Protein AF-A0A955AAK8-F1 (afdb_monomer_lite)

pLDDT: mean 76.61, std 14.64, range [32.41, 94.81]

Secondary structure (DSSP, 8-state):
-EEEE-SSPPPHHHHHHHHHHHHTT--BEEEEE---BTTSSS-B---HHHHHHHHHHHHHHHGGGB-TT-SS-EEE-HHHHHHHHTSSS--HHHHHHTTHHHHHHHHHHHHHHHHSSHHHHHHHHHHHHHHHHHHHHHHHHHHHHHHHHHHHHHHHHHHHHHHHHHHHHHHHHHHHHHHHHHHHHHHHHHHHHHHHHHHHHHHHHHSSGGGHHHHHHHTSTTHHHHHHHHHHHHIIIIIS-TTSSS-HHHHHHHHHHHHHHHHHHHHHHHHH------------S-------TTHHHHHHHHHHHHHHHHHHHHHHHHHHTT-TTTHHHHGGGHHHHHHHTTT--TTHHHHHHHHHHHHHHHHHTHHHHHHHHHHHHHHHHHHHHHHHHHHHHHHHHHHHHHHHHHHHHHHHHHHHHHHHHHHHHHHHHHHHHT-

Sequence (435 aa):
VLWVVGEREPSADGCRNLQILRECAQQVVPIVNIFEDPSLNPPLPRDEVAIEKVCLALKLQFADWFSPDVKEPLRISSKVILLETARSTPDMEVLECAGFPELTSLAERLRSTASGGSGEARLRRVCGAGTALGNKIGDATASLIASLDRWRPQYEGEKTQAYQRMDQIESVRDDVRGRVRSLARDRALRICKTVSRHGRNFVEDTLQLSNLNDIRTALSRNGKVKLEEKLKQRFVDEYLQLRQKPNWMDELARDYAEEVQHVVAPLWRQLLVKQPVAQSDAAGPQAATLEIGGLHDALVKAVLSVLERILGIVGVAALLAWIPGGQVVDAIGIVGLLIVSAVSDPLAGDRRRASERVRLQAEAQQYEIQNRLLEAGMAGNDVIEKEVRSVLGLEHERAVRNVKKLRQLRQDALECAEGARISVQAFDDVIRGAR

Radius of gyration: 53.36 Å; chains: 1; bounding box: 123×50×133 Å

Structure (mmCIF, N/CA/C/O backbone):
data_AF-A0A955AAK8-F1
#
_entry.id   AF-A0A955AAK8-F1
#
loop_
_atom_site.group_PDB
_atom_site.id
_atom_site.type_symbol
_atom_site.label_atom_id
_atom_site.label_alt_id
_atom_site.label_comp_id
_atom_site.label_asym_id
_atom_site.label_entity_id
_atom_site.label_seq_id
_atom_site.pdbx_PDB_ins_code
_atom_site.Cartn_x
_atom_site.Cartn_y
_atom_site.Cartn_z
_atom_site.occupancy
_atom_site.B_iso_or_equiv
_atom_site.auth_seq_id
_atom_site.auth_comp_id
_atom_site.auth_asym_id
_atom_site.auth_atom_id
_atom_site.pdbx_PDB_model_num
ATOM 1 N N . VAL A 1 1 ? 40.672 0.196 -51.672 1.00 75.62 1 VAL A N 1
ATOM 2 C CA . VAL A 1 1 ? 41.331 -0.497 -50.537 1.00 75.62 1 VAL A CA 1
ATOM 3 C C . VAL A 1 1 ? 42.292 -1.538 -51.082 1.00 75.62 1 VAL A C 1
ATOM 5 O O . VAL A 1 1 ? 41.879 -2.284 -51.958 1.00 75.62 1 VAL A O 1
ATOM 8 N N . LEU A 1 2 ? 43.534 -1.596 -50.593 1.00 82.12 2 LEU A N 1
ATOM 9 C CA . LEU A 1 2 ? 44.411 -2.752 -50.819 1.00 82.12 2 LEU A CA 1
ATOM 10 C C . LEU A 1 2 ? 44.138 -3.770 -49.711 1.00 82.12 2 LEU A C 1
ATOM 12 O O . LEU A 1 2 ? 44.307 -3.439 -48.538 1.00 82.12 2 LEU A O 1
ATOM 16 N N . TRP A 1 3 ? 43.669 -4.964 -50.065 1.00 84.62 3 TRP A N 1
ATOM 17 C CA . TRP A 1 3 ? 43.401 -6.026 -49.098 1.00 84.62 3 TRP A CA 1
ATOM 18 C C . TRP A 1 3 ? 44.453 -7.115 -49.238 1.00 84.62 3 TRP A C 1
ATOM 20 O O . TRP A 1 3 ? 44.434 -7.882 -50.196 1.00 84.62 3 TRP A O 1
ATOM 30 N N . VAL A 1 4 ? 45.389 -7.143 -48.292 1.00 86.31 4 VAL A N 1
ATOM 31 C CA . VAL A 1 4 ? 46.494 -8.100 -48.286 1.00 86.31 4 VAL A CA 1
ATOM 32 C C . VAL A 1 4 ? 46.109 -9.308 -47.440 1.00 86.31 4 VAL A C 1
ATOM 34 O O . VAL A 1 4 ? 45.760 -9.160 -46.268 1.00 86.31 4 VAL A O 1
ATOM 37 N N . VAL A 1 5 ? 46.195 -10.495 -48.028 1.00 86.44 5 VAL A N 1
ATOM 38 C CA . VAL A 1 5 ? 46.013 -11.784 -47.357 1.00 86.44 5 VAL A CA 1
ATOM 39 C C . VAL A 1 5 ? 47.247 -12.651 -47.575 1.00 86.44 5 VAL A C 1
ATOM 41 O O . VAL A 1 5 ? 47.974 -12.463 -48.543 1.00 86.44 5 VAL A O 1
ATOM 44 N N . GLY A 1 6 ? 47.519 -13.575 -46.661 1.00 83.69 6 GLY A N 1
ATOM 45 C CA . GLY A 1 6 ? 48.598 -14.547 -46.839 1.00 83.69 6 GLY A CA 1
ATOM 46 C C . GLY A 1 6 ? 48.158 -15.771 -47.647 1.00 83.69 6 GLY A C 1
ATOM 47 O O . GLY A 1 6 ? 47.035 -15.835 -48.135 1.00 83.69 6 GLY A O 1
ATOM 48 N N . GLU A 1 7 ? 48.998 -16.803 -47.685 1.00 81.19 7 GLU A N 1
ATOM 49 C CA . GLU A 1 7 ? 48.703 -18.117 -48.298 1.00 81.19 7 GLU A CA 1
ATOM 50 C C . GLU A 1 7 ? 47.750 -19.001 -47.463 1.00 81.19 7 GLU A C 1
ATOM 52 O O . GLU A 1 7 ? 47.726 -20.225 -47.574 1.00 81.19 7 GLU A O 1
ATOM 57 N N . ARG A 1 8 ? 46.938 -18.388 -46.597 1.00 80.69 8 ARG A N 1
ATOM 58 C CA . ARG A 1 8 ? 45.886 -19.059 -45.824 1.00 80.69 8 ARG A CA 1
ATOM 59 C C . ARG A 1 8 ? 44.565 -18.341 -46.041 1.00 80.69 8 ARG A C 1
ATOM 61 O O . ARG A 1 8 ? 44.545 -17.143 -46.316 1.00 80.69 8 ARG A O 1
ATOM 68 N N . GLU A 1 9 ? 43.465 -19.070 -45.875 1.00 74.12 9 GLU A N 1
ATOM 69 C CA . GLU A 1 9 ? 42.133 -18.470 -45.927 1.00 74.12 9 GLU A CA 1
ATOM 70 C C . GLU A 1 9 ? 42.012 -17.316 -44.913 1.00 74.12 9 GLU A C 1
ATOM 72 O O . GLU A 1 9 ? 42.536 -17.414 -43.794 1.00 74.12 9 GLU A O 1
ATOM 77 N N . PRO A 1 10 ? 41.361 -16.202 -45.295 1.00 76.06 10 PRO A N 1
ATOM 78 C CA . PRO A 1 10 ? 41.220 -15.049 -44.420 1.00 76.06 10 PRO A CA 1
ATOM 79 C C . PRO A 1 10 ? 40.425 -15.418 -43.162 1.00 76.06 10 PRO A C 1
ATOM 81 O O . PRO A 1 10 ? 39.427 -16.133 -43.218 1.00 76.06 10 PRO A O 1
ATOM 84 N N . SER A 1 11 ? 40.851 -14.900 -42.010 1.00 75.69 11 SER A N 1
ATOM 85 C CA . SER A 1 11 ? 40.137 -15.111 -40.748 1.00 75.69 11 SER A CA 1
ATOM 86 C C . SER A 1 11 ? 38.746 -14.459 -40.760 1.00 75.69 11 SER A C 1
ATOM 88 O O . SER A 1 11 ? 38.474 -13.537 -41.537 1.00 75.69 11 SER A O 1
ATOM 90 N N . ALA A 1 12 ? 37.871 -14.891 -39.844 1.00 72.25 12 ALA A N 1
ATOM 91 C CA . ALA A 1 12 ? 36.536 -14.313 -39.669 1.00 72.25 12 ALA A CA 1
ATOM 92 C C . ALA A 1 12 ? 36.580 -12.791 -39.418 1.00 72.25 12 ALA A C 1
ATOM 94 O O . ALA A 1 12 ? 35.779 -12.044 -39.980 1.00 72.25 12 ALA A O 1
ATOM 95 N N . ASP A 1 13 ? 37.565 -12.319 -38.649 1.00 69.19 13 ASP A N 1
ATOM 96 C CA . ASP A 1 13 ? 37.780 -10.889 -38.402 1.00 69.19 13 ASP A CA 1
ATOM 97 C C . ASP A 1 13 ? 38.236 -10.143 -39.665 1.00 69.19 13 ASP A C 1
ATOM 99 O O . ASP A 1 13 ? 37.776 -9.031 -39.932 1.00 69.19 13 ASP A O 1
ATOM 103 N N . GLY A 1 14 ? 39.086 -10.771 -40.488 1.00 66.50 14 GLY A N 1
ATOM 104 C CA . GLY A 1 14 ? 39.490 -10.239 -41.792 1.00 66.50 14 GLY A CA 1
ATOM 105 C C . GLY A 1 14 ? 38.300 -10.057 -42.739 1.00 66.50 14 GLY A C 1
ATOM 106 O O . GLY A 1 14 ? 38.188 -9.021 -43.395 1.00 66.50 14 GLY A O 1
ATOM 107 N N . CYS A 1 15 ? 37.370 -11.014 -42.742 1.00 74.12 15 CYS A N 1
ATOM 108 C CA . CYS A 1 15 ? 36.137 -10.944 -43.529 1.00 74.12 15 CYS A CA 1
ATOM 109 C C . CYS A 1 15 ? 35.171 -9.866 -43.003 1.00 74.12 15 CYS A C 1
ATOM 111 O O . CYS A 1 15 ? 34.611 -9.097 -43.786 1.00 74.12 15 CYS A O 1
ATOM 113 N N . ARG A 1 16 ? 35.013 -9.750 -41.675 1.00 71.06 16 ARG A N 1
ATOM 114 C CA . ARG A 1 16 ? 34.149 -8.741 -41.035 1.00 71.06 16 ARG A CA 1
ATOM 115 C C . ARG A 1 16 ? 34.626 -7.312 -41.303 1.00 71.06 16 ARG A C 1
ATOM 117 O O . ARG A 1 16 ? 33.814 -6.440 -41.607 1.00 71.06 16 ARG A O 1
ATOM 124 N N . ASN A 1 17 ? 35.936 -7.076 -41.241 1.00 67.75 17 ASN A N 1
ATOM 125 C CA . ASN A 1 17 ? 36.522 -5.773 -41.567 1.00 67.75 17 ASN A CA 1
ATOM 126 C C . ASN A 1 17 ? 36.244 -5.375 -43.017 1.00 67.75 17 ASN A C 1
ATOM 128 O O . ASN A 1 17 ? 35.972 -4.212 -43.310 1.00 67.75 17 ASN A O 1
ATOM 132 N N . LEU A 1 18 ? 36.261 -6.343 -43.927 1.00 70.00 18 LEU A N 1
ATOM 133 C CA . LEU A 1 18 ? 36.010 -6.080 -45.331 1.00 70.00 18 LEU A CA 1
ATOM 134 C C . LEU A 1 18 ? 34.527 -5.800 -45.630 1.00 70.00 18 LEU A C 1
ATOM 136 O O . LEU A 1 18 ? 34.224 -4.942 -46.460 1.00 70.00 18 LEU A O 1
ATOM 140 N N . GLN A 1 19 ? 33.605 -6.417 -44.885 1.00 67.19 19 GLN A N 1
ATOM 141 C CA . GLN A 1 19 ? 32.178 -6.089 -44.936 1.00 67.19 19 GLN A CA 1
ATOM 142 C C . GLN A 1 19 ? 31.902 -4.629 -44.529 1.00 67.19 19 GLN A C 1
ATOM 144 O O . GLN A 1 19 ? 31.145 -3.939 -45.208 1.00 67.19 19 GLN A O 1
ATOM 149 N N . ILE A 1 20 ? 32.577 -4.124 -43.490 1.00 63.59 20 ILE A N 1
ATOM 150 C CA . ILE A 1 20 ? 32.489 -2.712 -43.070 1.00 63.59 20 ILE A CA 1
ATOM 151 C C . ILE A 1 20 ? 33.022 -1.782 -44.173 1.00 63.59 20 ILE A C 1
ATOM 153 O O . ILE A 1 20 ? 32.417 -0.759 -44.486 1.00 63.59 20 ILE A O 1
ATOM 157 N N . LEU A 1 21 ? 34.138 -2.147 -44.811 1.00 61.38 21 LEU A N 1
ATOM 158 C CA . LEU A 1 21 ? 34.746 -1.350 -45.884 1.00 61.38 21 LEU A CA 1
ATOM 159 C C . LEU A 1 21 ? 33.880 -1.298 -47.156 1.00 61.38 21 LEU A C 1
ATOM 161 O O . LEU A 1 21 ? 33.890 -0.283 -47.859 1.00 61.38 21 LEU A O 1
ATOM 165 N N . ARG A 1 22 ? 33.096 -2.351 -47.421 1.00 61.28 22 ARG A N 1
ATOM 166 C CA . ARG A 1 22 ? 32.111 -2.409 -48.512 1.00 61.28 22 ARG A CA 1
ATOM 167 C C . ARG A 1 22 ? 30.972 -1.407 -48.315 1.00 61.28 22 ARG A C 1
ATOM 169 O O . ARG A 1 22 ? 30.595 -0.726 -49.268 1.00 61.28 22 ARG A O 1
ATOM 176 N N . GLU A 1 23 ? 30.446 -1.282 -47.097 1.00 59.28 23 GLU A N 1
ATOM 177 C CA . GLU A 1 23 ? 29.369 -0.329 -46.776 1.00 59.28 23 GLU A CA 1
ATOM 178 C C . GLU A 1 23 ? 29.792 1.138 -46.998 1.00 59.28 23 GLU A C 1
ATOM 180 O O . GLU A 1 23 ? 28.949 2.006 -47.215 1.00 59.28 23 GLU A O 1
ATOM 185 N N . CYS A 1 24 ? 31.100 1.412 -47.030 1.00 55.12 24 CYS A N 1
ATOM 186 C CA . CYS A 1 24 ? 31.682 2.731 -47.288 1.00 55.12 24 CYS A CA 1
ATOM 187 C C . CYS A 1 24 ? 31.993 3.024 -48.776 1.00 55.12 24 CYS A C 1
ATOM 189 O O . CYS A 1 24 ? 32.694 3.996 -49.074 1.00 55.12 24 CYS A O 1
ATOM 191 N N . ALA A 1 25 ? 31.467 2.219 -49.709 1.00 53.12 25 ALA A N 1
ATOM 192 C CA . ALA A 1 25 ? 31.546 2.410 -51.165 1.00 53.12 25 ALA A CA 1
ATOM 193 C C . ALA A 1 25 ? 32.968 2.386 -51.771 1.00 53.12 25 ALA A C 1
ATOM 195 O O . ALA A 1 25 ? 33.257 3.120 -52.720 1.00 53.12 25 ALA A O 1
ATOM 196 N N . GLN A 1 26 ? 33.881 1.559 -51.246 1.00 62.53 26 GLN A N 1
ATOM 197 C CA . GLN A 1 26 ? 35.231 1.428 -51.809 1.00 62.53 26 GLN A CA 1
ATOM 198 C C . GLN A 1 26 ? 35.425 0.131 -52.600 1.00 62.53 26 GLN A C 1
ATOM 200 O O . GLN A 1 26 ? 35.046 -0.946 -52.158 1.00 62.53 26 GLN A O 1
ATOM 205 N N . GLN A 1 27 ? 36.093 0.246 -53.749 1.00 72.06 27 GLN A N 1
ATOM 206 C CA . GLN A 1 27 ? 36.606 -0.878 -54.533 1.00 72.06 27 GLN A CA 1
ATOM 207 C C . GLN A 1 27 ? 37.780 -1.551 -53.797 1.00 72.06 27 GLN A C 1
ATOM 209 O O . GLN A 1 27 ? 38.652 -0.857 -53.248 1.00 72.06 27 GLN A O 1
ATOM 214 N N . VAL A 1 28 ? 37.824 -2.886 -53.786 1.00 79.12 28 VAL A N 1
ATOM 215 C CA . VAL A 1 28 ? 38.892 -3.671 -53.144 1.00 79.12 28 VAL A CA 1
ATOM 216 C C . VAL A 1 28 ? 39.844 -4.240 -54.194 1.00 79.12 28 VAL A C 1
ATOM 218 O O . VAL A 1 28 ? 39.413 -4.781 -55.205 1.00 79.12 28 VAL A O 1
ATOM 221 N N . VAL A 1 29 ? 41.149 -4.141 -53.951 1.00 87.00 29 VAL A N 1
ATOM 222 C CA . VAL A 1 29 ? 42.173 -4.840 -54.734 1.00 87.00 29 VAL A CA 1
ATOM 223 C C . VAL A 1 29 ? 42.774 -5.935 -53.853 1.00 87.00 29 VAL A C 1
ATOM 225 O O . VAL A 1 29 ? 43.500 -5.603 -52.909 1.00 87.00 29 VAL A O 1
ATOM 228 N N . PRO A 1 30 ? 42.433 -7.212 -54.092 1.00 88.12 30 PRO A N 1
ATOM 229 C CA . PRO A 1 30 ? 42.995 -8.340 -53.354 1.00 88.12 30 PRO A CA 1
ATOM 230 C C . PRO A 1 30 ? 44.460 -8.583 -53.738 1.00 88.12 30 PRO A C 1
ATOM 232 O O . PRO A 1 30 ? 44.810 -8.640 -54.918 1.00 88.12 30 PRO A O 1
ATOM 235 N N . ILE A 1 31 ? 45.306 -8.761 -52.728 1.00 90.75 31 ILE A N 1
ATOM 236 C CA . ILE A 1 31 ? 46.725 -9.091 -52.865 1.00 90.75 31 ILE A CA 1
ATOM 237 C C . ILE A 1 31 ? 47.002 -10.328 -52.010 1.00 90.75 31 ILE A C 1
ATOM 239 O O . ILE A 1 31 ? 46.821 -10.290 -50.795 1.00 90.75 31 ILE A O 1
ATOM 243 N N . VAL A 1 32 ? 47.456 -11.410 -52.635 1.00 92.19 32 VAL A N 1
ATOM 244 C CA . VAL A 1 32 ? 47.996 -12.585 -51.949 1.00 92.19 32 VAL A CA 1
ATOM 245 C C . VAL A 1 32 ? 49.491 -12.363 -51.767 1.00 92.19 32 VAL A C 1
ATOM 247 O O . VAL A 1 32 ? 50.251 -12.339 -52.735 1.00 92.19 32 VAL A O 1
ATOM 250 N N . ASN A 1 33 ? 49.901 -12.160 -50.521 1.00 91.56 33 ASN A N 1
ATOM 251 C CA . ASN A 1 33 ? 51.299 -12.088 -50.149 1.00 91.56 33 ASN A CA 1
ATOM 252 C C . ASN A 1 33 ? 51.867 -13.502 -50.005 1.00 91.56 33 ASN A C 1
ATOM 254 O O . ASN A 1 33 ? 51.452 -14.249 -49.117 1.00 91.56 33 ASN A O 1
ATOM 258 N N . ILE A 1 34 ? 52.823 -13.820 -50.867 1.00 91.94 34 ILE A N 1
ATOM 259 C CA . ILE A 1 34 ? 53.502 -15.110 -50.938 1.00 91.94 34 ILE A CA 1
ATOM 260 C C . ILE A 1 34 ? 54.538 -15.188 -49.816 1.00 91.94 34 ILE A C 1
ATOM 262 O O . ILE A 1 34 ? 55.358 -14.280 -49.645 1.00 91.94 34 ILE A O 1
ATOM 266 N N . PHE A 1 35 ? 54.489 -16.264 -49.036 1.00 85.94 35 PHE A N 1
ATOM 267 C CA . PHE A 1 35 ? 55.373 -16.526 -47.905 1.00 85.94 35 PHE A CA 1
ATOM 268 C C . PHE A 1 35 ? 56.590 -17.338 -48.347 1.00 85.94 35 PHE A C 1
ATOM 270 O O . PHE A 1 35 ? 56.909 -18.365 -47.759 1.00 85.94 35 PHE A O 1
ATOM 277 N N . GLU A 1 36 ? 57.297 -16.860 -49.365 1.00 87.38 36 GLU A N 1
ATOM 278 C CA . GLU A 1 36 ? 58.612 -17.392 -49.714 1.00 87.38 36 GLU A CA 1
ATOM 279 C C . GLU A 1 36 ? 59.716 -16.541 -49.073 1.00 87.38 36 GLU A C 1
ATOM 281 O O . GLU A 1 36 ? 59.614 -15.312 -48.983 1.00 87.38 36 GLU A O 1
ATOM 286 N N . ASP A 1 37 ? 60.778 -17.196 -48.606 1.00 87.94 37 ASP A N 1
ATOM 287 C CA . ASP A 1 37 ? 61.942 -16.510 -48.050 1.00 87.94 37 ASP A CA 1
ATOM 288 C C . ASP A 1 37 ? 63.237 -17.231 -48.454 1.00 87.94 37 ASP A C 1
ATOM 290 O O . ASP A 1 37 ? 63.645 -18.206 -47.806 1.00 87.94 37 ASP A O 1
ATOM 294 N N . PRO A 1 38 ? 63.914 -16.748 -49.513 1.00 85.06 38 PRO A N 1
ATOM 295 C CA . PRO A 1 38 ? 65.168 -17.331 -49.974 1.00 85.06 38 PRO A CA 1
ATOM 296 C C . PRO A 1 38 ? 66.347 -17.057 -49.024 1.00 85.06 38 PRO A C 1
ATOM 298 O O . PRO A 1 38 ? 67.427 -17.601 -49.238 1.00 85.06 38 PRO A O 1
ATOM 301 N N . SER A 1 39 ? 66.176 -16.220 -47.989 1.00 83.56 39 SER A N 1
ATOM 302 C CA . SER A 1 39 ? 67.240 -15.879 -47.030 1.00 83.56 39 SER A CA 1
ATOM 303 C C . SER A 1 39 ? 67.331 -16.819 -45.819 1.00 83.56 39 SER A C 1
ATOM 305 O O . SER A 1 39 ? 68.285 -16.725 -45.045 1.00 83.56 39 SER A O 1
ATOM 307 N N . LEU A 1 40 ? 66.364 -17.726 -45.645 1.00 84.75 40 LEU A N 1
ATOM 308 C CA . LEU A 1 40 ? 66.347 -18.708 -44.555 1.00 84.75 40 LEU A CA 1
ATOM 309 C C . LEU A 1 40 ? 67.239 -19.927 -44.849 1.00 84.75 40 LEU A C 1
ATOM 311 O O . LEU A 1 40 ? 67.575 -20.212 -45.996 1.00 84.75 40 LEU A O 1
ATOM 315 N N . ASN A 1 41 ? 67.607 -20.674 -43.799 1.00 79.38 41 ASN A N 1
ATOM 316 C CA . ASN A 1 41 ? 68.298 -21.960 -43.917 1.00 79.38 41 ASN A CA 1
ATOM 317 C C . ASN A 1 41 ? 67.558 -23.053 -43.109 1.00 79.38 41 ASN A C 1
ATOM 319 O O . ASN A 1 41 ? 67.652 -23.045 -41.878 1.00 79.38 41 ASN A O 1
ATOM 323 N N . PRO A 1 42 ? 66.834 -23.987 -43.760 1.00 81.88 42 PRO A N 1
ATOM 324 C CA . PRO A 1 42 ? 66.657 -24.084 -45.211 1.00 81.88 42 PRO A CA 1
ATOM 325 C C . PRO A 1 42 ? 65.779 -22.943 -45.773 1.00 81.88 42 PRO A C 1
ATOM 327 O O . PRO A 1 42 ? 64.938 -22.422 -45.035 1.00 81.88 42 PRO A O 1
ATOM 330 N N . PRO A 1 43 ? 65.955 -22.552 -47.054 1.00 86.75 43 PRO A N 1
ATOM 331 C CA . PRO A 1 43 ? 65.091 -21.573 -47.710 1.00 86.75 43 PRO A CA 1
ATOM 332 C C . PRO A 1 43 ? 63.632 -22.014 -47.655 1.00 86.75 43 PRO A C 1
ATOM 334 O O . PRO A 1 43 ? 63.342 -23.200 -47.828 1.00 86.75 43 PRO A O 1
ATOM 337 N N . LEU A 1 44 ? 62.718 -21.070 -47.437 1.00 87.81 44 LEU A N 1
ATOM 338 C CA . LEU A 1 44 ? 61.287 -21.357 -47.464 1.00 87.81 44 LEU A CA 1
ATOM 339 C C . LEU A 1 44 ? 60.801 -21.266 -48.918 1.00 87.81 44 LEU A C 1
ATOM 341 O O . LEU A 1 44 ? 60.811 -20.161 -49.471 1.00 87.81 44 LEU A O 1
ATOM 345 N N . PRO A 1 45 ? 60.434 -22.395 -49.557 1.00 87.25 45 PRO A N 1
ATOM 346 C CA . PRO A 1 45 ? 60.046 -22.398 -50.956 1.00 87.25 45 PRO A CA 1
ATOM 347 C C . PRO A 1 45 ? 58.642 -21.827 -51.139 1.00 87.25 45 PRO A C 1
ATOM 349 O O . PRO A 1 45 ? 57.804 -21.873 -50.240 1.00 87.25 45 PRO A O 1
ATOM 352 N N . ARG A 1 46 ? 58.383 -21.355 -52.353 1.00 88.88 46 ARG A N 1
ATOM 353 C CA . ARG A 1 46 ? 57.064 -20.933 -52.808 1.00 88.88 46 ARG A CA 1
ATOM 354 C C . ARG A 1 46 ? 56.103 -22.119 -52.925 1.00 88.88 46 ARG A C 1
ATOM 356 O O . ARG A 1 46 ? 56.405 -23.090 -53.617 1.00 88.88 46 ARG A O 1
ATOM 363 N N . ASP A 1 47 ? 54.937 -22.022 -52.288 1.00 89.94 47 ASP A N 1
ATOM 364 C CA . ASP A 1 47 ? 53.880 -23.040 -52.347 1.00 89.94 47 ASP A CA 1
ATOM 365 C C . ASP A 1 47 ? 52.792 -22.640 -53.357 1.00 89.94 47 ASP A C 1
ATOM 367 O O . ASP A 1 47 ? 51.776 -22.032 -53.016 1.00 89.94 47 ASP A O 1
ATOM 371 N N . GLU A 1 48 ? 52.999 -22.988 -54.631 1.00 89.50 48 GLU A N 1
ATOM 372 C CA . GLU A 1 48 ? 52.035 -22.683 -55.702 1.00 89.50 48 GLU A CA 1
ATOM 373 C C . GLU A 1 48 ? 50.647 -23.287 -55.447 1.00 89.50 48 GLU A C 1
ATOM 375 O O . GLU A 1 48 ? 49.635 -22.671 -55.779 1.00 89.50 48 GLU A O 1
ATOM 380 N N . VAL A 1 49 ? 50.567 -24.449 -54.790 1.00 89.88 49 VAL A N 1
ATOM 381 C CA . VAL A 1 49 ? 49.284 -25.110 -54.509 1.00 89.88 49 VAL A CA 1
ATOM 382 C C . VAL A 1 49 ? 48.484 -24.308 -53.483 1.00 89.88 49 VAL A C 1
ATOM 384 O O . VAL A 1 49 ? 47.277 -24.101 -53.655 1.00 89.88 49 VAL A O 1
ATOM 387 N N . ALA A 1 50 ? 49.135 -23.819 -52.424 1.00 86.50 50 ALA A N 1
ATOM 388 C CA . ALA A 1 50 ? 48.493 -22.959 -51.434 1.00 86.50 50 ALA A CA 1
ATOM 389 C C . ALA A 1 50 ? 48.069 -21.608 -52.036 1.00 86.50 50 ALA A C 1
ATOM 391 O O . ALA A 1 50 ? 46.945 -21.151 -51.794 1.00 86.50 50 ALA A O 1
ATOM 392 N N . ILE A 1 51 ? 48.924 -21.002 -52.867 1.00 89.88 51 ILE A N 1
ATOM 393 C CA . ILE A 1 51 ? 48.642 -19.733 -53.551 1.00 89.88 51 ILE A CA 1
ATOM 394 C C . ILE A 1 51 ? 47.426 -19.871 -54.470 1.00 89.88 51 ILE A C 1
ATOM 396 O O . ILE A 1 51 ? 46.512 -19.043 -54.407 1.00 89.88 51 ILE A O 1
ATOM 400 N N . GLU A 1 52 ? 47.373 -20.918 -55.295 1.00 90.62 52 GLU A N 1
ATOM 401 C CA . GLU A 1 52 ? 46.244 -21.176 -56.192 1.00 90.62 52 GLU A CA 1
ATOM 402 C C . GLU A 1 52 ? 44.952 -21.427 -55.418 1.00 90.62 52 GLU A C 1
ATOM 404 O O . GLU A 1 52 ? 43.908 -20.862 -55.761 1.00 90.62 52 GLU A O 1
ATOM 409 N N . LYS A 1 53 ? 45.020 -22.208 -54.334 1.00 89.62 53 LYS A N 1
ATOM 410 C CA . LYS A 1 53 ? 43.864 -22.493 -53.479 1.00 89.62 53 LYS A CA 1
ATOM 411 C C . LYS A 1 53 ? 43.282 -21.217 -52.872 1.00 89.62 53 LYS A C 1
ATOM 413 O O . LYS A 1 53 ? 42.067 -21.022 -52.922 1.00 89.62 53 LYS A O 1
ATOM 418 N N . VAL A 1 54 ? 44.124 -20.333 -52.332 1.00 88.81 54 VAL A N 1
ATOM 419 C CA . VAL A 1 54 ? 43.666 -19.053 -51.770 1.00 88.81 54 VAL A CA 1
ATOM 420 C C . VAL A 1 54 ? 43.153 -18.129 -52.868 1.00 88.81 54 VAL A C 1
ATOM 422 O O . VAL A 1 54 ? 42.071 -17.567 -52.719 1.00 88.81 54 VAL A O 1
ATOM 425 N N . CYS A 1 55 ? 43.851 -18.011 -54.001 1.00 89.69 55 CYS A N 1
ATOM 426 C CA . CYS A 1 55 ? 43.378 -17.215 -55.137 1.00 89.69 55 CYS A CA 1
ATOM 427 C C . CYS A 1 55 ? 41.982 -17.654 -55.601 1.00 89.69 55 CYS A C 1
ATOM 429 O O . CYS A 1 55 ? 41.115 -16.812 -55.845 1.00 89.69 55 CYS A O 1
ATOM 431 N N . LEU A 1 56 ? 41.754 -18.966 -55.701 1.00 89.81 56 LEU A N 1
ATOM 432 C CA . LEU A 1 56 ? 40.464 -19.533 -56.077 1.00 89.81 56 LEU A CA 1
ATOM 433 C C . LEU A 1 56 ? 39.396 -19.256 -55.013 1.00 89.81 56 LEU A C 1
ATOM 435 O O . LEU A 1 56 ? 38.300 -18.822 -55.362 1.00 89.81 56 LEU A O 1
ATOM 439 N N . ALA A 1 57 ? 39.715 -19.447 -53.730 1.00 87.00 57 ALA A N 1
ATOM 440 C CA . ALA A 1 57 ? 38.795 -19.155 -52.633 1.00 87.00 57 ALA A CA 1
ATOM 441 C C . ALA A 1 57 ? 38.367 -17.679 -52.634 1.00 87.00 57 ALA A C 1
ATOM 443 O O . ALA A 1 57 ? 37.176 -17.384 -52.544 1.00 87.00 57 ALA A O 1
ATOM 444 N N . LEU A 1 58 ? 39.315 -16.755 -52.827 1.00 87.25 58 LEU A N 1
ATOM 445 C CA . LEU A 1 58 ? 39.019 -15.327 -52.909 1.00 87.25 58 LEU A CA 1
ATOM 446 C C . LEU A 1 58 ? 38.136 -14.989 -54.114 1.00 87.25 58 LEU A C 1
ATOM 448 O O . LEU A 1 58 ? 37.199 -14.209 -53.974 1.00 87.25 58 LEU A O 1
ATOM 452 N N . LYS A 1 59 ? 38.399 -15.581 -55.285 1.00 88.12 59 LYS A N 1
ATOM 453 C CA . LYS A 1 59 ? 37.552 -15.388 -56.473 1.00 88.12 59 LYS A CA 1
ATOM 454 C C . LYS A 1 59 ? 36.134 -15.910 -56.239 1.00 88.12 59 LYS A C 1
ATOM 456 O O . LYS A 1 59 ? 35.175 -15.211 -56.529 1.00 88.12 59 LYS A O 1
ATOM 461 N N . LEU A 1 60 ? 35.986 -17.117 -55.698 1.00 86.31 60 LEU A N 1
ATOM 462 C CA . LEU A 1 60 ? 34.669 -17.731 -55.514 1.00 86.31 60 LEU A CA 1
ATOM 463 C C . LEU A 1 60 ? 33.827 -17.025 -54.448 1.00 86.31 60 LEU A C 1
ATOM 465 O O . LEU A 1 60 ? 32.613 -16.932 -54.599 1.00 86.31 60 LEU A O 1
ATOM 469 N N . GLN A 1 61 ? 34.455 -16.550 -53.373 1.00 83.19 61 GLN A N 1
ATOM 470 C CA . GLN A 1 61 ? 33.734 -15.996 -52.226 1.00 83.19 61 GLN A CA 1
ATOM 471 C C . GLN A 1 61 ? 33.608 -14.470 -52.275 1.00 83.19 61 GLN A C 1
ATOM 473 O O . GLN A 1 61 ? 32.670 -13.921 -51.699 1.00 83.19 61 GLN A O 1
ATOM 478 N N . PHE A 1 62 ? 34.542 -13.782 -52.941 1.00 82.44 62 PHE A N 1
ATOM 479 C CA . PHE A 1 62 ? 34.709 -12.333 -52.808 1.00 82.44 62 PHE A CA 1
ATOM 480 C C . PHE A 1 62 ? 34.898 -11.584 -54.136 1.00 82.44 62 PHE A C 1
ATOM 482 O O . PHE A 1 62 ? 35.139 -10.379 -54.093 1.00 82.44 62 PHE A O 1
ATOM 489 N N . ALA A 1 63 ? 34.764 -12.229 -55.306 1.00 83.25 63 ALA A N 1
ATOM 490 C CA . ALA A 1 63 ? 34.910 -11.541 -56.599 1.00 83.25 63 ALA A CA 1
ATOM 491 C C . ALA A 1 63 ? 33.975 -10.331 -56.750 1.00 83.25 63 ALA A C 1
ATOM 493 O O . ALA A 1 63 ? 34.398 -9.299 -57.265 1.00 83.25 63 ALA A O 1
ATOM 494 N N . ASP A 1 64 ? 32.751 -10.413 -56.218 1.00 80.25 64 ASP A N 1
ATOM 495 C CA . ASP A 1 64 ? 31.776 -9.311 -56.221 1.00 80.25 64 ASP A CA 1
ATOM 496 C C . ASP A 1 64 ? 32.260 -8.060 -55.466 1.00 80.25 64 ASP A C 1
ATOM 498 O O . ASP A 1 64 ? 31.647 -6.994 -55.546 1.00 80.25 64 ASP A O 1
ATOM 502 N N . TRP A 1 65 ? 33.323 -8.186 -54.670 1.00 78.19 65 TRP A N 1
ATOM 503 C CA . TRP A 1 65 ? 33.891 -7.105 -53.866 1.00 78.19 65 TRP A CA 1
ATOM 504 C C . TRP A 1 65 ? 35.123 -6.473 -54.520 1.00 78.19 65 TRP A C 1
ATOM 506 O O . TRP A 1 65 ? 35.592 -5.426 -54.061 1.00 78.19 65 TRP A O 1
ATOM 516 N N . PHE A 1 66 ? 35.662 -7.085 -55.577 1.00 83.88 66 PHE A N 1
ATOM 517 C CA . PHE A 1 66 ? 36.853 -6.584 -56.249 1.00 83.88 66 PHE A CA 1
ATOM 518 C C . PHE A 1 66 ? 36.544 -5.334 -57.073 1.00 83.88 66 PHE A C 1
ATOM 520 O O . PHE A 1 66 ? 35.411 -5.067 -57.477 1.00 83.88 66 PHE A O 1
ATOM 527 N N . SER A 1 67 ? 37.578 -4.534 -57.321 1.00 78.00 67 SER A N 1
ATOM 528 C CA . SER A 1 67 ? 37.497 -3.466 -58.310 1.00 78.00 67 SER A CA 1
ATOM 529 C C . SER A 1 67 ? 37.144 -4.057 -59.686 1.00 78.00 67 SER A C 1
ATOM 531 O O . SER A 1 67 ? 37.719 -5.088 -60.034 1.00 78.00 67 SER A O 1
ATOM 533 N N . PRO A 1 68 ? 36.283 -3.415 -60.503 1.00 75.25 68 PRO A N 1
ATOM 534 C CA . PRO A 1 68 ? 35.916 -3.905 -61.840 1.00 75.25 68 PRO A CA 1
ATOM 535 C C . PRO A 1 68 ? 37.119 -4.185 -62.753 1.00 75.25 68 PRO A C 1
ATOM 537 O O . PRO A 1 68 ? 37.066 -5.053 -63.622 1.00 75.25 68 PRO A O 1
ATOM 540 N N . ASP A 1 69 ? 38.217 -3.465 -62.522 1.00 74.25 69 ASP A N 1
ATOM 541 C CA . ASP A 1 69 ? 39.460 -3.569 -63.288 1.00 74.25 69 ASP A CA 1
ATOM 542 C C . ASP A 1 69 ? 40.380 -4.706 -62.806 1.00 74.25 69 ASP A C 1
ATOM 544 O O . ASP A 1 69 ? 41.457 -4.918 -63.364 1.00 74.25 69 ASP A O 1
ATOM 548 N N . VAL A 1 70 ? 39.988 -5.429 -61.752 1.00 80.94 70 VAL A N 1
ATOM 549 C CA . VAL A 1 70 ? 40.771 -6.501 -61.131 1.00 80.94 70 VAL A CA 1
ATOM 550 C C . VAL A 1 70 ? 40.009 -7.813 -61.256 1.00 80.94 70 VAL A C 1
ATOM 552 O O . VAL A 1 70 ? 39.084 -8.099 -60.503 1.00 80.94 70 VAL A O 1
ATOM 555 N N . LYS A 1 71 ? 40.426 -8.631 -62.225 1.00 79.00 71 LYS A N 1
ATOM 556 C CA . LYS A 1 71 ? 39.831 -9.952 -62.481 1.00 79.00 71 LYS A CA 1
ATOM 557 C C . LYS A 1 71 ? 40.403 -11.043 -61.579 1.00 79.00 71 LYS A C 1
ATOM 559 O O . LYS A 1 71 ? 39.742 -12.048 -61.331 1.00 79.00 71 LYS A O 1
ATOM 564 N N . GLU A 1 72 ? 41.630 -10.855 -61.095 1.00 85.88 72 GLU A N 1
ATOM 565 C CA . GLU A 1 72 ? 42.343 -11.837 -60.283 1.00 85.88 72 GLU A CA 1
ATOM 566 C C . GLU A 1 72 ? 43.106 -11.178 -59.127 1.00 85.88 72 GLU A C 1
ATOM 568 O O . GLU A 1 72 ? 43.567 -10.044 -59.282 1.00 85.88 72 GLU A O 1
ATOM 573 N N . PRO A 1 73 ? 43.278 -11.875 -57.986 1.00 89.69 73 PRO A N 1
ATOM 574 C CA . PRO A 1 73 ? 44.196 -11.442 -56.940 1.00 89.69 73 PRO A CA 1
ATOM 575 C C . PRO A 1 73 ? 45.625 -11.289 -57.450 1.00 89.69 73 PRO A C 1
ATOM 577 O O . PRO A 1 73 ? 46.136 -12.162 -58.152 1.00 89.69 73 PRO A O 1
ATOM 580 N N . LEU A 1 74 ? 46.276 -10.193 -57.056 1.00 91.19 74 LEU A N 1
ATOM 581 C CA . LEU A 1 74 ? 47.696 -10.000 -57.334 1.00 91.19 74 LEU A CA 1
ATOM 582 C C . LEU A 1 74 ? 48.516 -10.951 -56.468 1.00 91.19 74 LEU A C 1
ATOM 584 O O . LEU A 1 74 ? 48.270 -11.055 -55.267 1.00 91.19 74 LEU A O 1
ATOM 588 N N . ARG A 1 75 ? 49.494 -11.622 -57.072 1.00 93.25 75 ARG A N 1
ATOM 589 C CA . ARG A 1 75 ? 50.396 -12.561 -56.400 1.00 93.25 75 ARG A CA 1
ATOM 590 C C . ARG A 1 75 ? 51.721 -11.851 -56.163 1.00 93.25 75 ARG A C 1
ATOM 592 O O . ARG A 1 75 ? 52.432 -11.583 -57.123 1.00 93.25 75 ARG A O 1
ATOM 599 N N . ILE A 1 76 ? 52.005 -11.485 -54.917 1.00 93.44 76 ILE A N 1
ATOM 600 C CA . ILE A 1 76 ? 53.136 -10.615 -54.584 1.00 93.44 76 ILE A CA 1
ATOM 601 C C . ILE A 1 76 ? 54.056 -11.308 -53.589 1.00 93.44 76 ILE A C 1
ATOM 603 O O . ILE A 1 76 ? 53.651 -11.604 -52.466 1.00 93.44 76 ILE A O 1
ATOM 607 N N . SER A 1 77 ? 55.320 -11.472 -53.957 1.00 92.88 77 SER A N 1
ATOM 608 C CA . SER A 1 77 ? 56.362 -11.977 -53.063 1.00 92.88 77 SER A CA 1
ATOM 609 C C . SER A 1 77 ? 57.113 -10.815 -52.427 1.00 92.88 77 SER A C 1
ATOM 611 O O . SER A 1 77 ? 58.221 -10.463 -52.832 1.00 92.88 77 SER A O 1
ATOM 613 N N . SER A 1 78 ? 56.503 -10.180 -51.422 1.00 88.50 78 SER A N 1
ATOM 614 C CA . SER A 1 78 ? 57.038 -8.942 -50.828 1.00 88.50 78 SER A CA 1
ATOM 615 C C . SER A 1 78 ? 58.472 -9.083 -50.305 1.00 88.50 78 SER A C 1
ATOM 617 O O . SER A 1 78 ? 59.272 -8.159 -50.445 1.00 88.50 78 SER A O 1
ATOM 619 N N . LYS A 1 79 ? 58.821 -10.250 -49.748 1.00 90.06 79 LYS A N 1
ATOM 620 C CA . LYS A 1 79 ? 60.166 -10.541 -49.242 1.00 90.06 79 LYS A CA 1
ATOM 621 C C . LYS A 1 79 ? 61.201 -10.656 -50.365 1.00 90.06 79 LYS A C 1
ATOM 623 O O . LYS A 1 79 ? 62.290 -10.107 -50.220 1.00 90.06 79 LYS A O 1
ATOM 628 N N . VAL A 1 80 ? 60.862 -11.309 -51.478 1.00 91.00 80 VAL A N 1
ATOM 629 C CA . VAL A 1 80 ? 61.737 -11.425 -52.660 1.00 91.00 80 VAL A CA 1
ATOM 630 C C . VAL A 1 80 ? 61.939 -10.064 -53.305 1.00 91.00 80 VAL A C 1
ATOM 632 O O . VAL A 1 80 ? 63.080 -9.671 -53.516 1.00 91.00 80 VAL A O 1
ATOM 635 N N . ILE A 1 81 ? 60.860 -9.299 -53.509 1.00 91.00 81 ILE A N 1
ATOM 636 C CA . ILE A 1 81 ? 60.944 -7.924 -54.020 1.00 91.00 81 ILE A CA 1
ATOM 637 C C . ILE A 1 81 ? 61.886 -7.091 -53.148 1.00 91.00 81 ILE A C 1
ATOM 639 O O . ILE A 1 81 ? 62.777 -6.420 -53.664 1.00 91.00 81 ILE A O 1
ATOM 643 N N . LEU A 1 82 ? 61.717 -7.143 -51.824 1.00 91.00 82 LEU A N 1
ATOM 644 C CA . LEU A 1 82 ? 62.549 -6.387 -50.889 1.00 91.00 82 LEU A CA 1
ATOM 645 C C . LEU A 1 82 ? 64.032 -6.775 -50.986 1.00 91.00 82 LEU A C 1
ATOM 647 O O . LEU A 1 82 ? 64.892 -5.899 -50.982 1.00 91.00 82 LEU A O 1
ATOM 651 N N . LEU A 1 83 ? 64.336 -8.073 -51.056 1.00 88.81 83 LEU A N 1
ATOM 652 C CA . LEU A 1 83 ? 65.713 -8.564 -51.141 1.00 88.81 83 LEU A CA 1
ATOM 653 C C . LEU A 1 83 ? 66.359 -8.239 -52.493 1.00 88.81 83 LEU A C 1
ATOM 655 O O . LEU A 1 83 ? 67.531 -7.870 -52.530 1.00 88.81 83 LEU A O 1
ATOM 659 N N . GLU A 1 84 ? 65.608 -8.357 -53.586 1.00 90.00 84 GLU A N 1
ATOM 660 C CA . GLU A 1 84 ? 66.112 -8.152 -54.944 1.00 90.00 84 GLU A CA 1
ATOM 661 C C . GLU A 1 84 ? 66.326 -6.666 -55.253 1.00 90.00 84 GLU A C 1
ATOM 663 O O . GLU A 1 84 ? 67.374 -6.279 -55.765 1.00 90.00 84 GLU A O 1
ATOM 668 N N . THR A 1 85 ? 65.394 -5.801 -54.840 1.00 88.88 85 THR A N 1
ATOM 669 C CA . THR A 1 85 ? 65.540 -4.339 -54.981 1.00 88.88 85 THR A CA 1
ATOM 670 C C . THR A 1 85 ? 66.681 -3.757 -54.142 1.00 88.88 85 THR A C 1
ATOM 672 O O . THR A 1 85 ? 67.181 -2.681 -54.464 1.00 88.88 85 THR A O 1
ATOM 675 N N . ALA A 1 86 ? 67.119 -4.454 -53.089 1.00 88.31 86 ALA A N 1
ATOM 676 C CA . ALA A 1 86 ? 68.245 -4.042 -52.252 1.00 88.31 86 ALA A CA 1
ATOM 677 C C . ALA A 1 86 ? 69.625 -4.386 -52.850 1.00 88.31 86 ALA A C 1
ATOM 679 O O . ALA A 1 86 ? 70.650 -3.980 -52.295 1.00 88.31 86 ALA A O 1
ATOM 680 N N . ARG A 1 87 ? 69.685 -5.136 -53.960 1.00 89.06 87 ARG A N 1
ATOM 681 C CA . ARG A 1 87 ? 70.946 -5.472 -54.637 1.00 89.06 87 ARG A CA 1
ATOM 682 C C . ARG A 1 87 ? 71.476 -4.284 -55.439 1.00 89.06 87 ARG A C 1
ATOM 684 O O . ARG A 1 87 ? 70.722 -3.451 -55.926 1.00 89.06 87 ARG A O 1
ATOM 691 N N . SER A 1 88 ? 72.796 -4.238 -55.632 1.00 83.94 88 SER A N 1
ATOM 692 C CA . SER A 1 88 ? 73.453 -3.216 -56.468 1.00 83.94 88 SER A CA 1
ATOM 693 C C . SER A 1 88 ? 73.030 -3.284 -57.939 1.00 83.94 88 SER A C 1
ATOM 695 O O . SER A 1 88 ? 73.056 -2.274 -58.635 1.00 83.94 88 SER A O 1
ATOM 697 N N . THR A 1 89 ? 72.635 -4.473 -58.394 1.00 89.38 89 THR A N 1
ATOM 698 C CA . THR A 1 89 ? 72.057 -4.741 -59.714 1.00 89.38 89 THR A CA 1
ATOM 699 C C . THR A 1 89 ? 70.875 -5.693 -59.516 1.00 89.38 89 THR A C 1
ATOM 701 O O . THR A 1 89 ? 71.099 -6.894 -59.379 1.00 89.38 89 THR A O 1
ATOM 704 N N . PRO A 1 90 ? 69.642 -5.170 -59.386 1.00 89.06 90 PRO A N 1
ATOM 705 C CA . PRO A 1 90 ? 68.446 -5.996 -59.253 1.00 89.06 90 PRO A CA 1
ATOM 706 C C . PRO A 1 90 ? 68.198 -6.825 -60.514 1.00 89.06 90 PRO A C 1
ATOM 708 O O . PRO A 1 90 ? 68.294 -6.301 -61.626 1.00 89.06 90 PRO A O 1
ATOM 711 N N . ASP A 1 91 ? 67.846 -8.094 -60.339 1.00 91.38 91 ASP A N 1
ATOM 712 C CA . ASP A 1 91 ? 67.401 -8.954 -61.429 1.00 91.38 91 ASP A CA 1
ATOM 713 C C . ASP A 1 91 ? 65.922 -8.686 -61.748 1.00 91.38 91 ASP A C 1
ATOM 715 O O . ASP A 1 91 ? 65.025 -8.901 -60.926 1.00 91.38 91 ASP A O 1
ATOM 719 N N . MET A 1 92 ? 65.665 -8.187 -62.958 1.00 89.88 92 MET A N 1
ATOM 720 C CA . MET A 1 92 ? 64.315 -7.848 -63.398 1.00 89.88 92 MET A CA 1
ATOM 721 C C . MET A 1 92 ? 63.442 -9.084 -63.618 1.00 89.88 92 MET A C 1
ATOM 723 O O . MET A 1 92 ? 62.249 -9.007 -63.343 1.00 89.88 92 MET A O 1
ATOM 727 N N . GLU A 1 93 ? 64.007 -10.226 -64.022 1.00 90.81 93 GLU A N 1
ATOM 728 C CA . GLU A 1 93 ? 63.236 -11.463 -64.216 1.00 90.81 93 GLU A CA 1
ATOM 729 C C . GLU A 1 93 ? 62.717 -11.995 -62.871 1.00 90.81 93 GLU A C 1
ATOM 731 O O . GLU A 1 93 ? 61.568 -12.431 -62.751 1.00 90.81 93 GLU A O 1
ATOM 736 N N . VAL A 1 94 ? 63.537 -11.882 -61.820 1.00 88.00 94 VAL A N 1
ATOM 737 C CA . VAL A 1 94 ? 63.147 -12.221 -60.442 1.00 88.00 94 VAL A CA 1
ATOM 738 C C . VAL A 1 94 ? 62.062 -11.270 -59.929 1.00 88.00 94 VAL A C 1
ATOM 740 O O . VAL A 1 94 ? 61.088 -11.715 -59.319 1.00 88.00 94 VAL A O 1
ATOM 743 N N . LEU A 1 95 ? 62.188 -9.966 -60.194 1.00 88.00 95 LEU A N 1
ATOM 744 C CA . LEU A 1 95 ? 61.183 -8.969 -59.810 1.00 88.00 95 LEU A CA 1
ATOM 745 C C . LEU A 1 95 ? 59.849 -9.152 -60.545 1.00 88.00 95 LEU A C 1
ATOM 747 O O . LEU A 1 95 ? 58.792 -8.972 -59.934 1.00 88.00 95 LEU A O 1
ATOM 751 N N . GLU A 1 96 ? 59.883 -9.533 -61.822 1.00 90.25 96 GLU A N 1
ATOM 752 C CA . GLU A 1 96 ? 58.698 -9.887 -62.607 1.00 90.25 96 GLU A CA 1
ATOM 753 C C . GLU A 1 96 ? 57.991 -11.110 -62.013 1.00 90.25 96 GLU A C 1
ATOM 755 O O . GLU A 1 96 ? 56.798 -11.049 -61.720 1.00 90.25 96 GLU A O 1
ATOM 760 N N . CYS A 1 97 ? 58.728 -12.184 -61.714 1.00 86.88 97 CYS A N 1
ATOM 761 C CA . CYS A 1 97 ? 58.161 -13.388 -61.094 1.00 86.88 97 CYS A CA 1
ATOM 762 C C . CYS A 1 97 ? 57.597 -13.140 -59.680 1.00 86.88 97 CYS A C 1
ATOM 764 O O . CYS A 1 97 ? 56.681 -13.836 -59.225 1.00 86.88 97 CYS A O 1
ATOM 766 N N . ALA A 1 98 ? 58.133 -12.138 -58.982 1.00 89.31 98 ALA A N 1
ATOM 767 C CA . ALA A 1 98 ? 57.680 -11.713 -57.664 1.00 89.31 98 ALA A CA 1
ATOM 768 C C . ALA A 1 98 ? 56.464 -10.758 -57.700 1.00 89.31 98 ALA A C 1
ATOM 770 O O . ALA A 1 98 ? 55.928 -10.429 -56.637 1.00 89.31 98 ALA A O 1
ATOM 771 N N . GLY A 1 99 ? 56.023 -10.320 -58.888 1.00 90.12 99 GLY A N 1
ATOM 772 C CA . GLY A 1 99 ? 54.848 -9.462 -59.097 1.00 9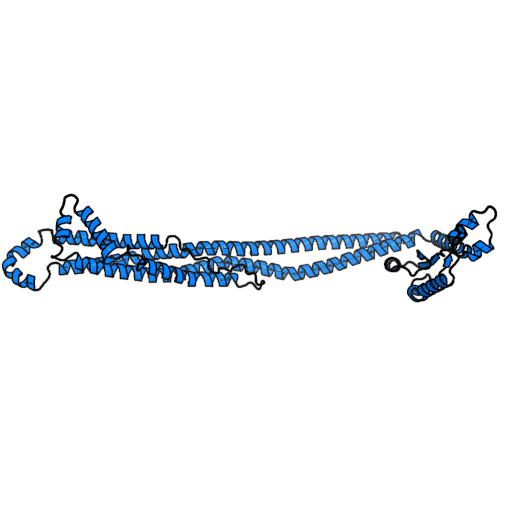0.12 99 GLY A CA 1
ATOM 773 C C . GLY A 1 99 ? 55.099 -7.955 -58.925 1.00 90.12 99 GLY A C 1
ATOM 774 O O . GLY A 1 99 ? 54.182 -7.178 -58.635 1.00 90.12 99 GLY A O 1
ATOM 775 N N . PHE A 1 100 ? 56.353 -7.509 -59.034 1.00 90.56 100 PHE A N 1
ATOM 776 C CA . PHE A 1 100 ? 56.723 -6.100 -58.864 1.00 90.56 100 PHE A CA 1
ATOM 777 C C . PHE A 1 100 ? 56.105 -5.144 -59.915 1.00 90.56 100 PHE A C 1
ATOM 779 O O . PHE A 1 100 ? 55.635 -4.063 -59.523 1.00 90.56 100 PHE A O 1
ATOM 786 N N . PRO A 1 101 ? 56.037 -5.486 -61.219 1.00 90.31 101 PRO A N 1
ATOM 787 C CA . PRO A 1 101 ? 55.412 -4.623 -62.230 1.00 90.31 101 PRO A CA 1
ATOM 788 C C . PRO A 1 101 ? 53.919 -4.368 -61.975 1.00 90.31 101 PRO A C 1
ATOM 790 O O . PRO A 1 101 ? 53.429 -3.246 -62.115 1.00 90.31 101 PRO A O 1
ATOM 793 N N . GLU A 1 102 ? 53.176 -5.383 -61.541 1.00 87.81 102 GLU A N 1
ATOM 794 C CA . GLU A 1 102 ? 51.749 -5.276 -61.247 1.00 87.81 102 GLU A CA 1
ATOM 795 C C . GLU A 1 102 ? 51.495 -4.369 -60.040 1.00 87.81 102 GLU A C 1
ATOM 797 O O . GLU A 1 102 ? 50.563 -3.556 -60.049 1.00 87.81 102 GLU A O 1
ATOM 802 N N . LEU A 1 103 ? 52.347 -4.471 -59.013 1.00 86.19 103 LEU A N 1
ATOM 803 C CA . LEU A 1 103 ? 52.277 -3.635 -57.818 1.00 86.19 103 LEU A CA 1
ATOM 804 C C . LEU A 1 103 ? 52.579 -2.163 -58.131 1.00 86.19 103 LEU A C 1
ATOM 806 O O . LEU A 1 103 ? 51.867 -1.271 -57.663 1.00 86.19 103 LEU A O 1
ATOM 810 N N . THR A 1 104 ? 53.610 -1.898 -58.935 1.00 85.69 104 THR A N 1
ATOM 811 C CA . THR A 1 104 ? 53.996 -0.535 -59.339 1.00 85.69 104 THR A CA 1
ATOM 812 C C . THR A 1 104 ? 52.946 0.101 -60.249 1.00 85.69 104 THR A C 1
ATOM 814 O O . THR A 1 104 ? 52.502 1.217 -59.974 1.00 85.69 104 THR A O 1
ATOM 817 N N . SER A 1 105 ? 52.431 -0.636 -61.238 1.00 85.69 105 SER A N 1
ATOM 818 C CA . SER A 1 105 ? 51.309 -0.199 -62.081 1.00 85.69 105 SER A CA 1
ATOM 819 C C . SER A 1 105 ? 50.045 0.104 -61.264 1.00 85.69 105 SER A C 1
ATOM 821 O O . SER A 1 105 ? 49.332 1.082 -61.511 1.00 85.69 105 SER A O 1
ATOM 823 N N . LEU A 1 106 ? 49.742 -0.712 -60.249 1.00 84.19 106 LEU A N 1
ATOM 824 C CA . LEU A 1 106 ? 48.648 -0.435 -59.320 1.00 84.19 106 LEU A CA 1
ATOM 825 C C . LEU A 1 106 ? 48.892 0.853 -58.520 1.00 84.19 106 LEU A C 1
ATOM 827 O O . LEU A 1 106 ? 47.985 1.680 -58.410 1.00 84.19 106 LEU A O 1
ATOM 831 N N . ALA A 1 107 ? 50.099 1.043 -57.987 1.00 81.31 107 ALA A N 1
ATOM 832 C CA . ALA A 1 107 ? 50.456 2.229 -57.215 1.00 81.31 107 ALA A CA 1
ATOM 833 C C . ALA A 1 107 ? 50.372 3.516 -58.054 1.00 81.31 107 ALA A C 1
ATOM 835 O O . ALA A 1 107 ? 49.837 4.523 -57.587 1.00 81.31 107 ALA A O 1
ATOM 836 N N . GLU A 1 108 ? 50.831 3.486 -59.305 1.00 80.06 108 GLU A N 1
ATOM 837 C CA . GLU A 1 108 ? 50.741 4.620 -60.230 1.00 80.06 108 GLU A CA 1
ATOM 838 C C . GLU A 1 108 ? 49.299 4.960 -60.597 1.00 80.06 108 GLU A C 1
ATOM 840 O O . GLU A 1 108 ? 48.922 6.136 -60.566 1.00 80.06 108 GLU A O 1
ATOM 845 N N . ARG A 1 109 ? 48.464 3.945 -60.857 1.00 76.62 109 ARG A N 1
ATOM 846 C CA . ARG A 1 109 ? 47.025 4.138 -61.077 1.00 76.62 109 ARG A CA 1
ATOM 847 C C . ARG A 1 109 ? 46.380 4.803 -59.871 1.00 76.62 109 ARG A C 1
ATOM 849 O O . ARG A 1 109 ? 45.794 5.870 -60.027 1.00 76.62 109 ARG A O 1
ATOM 856 N N . LEU A 1 110 ? 46.576 4.260 -58.669 1.00 74.25 110 LEU A N 1
ATOM 857 C CA . LEU A 1 110 ? 46.045 4.846 -57.434 1.00 74.25 110 LEU A CA 1
ATOM 858 C C . LEU A 1 110 ? 46.522 6.290 -57.224 1.00 74.25 110 LEU A C 1
ATOM 860 O O . LEU A 1 110 ? 45.731 7.145 -56.819 1.00 74.25 110 LEU A O 1
ATOM 864 N N . ARG A 1 111 ? 47.788 6.584 -57.546 1.00 70.06 111 ARG A N 1
ATOM 865 C CA . ARG A 1 111 ? 48.357 7.936 -57.471 1.00 70.06 111 ARG A CA 1
ATOM 866 C C . ARG A 1 111 ? 47.692 8.888 -58.467 1.00 70.06 111 ARG A C 1
ATOM 868 O O . ARG A 1 111 ? 47.354 10.001 -58.081 1.00 70.06 111 ARG A O 1
ATOM 875 N N . SER A 1 112 ? 47.460 8.449 -59.704 1.00 65.88 112 SER A N 1
ATOM 876 C CA . SER A 1 112 ? 46.791 9.243 -60.747 1.00 65.88 112 SER A CA 1
ATOM 877 C C . SER A 1 112 ? 45.309 9.508 -60.442 1.00 65.88 112 SER A C 1
ATOM 879 O O . SER A 1 112 ? 44.808 10.605 -60.679 1.00 65.88 112 SER A O 1
ATOM 881 N N . THR A 1 113 ? 44.610 8.545 -59.831 1.00 63.19 113 THR A N 1
ATOM 882 C CA . THR A 1 113 ? 43.220 8.722 -59.385 1.00 63.19 113 THR A CA 1
ATOM 883 C C . THR A 1 113 ? 43.131 9.679 -58.191 1.00 63.19 113 THR A C 1
ATOM 885 O O . THR A 1 113 ? 42.167 10.434 -58.066 1.00 63.19 113 THR A O 1
ATOM 888 N N . ALA A 1 114 ? 44.144 9.694 -57.318 1.00 57.91 114 ALA A N 1
ATOM 889 C CA . ALA A 1 114 ? 44.203 10.590 -56.164 1.00 57.91 114 ALA A CA 1
ATOM 890 C C . ALA A 1 114 ? 44.484 12.061 -56.534 1.00 57.91 114 ALA A C 1
ATOM 892 O O . ALA A 1 114 ? 44.083 12.954 -55.788 1.00 57.91 114 ALA A O 1
ATOM 893 N N . SER A 1 115 ? 45.132 12.337 -57.668 1.00 53.00 115 SER A N 1
ATOM 894 C CA . SER A 1 115 ? 45.467 13.698 -58.113 1.00 53.00 115 SER A CA 1
ATOM 895 C C . SER A 1 115 ? 44.418 14.351 -59.030 1.00 53.00 115 SER A C 1
ATOM 897 O O . SER A 1 115 ? 44.466 15.564 -59.210 1.00 53.00 115 SER A O 1
ATOM 899 N N . GLY A 1 116 ? 43.445 13.599 -59.566 1.00 50.78 116 GLY A N 1
ATOM 900 C CA . GLY A 1 116 ? 42.506 14.083 -60.596 1.00 50.78 116 GLY A CA 1
ATOM 901 C C . GLY A 1 116 ? 41.134 14.625 -60.147 1.00 50.78 116 GLY A C 1
ATOM 902 O O . GLY A 1 116 ? 40.379 15.090 -60.991 1.00 50.78 116 GLY A O 1
ATOM 903 N N . GLY A 1 117 ? 40.764 14.578 -58.860 1.00 56.53 117 GLY A N 1
ATOM 904 C CA . GLY A 1 117 ? 39.416 15.013 -58.414 1.00 56.53 117 GLY A CA 1
ATOM 905 C C . GLY A 1 117 ? 39.095 14.792 -56.927 1.00 56.53 117 GLY A C 1
ATOM 906 O O . GLY A 1 117 ? 37.944 14.609 -56.533 1.00 56.53 117 GLY A O 1
ATOM 907 N N . SER A 1 118 ? 40.128 14.731 -56.085 1.00 58.28 118 SER A N 1
ATOM 908 C CA . SER A 1 118 ? 40.094 14.041 -54.786 1.00 58.28 118 SER A CA 1
ATOM 909 C C . SER A 1 118 ? 39.390 14.788 -53.646 1.00 58.28 118 SER A C 1
ATOM 911 O O . SER A 1 118 ? 38.754 14.147 -52.807 1.00 58.28 118 SER A O 1
ATOM 913 N N . GLY A 1 119 ? 39.440 16.124 -53.613 1.00 59.75 119 GLY A N 1
ATOM 914 C CA . GLY A 1 119 ? 38.863 16.912 -52.515 1.00 59.75 119 GLY A CA 1
ATOM 915 C C . GLY A 1 119 ? 37.343 16.792 -52.440 1.00 59.75 119 GLY A C 1
ATOM 916 O O . GLY A 1 119 ? 36.797 16.394 -51.414 1.00 59.75 119 GLY A O 1
ATOM 917 N N . GLU A 1 120 ? 36.665 17.051 -53.555 1.00 61.47 120 GLU A N 1
ATOM 918 C CA . GLU A 1 120 ? 35.203 17.078 -53.621 1.00 61.47 120 GLU A CA 1
ATOM 919 C C . GLU A 1 120 ? 34.588 15.677 -53.459 1.00 61.47 120 GLU A C 1
ATOM 921 O O . GLU A 1 120 ? 33.642 15.490 -52.697 1.00 61.47 120 GLU A O 1
ATOM 926 N N . ALA A 1 121 ? 35.170 14.651 -54.091 1.00 61.69 121 ALA A N 1
ATOM 927 C CA . ALA A 1 121 ? 34.711 13.267 -53.946 1.00 61.69 121 ALA A CA 1
ATOM 928 C C . ALA A 1 121 ? 34.947 12.708 -52.529 1.00 61.69 121 ALA A C 1
ATOM 930 O O . ALA A 1 121 ? 34.177 11.876 -52.039 1.00 61.69 121 ALA A O 1
ATOM 931 N N . ARG A 1 122 ? 36.009 13.148 -51.842 1.00 65.31 122 ARG A N 1
ATOM 932 C CA . ARG A 1 122 ? 36.246 12.816 -50.430 1.00 65.31 122 ARG A CA 1
ATOM 933 C C . ARG A 1 122 ? 35.265 13.553 -49.520 1.00 65.31 122 ARG A C 1
ATOM 935 O O . ARG A 1 122 ? 34.698 12.911 -48.640 1.00 65.31 122 ARG A O 1
ATOM 942 N N . LEU A 1 123 ? 35.015 14.839 -49.770 1.00 68.94 123 LEU A N 1
ATOM 943 C CA . LEU A 1 123 ? 34.038 15.646 -49.036 1.00 68.94 123 LEU A CA 1
ATOM 944 C C . LEU A 1 123 ? 32.630 15.042 -49.150 1.00 68.94 123 LEU A C 1
ATOM 946 O O . LEU A 1 123 ? 31.997 14.782 -48.134 1.00 68.94 123 LEU A O 1
ATOM 950 N N . ARG A 1 124 ? 32.187 14.687 -50.367 1.00 71.25 124 ARG A N 1
ATOM 951 C CA . ARG A 1 124 ? 30.891 14.022 -50.597 1.00 71.25 124 ARG A CA 1
ATOM 952 C C . ARG A 1 124 ? 30.762 12.696 -49.847 1.00 71.25 124 ARG A C 1
ATOM 954 O O . ARG A 1 124 ? 29.691 12.413 -49.324 1.00 71.25 124 ARG A O 1
ATOM 961 N N . ARG A 1 125 ? 31.825 11.884 -49.772 1.00 71.19 125 ARG A N 1
ATOM 962 C CA . ARG A 1 125 ? 31.801 10.616 -49.016 1.00 71.19 125 ARG A CA 1
ATOM 963 C C . ARG A 1 125 ? 31.688 10.842 -47.511 1.00 71.19 125 ARG A C 1
ATOM 965 O O . ARG A 1 125 ? 30.898 10.163 -46.865 1.00 71.19 125 ARG A O 1
ATOM 972 N N . VAL A 1 126 ? 32.451 11.789 -46.963 1.00 72.56 126 VAL A N 1
ATOM 973 C CA . VAL A 1 126 ? 32.411 12.113 -45.527 1.00 72.56 126 VAL A CA 1
ATOM 974 C C . VAL A 1 126 ? 31.061 12.715 -45.147 1.00 72.56 126 VAL A C 1
ATOM 976 O O . VAL A 1 126 ? 30.435 12.238 -44.205 1.00 72.56 126 VAL A O 1
ATOM 979 N N . CYS A 1 127 ? 30.574 13.696 -45.909 1.00 73.69 127 CYS A N 1
ATOM 980 C CA . CYS A 1 127 ? 29.265 14.294 -45.670 1.00 73.69 127 CYS A CA 1
ATOM 981 C C . CYS A 1 127 ? 28.138 13.273 -45.873 1.00 73.69 127 CYS A C 1
ATOM 983 O O . CYS A 1 127 ? 27.258 13.191 -45.031 1.00 73.69 127 CYS A O 1
ATOM 985 N N . GLY A 1 128 ? 28.199 12.418 -46.902 1.00 73.12 128 GLY A N 1
ATOM 986 C CA . GLY A 1 128 ? 27.213 11.352 -47.114 1.00 73.12 128 GLY A CA 1
ATOM 987 C C . GLY A 1 128 ? 27.167 10.327 -45.975 1.00 73.12 128 GLY A C 1
ATOM 988 O O . GLY A 1 128 ? 26.083 9.925 -45.555 1.00 73.12 128 GLY A O 1
ATOM 989 N N . ALA A 1 129 ? 28.323 9.947 -45.420 1.00 73.50 129 ALA A N 1
ATOM 990 C CA . ALA A 1 129 ? 28.386 9.108 -44.223 1.00 73.50 129 ALA A CA 1
ATOM 991 C C . ALA A 1 129 ? 27.818 9.830 -42.985 1.00 73.50 129 ALA A C 1
ATOM 993 O O . ALA A 1 129 ? 27.100 9.213 -42.198 1.00 73.50 129 ALA A O 1
ATOM 994 N N . GLY A 1 130 ? 28.091 11.132 -42.840 1.00 68.38 130 GLY A N 1
ATOM 995 C CA . GLY A 1 130 ? 27.533 11.989 -41.789 1.00 68.38 130 GLY A CA 1
ATOM 996 C C . GLY A 1 130 ? 26.007 12.093 -41.855 1.00 68.38 130 GLY A C 1
ATOM 997 O O . GLY A 1 130 ? 25.337 11.814 -40.862 1.00 68.38 130 GLY A O 1
ATOM 998 N N . THR A 1 131 ? 25.451 12.390 -43.032 1.00 75.75 131 THR A N 1
ATOM 999 C CA . THR A 1 131 ? 24.004 12.412 -43.305 1.00 75.75 131 THR A CA 1
ATOM 1000 C C . THR A 1 131 ? 23.372 11.047 -43.013 1.00 75.75 131 THR A C 1
ATOM 1002 O O . THR A 1 131 ? 22.360 10.969 -42.320 1.00 75.75 131 THR A O 1
ATOM 1005 N N . ALA A 1 132 ? 23.984 9.947 -43.470 1.00 74.69 132 ALA A N 1
ATOM 1006 C CA . ALA A 1 132 ? 23.475 8.597 -43.220 1.00 74.69 132 ALA A CA 1
ATOM 1007 C C . ALA A 1 132 ? 23.456 8.238 -41.724 1.00 74.69 132 ALA A C 1
ATOM 1009 O O . ALA A 1 132 ? 22.490 7.642 -41.246 1.00 74.69 132 ALA A O 1
ATOM 1010 N N . LEU A 1 133 ? 24.500 8.604 -40.974 1.00 75.00 133 LEU A N 1
ATOM 1011 C CA . LEU A 1 133 ? 24.552 8.393 -39.528 1.00 75.00 133 LEU A CA 1
ATOM 1012 C C . LEU A 1 133 ? 23.523 9.266 -38.797 1.00 75.00 133 LEU A C 1
ATOM 1014 O O . LEU A 1 133 ? 22.816 8.763 -37.927 1.00 75.00 133 LEU A O 1
ATOM 1018 N N . GLY A 1 134 ? 23.404 10.541 -39.175 1.00 73.94 134 GLY A N 1
ATOM 1019 C CA . GLY A 1 134 ? 22.419 11.463 -38.614 1.00 73.94 134 GLY A CA 1
ATOM 1020 C C . GLY A 1 134 ? 20.983 10.980 -38.823 1.00 73.94 134 GLY A C 1
ATOM 1021 O O . GLY A 1 134 ? 20.208 10.956 -37.871 1.00 73.94 134 GLY A O 1
ATOM 1022 N N . ASN A 1 135 ? 20.659 10.475 -40.018 1.00 80.19 135 ASN A N 1
ATOM 1023 C CA . ASN A 1 135 ? 19.357 9.866 -40.301 1.00 80.19 135 ASN A CA 1
ATOM 1024 C C . ASN A 1 135 ? 19.112 8.609 -39.452 1.00 80.19 135 ASN A C 1
ATOM 1026 O O . ASN A 1 135 ? 18.059 8.497 -38.834 1.00 80.19 135 ASN A O 1
ATOM 1030 N N . LYS A 1 136 ? 20.099 7.704 -39.325 1.00 80.19 136 LYS A N 1
ATOM 1031 C CA . LYS A 1 136 ? 19.982 6.515 -38.453 1.00 80.19 136 LYS A CA 1
ATOM 1032 C C . LYS A 1 136 ? 19.726 6.886 -36.989 1.00 80.19 136 LYS A C 1
ATOM 1034 O O . LYS A 1 136 ? 18.924 6.229 -36.327 1.00 80.19 136 LYS A O 1
ATOM 1039 N N . ILE A 1 137 ? 20.401 7.920 -36.478 1.00 78.19 137 ILE A N 1
ATOM 1040 C CA . ILE A 1 137 ? 20.166 8.440 -35.123 1.00 78.19 137 ILE A CA 1
ATOM 1041 C C . ILE A 1 137 ? 18.751 9.020 -35.028 1.00 78.19 137 ILE A C 1
ATOM 1043 O O . ILE A 1 137 ? 18.044 8.714 -34.068 1.00 78.19 137 ILE A O 1
ATOM 1047 N N . GLY A 1 138 ? 18.314 9.796 -36.023 1.00 79.62 138 GLY A N 1
ATOM 1048 C CA . GLY A 1 138 ? 16.955 10.334 -36.106 1.00 79.62 138 GLY A CA 1
ATOM 1049 C C . GLY A 1 138 ? 15.885 9.240 -36.048 1.00 79.62 138 GLY A C 1
ATOM 1050 O O . GLY A 1 138 ? 15.003 9.297 -35.192 1.00 79.62 138 GLY A O 1
ATOM 1051 N N . ASP A 1 139 ? 16.016 8.200 -36.874 1.00 84.88 139 ASP A N 1
ATOM 1052 C CA . ASP A 1 139 ? 15.082 7.069 -36.937 1.00 84.88 139 ASP A CA 1
ATOM 1053 C C . ASP A 1 139 ? 15.040 6.281 -35.619 1.00 84.88 139 ASP A C 1
ATOM 1055 O O . ASP A 1 139 ? 13.964 5.992 -35.084 1.00 84.88 139 ASP A O 1
ATOM 1059 N N . ALA A 1 140 ? 16.210 5.972 -35.046 1.00 81.06 140 ALA A N 1
ATOM 1060 C CA . ALA A 1 140 ? 16.305 5.282 -33.760 1.00 81.06 140 ALA A CA 1
ATOM 1061 C C . ALA A 1 140 ? 15.647 6.095 -32.633 1.00 81.06 140 ALA A C 1
ATOM 1063 O O . ALA A 1 140 ? 14.934 5.548 -31.788 1.00 81.06 140 ALA A O 1
ATOM 1064 N N . THR A 1 141 ? 15.840 7.413 -32.651 1.00 83.62 141 THR A N 1
ATOM 1065 C CA . THR A 1 141 ? 15.283 8.324 -31.650 1.00 83.62 141 THR A CA 1
ATOM 1066 C C . THR A 1 141 ? 13.771 8.485 -31.809 1.00 83.62 141 THR A C 1
ATOM 1068 O O . THR A 1 141 ? 13.045 8.451 -30.816 1.00 83.62 141 THR A O 1
ATOM 1071 N N . ALA A 1 142 ? 13.262 8.563 -33.041 1.00 85.19 142 ALA A N 1
ATOM 1072 C CA . ALA A 1 142 ? 11.82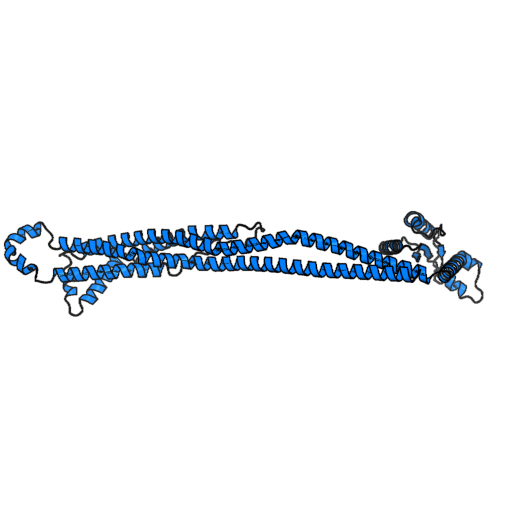7 8.570 -33.319 1.00 85.19 142 ALA A CA 1
ATOM 1073 C C . ALA A 1 142 ? 11.146 7.274 -32.840 1.00 85.19 142 ALA A C 1
ATOM 1075 O O . ALA A 1 142 ? 10.094 7.323 -32.198 1.00 85.19 142 ALA A O 1
ATOM 1076 N N . SER A 1 143 ? 11.781 6.119 -33.070 1.00 90.25 143 SER A N 1
ATOM 1077 C CA . SER A 1 143 ? 11.311 4.823 -32.561 1.00 90.25 143 SER A CA 1
ATOM 1078 C C . SER A 1 143 ? 11.293 4.770 -31.026 1.00 90.25 143 SER A C 1
ATOM 1080 O O . SER A 1 143 ? 10.354 4.232 -30.425 1.00 90.25 143 SER A O 1
ATOM 1082 N N . LEU A 1 144 ? 12.308 5.344 -30.369 1.00 86.88 144 LEU A N 1
ATOM 1083 C CA . LEU A 1 144 ? 12.349 5.461 -28.911 1.00 86.88 144 LEU A CA 1
ATOM 1084 C C . LEU A 1 144 ? 11.209 6.349 -28.392 1.00 86.88 144 LEU A C 1
ATOM 1086 O O . LEU A 1 144 ? 10.494 5.934 -27.482 1.00 86.88 144 LEU A O 1
ATOM 1090 N N . ILE A 1 145 ? 10.992 7.525 -28.991 1.00 88.88 145 ILE A N 1
ATOM 1091 C CA . ILE A 1 145 ? 9.903 8.443 -28.617 1.00 88.88 145 ILE A CA 1
ATOM 1092 C C . ILE A 1 145 ? 8.544 7.751 -28.750 1.00 88.88 145 ILE A C 1
ATOM 1094 O O . ILE A 1 145 ? 7.758 7.782 -27.806 1.00 88.88 145 ILE A O 1
ATOM 1098 N N . ALA A 1 146 ? 8.289 7.057 -29.863 1.00 89.69 146 ALA A N 1
ATOM 1099 C CA . ALA A 1 146 ? 7.044 6.316 -30.064 1.00 89.69 146 ALA A CA 1
ATOM 1100 C C . ALA A 1 146 ? 6.826 5.231 -28.989 1.00 89.69 146 ALA A C 1
ATOM 1102 O O . ALA A 1 146 ? 5.710 5.040 -28.501 1.00 89.69 146 ALA A O 1
ATOM 1103 N N . SER A 1 147 ? 7.897 4.548 -28.574 1.00 90.31 147 SER A N 1
ATOM 1104 C CA . SER A 1 147 ? 7.845 3.546 -27.500 1.00 90.31 147 SER A CA 1
ATOM 1105 C C . SER A 1 147 ? 7.558 4.182 -26.134 1.00 90.31 147 SER A C 1
ATOM 1107 O O . SER A 1 147 ? 6.724 3.680 -25.379 1.00 90.31 147 SER A O 1
ATOM 1109 N N . LEU A 1 148 ? 8.194 5.318 -25.832 1.00 88.50 148 LEU A N 1
ATOM 1110 C CA . LEU A 1 148 ? 7.959 6.080 -24.602 1.00 88.50 148 LEU A CA 1
ATOM 1111 C C . LEU A 1 148 ? 6.525 6.627 -24.537 1.00 88.50 148 LEU A C 1
ATOM 1113 O O . LEU A 1 148 ? 5.878 6.522 -23.492 1.00 88.50 148 LEU A O 1
ATOM 1117 N N . ASP A 1 149 ? 6.004 7.153 -25.647 1.00 88.62 149 ASP A N 1
ATOM 1118 C CA . ASP A 1 149 ? 4.629 7.650 -25.746 1.00 88.62 149 ASP A CA 1
ATOM 1119 C C . ASP A 1 149 ? 3.602 6.514 -25.593 1.00 88.62 149 ASP A C 1
ATOM 1121 O O . ASP A 1 149 ? 2.541 6.726 -25.005 1.00 88.62 149 ASP A O 1
ATOM 1125 N N . ARG A 1 150 ? 3.935 5.285 -26.016 1.00 91.38 150 ARG A N 1
ATOM 1126 C CA . ARG A 1 150 ? 3.108 4.091 -25.774 1.00 91.38 150 ARG A CA 1
ATOM 1127 C C . ARG A 1 150 ? 3.074 3.682 -24.299 1.00 91.38 150 ARG A C 1
ATOM 1129 O O . ARG A 1 150 ? 2.023 3.274 -23.810 1.00 91.38 150 ARG A O 1
ATOM 1136 N N . TRP A 1 151 ? 4.196 3.767 -23.587 1.00 87.38 151 TRP A N 1
ATOM 1137 C CA . TRP A 1 151 ? 4.266 3.390 -22.168 1.00 87.38 151 TRP A CA 1
ATOM 1138 C C . TRP A 1 151 ? 3.692 4.452 -21.233 1.00 87.38 151 TRP A C 1
ATOM 1140 O O . TRP A 1 151 ? 3.153 4.124 -20.177 1.00 87.38 151 TRP A O 1
ATOM 1150 N N . ARG A 1 152 ? 3.759 5.729 -21.613 1.00 87.56 152 ARG A N 1
ATOM 1151 C CA . ARG A 1 152 ? 3.254 6.844 -20.806 1.00 87.56 152 ARG A CA 1
ATOM 1152 C C . ARG A 1 152 ? 1.823 6.652 -20.266 1.00 87.56 152 ARG A C 1
ATOM 1154 O O . ARG A 1 152 ? 1.668 6.782 -19.051 1.00 87.56 152 ARG A O 1
ATOM 1161 N N . PRO A 1 153 ? 0.790 6.347 -21.079 1.00 89.25 153 PRO A N 1
ATOM 1162 C CA . PRO A 1 153 ? -0.574 6.187 -20.573 1.00 89.25 153 PRO A CA 1
ATOM 1163 C C . PRO A 1 153 ? -0.707 5.014 -19.596 1.00 89.25 153 PRO A C 1
ATOM 1165 O O . PRO A 1 153 ? -1.486 5.105 -18.651 1.00 89.25 153 PRO A O 1
ATOM 1168 N N . GLN A 1 154 ? 0.080 3.946 -19.765 1.00 86.69 154 GLN A N 1
ATOM 1169 C CA . GLN A 1 154 ? 0.098 2.823 -18.828 1.00 86.69 154 GLN A CA 1
ATOM 1170 C C . GLN A 1 154 ? 0.587 3.274 -17.443 1.00 86.69 154 GLN A C 1
ATOM 1172 O O . GLN A 1 154 ? -0.116 3.080 -16.454 1.00 86.69 154 GLN A O 1
ATOM 1177 N N . TYR A 1 155 ? 1.737 3.951 -17.372 1.00 85.06 155 TYR A N 1
ATOM 1178 C CA . TYR A 1 155 ? 2.285 4.440 -16.102 1.00 85.06 155 TYR A CA 1
ATOM 1179 C C . TYR A 1 155 ? 1.462 5.585 -15.484 1.00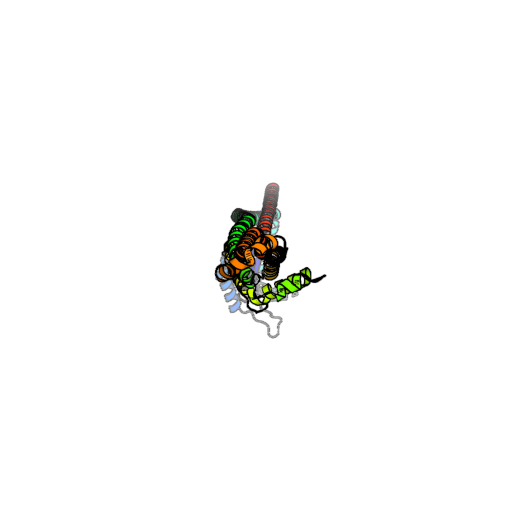 85.06 155 TYR A C 1
ATOM 1181 O O . TYR A 1 155 ? 1.375 5.696 -14.260 1.00 85.06 155 TYR A O 1
ATOM 1189 N N . GLU A 1 156 ? 0.831 6.443 -16.295 1.00 85.69 156 GLU A N 1
ATOM 1190 C CA . GLU A 1 156 ? -0.127 7.444 -15.796 1.00 85.69 156 GLU A CA 1
ATOM 1191 C C . GLU A 1 156 ? -1.394 6.767 -15.226 1.00 85.69 156 GLU A C 1
ATOM 1193 O O . GLU A 1 156 ? -1.912 7.196 -14.188 1.00 85.69 156 GLU A O 1
ATOM 1198 N N . GLY A 1 157 ? -1.840 5.662 -15.833 1.00 86.88 157 GLY A N 1
ATOM 1199 C CA . GLY A 1 157 ? -2.895 4.795 -15.308 1.00 86.88 157 GLY A CA 1
ATOM 1200 C C . GLY A 1 157 ? -2.520 4.153 -13.971 1.00 86.88 157 GLY A C 1
ATOM 1201 O O . GLY A 1 157 ? -3.278 4.266 -13.009 1.00 86.88 157 GLY A O 1
ATOM 1202 N N . GLU A 1 158 ? -1.327 3.562 -13.868 1.00 83.06 158 GLU A N 1
ATOM 1203 C CA . GLU A 1 158 ? -0.789 2.998 -12.619 1.00 83.06 158 GLU A CA 1
ATOM 1204 C C . GLU A 1 158 ? -0.712 4.050 -11.503 1.00 83.06 158 GLU A C 1
ATOM 1206 O O . GLU A 1 158 ? -1.153 3.803 -10.381 1.00 83.06 158 GLU A O 1
ATOM 1211 N N . LYS A 1 159 ? -0.230 5.262 -11.815 1.00 84.50 159 LYS A N 1
ATOM 1212 C CA . LYS A 1 159 ? -0.200 6.386 -10.866 1.00 84.50 159 LYS A CA 1
ATOM 1213 C C . LYS A 1 159 ? -1.601 6.737 -10.358 1.00 84.50 159 LYS A C 1
ATOM 1215 O O . LYS A 1 159 ? -1.774 6.980 -9.165 1.00 84.50 159 LYS A O 1
ATOM 1220 N N . THR A 1 160 ? -2.586 6.778 -11.252 1.00 86.31 160 THR A N 1
ATOM 1221 C CA . THR A 1 160 ? -3.979 7.093 -10.904 1.00 86.31 160 THR A CA 1
ATOM 1222 C C . THR A 1 160 ? -4.583 6.001 -10.025 1.00 86.31 160 THR A C 1
ATOM 1224 O O . THR A 1 160 ? -5.220 6.304 -9.019 1.00 86.31 160 THR A O 1
ATOM 1227 N N . GLN A 1 161 ? -4.326 4.732 -10.345 1.00 85.62 161 GLN A N 1
ATOM 1228 C CA . GLN A 1 161 ? -4.763 3.602 -9.528 1.00 85.62 161 GLN A CA 1
ATOM 1229 C C . GLN A 1 161 ? -4.122 3.612 -8.136 1.00 85.62 161 GLN A C 1
ATOM 1231 O O . GLN A 1 161 ? -4.816 3.360 -7.155 1.00 85.62 161 GLN A O 1
ATOM 1236 N N . ALA A 1 162 ? -2.829 3.937 -8.029 1.00 83.56 162 ALA A N 1
ATOM 1237 C CA . ALA A 1 162 ? -2.149 4.052 -6.740 1.00 83.56 162 ALA A CA 1
ATOM 1238 C C . ALA A 1 162 ? -2.776 5.150 -5.861 1.00 83.56 162 ALA A C 1
ATOM 1240 O O . ALA A 1 162 ? -3.025 4.912 -4.681 1.00 83.56 162 ALA A O 1
ATOM 1241 N N . TYR A 1 163 ? -3.115 6.313 -6.438 1.00 83.19 163 TYR A N 1
ATOM 1242 C CA . TYR A 1 163 ? -3.854 7.365 -5.724 1.00 83.19 163 TYR A CA 1
ATOM 1243 C C . TYR A 1 163 ? -5.231 6.894 -5.256 1.00 83.19 163 TYR A C 1
ATOM 1245 O O . TYR A 1 163 ? -5.548 7.009 -4.079 1.00 83.19 163 TYR A O 1
ATOM 1253 N N . GLN A 1 164 ? -6.022 6.294 -6.148 1.00 86.12 164 GLN A N 1
ATOM 1254 C CA . GLN A 1 164 ? -7.353 5.792 -5.796 1.00 86.12 164 GLN A CA 1
ATOM 1255 C C . GLN A 1 164 ? -7.307 4.751 -4.669 1.00 86.12 164 GLN A C 1
ATOM 1257 O O . GLN A 1 164 ? -8.214 4.694 -3.844 1.00 86.12 164 GLN A O 1
ATOM 1262 N N . ARG A 1 165 ? -6.260 3.919 -4.615 1.00 83.00 165 ARG A N 1
ATOM 1263 C CA . ARG A 1 165 ? -6.058 2.956 -3.521 1.00 83.00 165 ARG A CA 1
ATOM 1264 C C . ARG A 1 165 ? -5.682 3.635 -2.209 1.00 83.00 165 ARG A C 1
ATOM 1266 O O . ARG A 1 165 ? -6.129 3.180 -1.163 1.00 83.00 165 ARG A O 1
ATOM 1273 N N . MET A 1 166 ? -4.892 4.708 -2.253 1.00 83.69 166 MET A N 1
ATOM 1274 C CA . MET A 1 166 ? -4.617 5.511 -1.061 1.00 83.69 166 MET A CA 1
ATOM 1275 C C . MET A 1 166 ? -5.892 6.159 -0.513 1.00 83.69 166 MET A C 1
ATOM 1277 O O . MET A 1 166 ? -6.115 6.098 0.693 1.00 83.69 166 MET A O 1
ATOM 1281 N N . ASP A 1 167 ? -6.762 6.677 -1.381 1.00 85.75 167 ASP A N 1
ATOM 1282 C CA . ASP A 1 167 ? -8.049 7.253 -0.966 1.00 85.75 167 ASP A CA 1
ATOM 1283 C C . ASP A 1 167 ? -8.995 6.185 -0.378 1.00 85.75 167 ASP A C 1
ATOM 1285 O O . ASP A 1 167 ? -9.757 6.448 0.551 1.00 85.75 167 ASP A O 1
ATOM 1289 N N . GLN A 1 168 ? -8.911 4.937 -0.855 1.00 88.31 168 GLN A N 1
ATOM 1290 C CA . GLN A 1 168 ? -9.692 3.811 -0.322 1.00 88.31 168 GLN A CA 1
ATOM 1291 C C . GLN A 1 168 ? -9.321 3.424 1.119 1.00 88.31 168 GLN A C 1
ATOM 1293 O O . GLN A 1 168 ? -10.122 2.757 1.773 1.00 88.31 168 GLN A O 1
ATOM 1298 N N . ILE A 1 169 ? -8.158 3.841 1.639 1.00 89.12 169 ILE A N 1
ATOM 1299 C CA . ILE A 1 169 ? -7.742 3.551 3.024 1.00 89.12 169 ILE A CA 1
ATOM 1300 C C . ILE A 1 169 ? -8.767 4.102 4.020 1.00 89.12 169 ILE A C 1
ATOM 1302 O O . ILE A 1 169 ? -9.148 3.398 4.955 1.00 89.12 169 ILE A O 1
ATOM 1306 N N . GLU A 1 170 ? -9.239 5.334 3.814 1.00 87.81 170 GLU A N 1
ATOM 1307 C CA . GLU A 1 170 ? -10.213 5.964 4.714 1.00 87.81 170 GLU A CA 1
ATOM 1308 C C . GLU A 1 170 ? -11.556 5.230 4.679 1.00 87.81 170 GLU A C 1
ATOM 1310 O O . GLU A 1 170 ? -12.111 4.910 5.729 1.00 87.81 170 GLU A O 1
ATOM 1315 N N . SER A 1 171 ? -12.017 4.849 3.485 1.00 89.88 171 SER A N 1
ATOM 1316 C CA . SER A 1 171 ? -13.240 4.055 3.324 1.00 89.88 171 SER A CA 1
ATOM 1317 C C . SER A 1 171 ? -13.147 2.703 4.037 1.00 89.88 171 SER A C 1
ATOM 1319 O O . SER A 1 171 ? -14.080 2.312 4.735 1.00 89.88 171 SER A O 1
ATOM 1321 N N . VAL A 1 172 ? -12.023 1.989 3.897 1.00 89.94 172 VAL A N 1
ATOM 1322 C CA . VAL A 1 172 ? -11.812 0.699 4.575 1.00 89.94 172 VAL A CA 1
ATOM 1323 C C . VAL A 1 172 ? -11.778 0.888 6.090 1.00 89.94 172 VAL A C 1
ATOM 1325 O O . VAL A 1 172 ? -12.367 0.095 6.826 1.00 89.94 172 VAL A O 1
ATOM 1328 N N . ARG A 1 173 ? -11.130 1.952 6.571 1.00 91.25 173 ARG A N 1
ATOM 1329 C CA . ARG A 1 173 ? -11.068 2.282 7.997 1.00 91.25 173 ARG A CA 1
ATOM 1330 C C . ARG A 1 173 ? -12.456 2.527 8.587 1.00 91.25 173 ARG A C 1
ATOM 1332 O O . ARG A 1 173 ? -12.755 2.013 9.668 1.00 91.25 173 ARG A O 1
ATOM 1339 N N . ASP A 1 174 ? -13.301 3.278 7.890 1.00 91.31 174 ASP A N 1
ATOM 1340 C CA . ASP A 1 174 ? -14.665 3.567 8.334 1.00 91.31 174 ASP A CA 1
ATOM 1341 C C . ASP A 1 174 ? -15.544 2.310 8.339 1.00 91.31 174 ASP A C 1
ATOM 1343 O O . ASP A 1 174 ? -16.267 2.068 9.314 1.00 91.31 174 ASP A O 1
ATOM 1347 N N . ASP A 1 175 ? -15.408 1.454 7.324 1.00 92.31 175 ASP A N 1
ATOM 1348 C CA . ASP A 1 175 ? -16.099 0.164 7.256 1.00 92.31 175 ASP A CA 1
ATOM 1349 C C . ASP A 1 175 ? -15.685 -0.772 8.398 1.00 92.31 175 ASP A C 1
ATOM 1351 O O . ASP A 1 175 ? -16.539 -1.368 9.070 1.00 92.31 175 ASP A O 1
ATOM 1355 N N . VAL A 1 176 ? -14.378 -0.876 8.666 1.00 90.94 176 VAL A N 1
ATOM 1356 C CA . VAL A 1 176 ? -13.846 -1.633 9.807 1.00 90.94 176 VAL A CA 1
ATOM 1357 C C . VAL A 1 176 ? -14.423 -1.081 11.104 1.00 90.94 176 VAL A C 1
ATOM 1359 O O . VAL A 1 176 ? -14.975 -1.840 11.903 1.00 90.94 176 VAL A O 1
ATOM 1362 N N . ARG A 1 177 ? -14.368 0.240 11.307 1.00 93.62 177 ARG A N 1
ATOM 1363 C CA . ARG A 1 177 ? -14.879 0.882 12.522 1.00 93.62 177 ARG A CA 1
ATOM 1364 C C . ARG A 1 177 ? -16.367 0.618 12.723 1.00 93.62 177 ARG A C 1
ATOM 1366 O O . ARG A 1 177 ? -16.789 0.360 13.851 1.00 93.62 177 ARG A O 1
ATOM 1373 N N . GLY A 1 178 ? -17.163 0.667 11.656 1.00 93.44 178 GLY A N 1
ATOM 1374 C CA . GLY A 1 178 ? -18.590 0.353 11.689 1.00 93.44 178 GLY A CA 1
ATOM 1375 C C . GLY A 1 178 ? -18.861 -1.079 12.154 1.00 93.44 178 GLY A C 1
ATOM 1376 O O . GLY A 1 178 ? -19.672 -1.297 13.058 1.00 93.44 178 GLY A O 1
ATOM 1377 N N . ARG A 1 179 ? -18.133 -2.054 11.598 1.00 93.81 179 ARG A N 1
ATOM 1378 C CA . ARG A 1 179 ? -18.288 -3.476 11.941 1.00 93.81 179 ARG A CA 1
ATOM 1379 C C . ARG A 1 179 ? -17.770 -3.804 13.342 1.00 93.81 179 ARG A C 1
ATOM 1381 O O . ARG A 1 179 ? -18.484 -4.444 14.112 1.00 93.81 179 ARG A O 1
ATOM 1388 N N . VAL A 1 180 ? -16.592 -3.301 13.718 1.00 91.94 180 VAL A N 1
ATOM 1389 C CA . VAL A 1 180 ? -16.031 -3.462 15.073 1.00 91.94 180 VAL A CA 1
ATOM 1390 C C . VAL A 1 180 ? -16.946 -2.817 16.115 1.00 91.94 180 VAL A C 1
ATOM 1392 O O . VAL A 1 180 ? -17.180 -3.404 17.166 1.00 91.94 180 VAL A O 1
ATOM 1395 N N . ARG A 1 181 ? -17.559 -1.661 15.821 1.00 94.69 181 ARG A N 1
ATOM 1396 C CA . ARG A 1 181 ? -18.547 -1.028 16.715 1.00 94.69 181 ARG A CA 1
ATOM 1397 C C . ARG A 1 181 ? -19.764 -1.920 16.963 1.00 94.69 181 ARG A C 1
ATOM 1399 O O . ARG A 1 181 ? -20.280 -1.912 18.082 1.00 94.69 181 ARG A O 1
ATOM 1406 N N . SER A 1 182 ? -20.225 -2.660 15.951 1.00 94.81 182 SER A N 1
ATOM 1407 C CA . SER A 1 182 ? -21.319 -3.626 16.107 1.00 94.81 182 SER A CA 1
ATOM 1408 C C . SER A 1 182 ? -20.907 -4.781 17.020 1.00 94.81 182 SER A C 1
ATOM 1410 O O . SER A 1 182 ? -21.604 -5.061 17.992 1.00 94.81 182 SER A O 1
ATOM 1412 N N . LEU A 1 183 ? -19.733 -5.378 16.781 1.00 93.12 183 LEU A N 1
ATOM 1413 C CA . LEU A 1 183 ? -19.192 -6.446 17.631 1.00 93.12 183 LEU A CA 1
ATOM 1414 C C . LEU A 1 183 ? -19.010 -5.977 19.085 1.00 93.12 183 LEU A C 1
ATOM 1416 O O . LEU A 1 183 ? -19.432 -6.651 20.024 1.00 93.12 183 LEU A O 1
ATOM 1420 N N . ALA A 1 184 ? -18.452 -4.779 19.278 1.00 90.69 184 ALA A N 1
ATOM 1421 C CA . ALA A 1 184 ? -18.269 -4.166 20.589 1.00 90.69 184 ALA A CA 1
ATOM 1422 C C . ALA A 1 184 ? -19.604 -3.959 21.321 1.00 90.69 184 ALA A C 1
ATOM 1424 O O . ALA A 1 184 ? -19.682 -4.170 22.531 1.00 90.69 184 ALA A O 1
ATOM 1425 N N . ARG A 1 185 ? -20.670 -3.574 20.604 1.00 93.38 185 ARG A N 1
ATOM 1426 C CA . ARG A 1 185 ? -22.016 -3.405 21.174 1.00 93.38 185 ARG A CA 1
ATOM 1427 C C . ARG A 1 185 ? -22.578 -4.730 21.683 1.00 93.38 185 ARG A C 1
ATOM 1429 O O . ARG A 1 185 ? -23.099 -4.778 22.800 1.00 93.38 185 ARG A O 1
ATOM 1436 N N . ASP A 1 186 ? -22.467 -5.782 20.878 1.00 93.12 186 ASP A N 1
ATOM 1437 C CA . ASP A 1 186 ? -22.981 -7.110 21.215 1.00 93.12 186 ASP A CA 1
ATOM 1438 C C . ASP A 1 186 ? -22.215 -7.715 22.395 1.00 93.12 186 ASP A C 1
ATOM 1440 O O . ASP A 1 186 ? -22.818 -8.266 23.323 1.00 93.12 186 ASP A O 1
ATOM 1444 N N . ARG A 1 187 ? -20.888 -7.547 22.419 1.00 90.50 187 ARG A N 1
ATOM 1445 C CA . ARG A 1 187 ? -20.041 -8.000 23.529 1.00 90.50 187 ARG A CA 1
ATOM 1446 C C . ARG A 1 187 ? -20.273 -7.189 24.803 1.00 90.50 187 ARG A C 1
ATOM 1448 O O . ARG A 1 187 ? -20.422 -7.792 25.864 1.00 90.50 187 ARG A O 1
ATOM 1455 N N . ALA A 1 188 ? -20.423 -5.866 24.715 1.00 89.06 188 ALA A N 1
ATOM 1456 C CA . ALA A 1 188 ? -20.796 -5.031 25.858 1.00 89.06 188 ALA A CA 1
ATOM 1457 C C . ALA A 1 188 ? -22.131 -5.479 26.474 1.00 89.06 188 ALA A C 1
ATOM 1459 O O . ALA A 1 188 ? -22.228 -5.631 27.690 1.00 89.06 188 ALA A O 1
ATOM 1460 N N . LEU A 1 189 ? -23.136 -5.786 25.645 1.00 91.31 189 LEU A N 1
ATOM 1461 C CA . LEU A 1 189 ? -24.419 -6.307 26.121 1.00 91.31 189 LEU A CA 1
ATOM 1462 C C . LEU A 1 189 ? -24.259 -7.645 26.861 1.00 91.31 189 LEU A C 1
ATOM 1464 O O . LEU A 1 189 ? -24.887 -7.844 27.903 1.00 91.31 189 LEU A O 1
ATOM 1468 N N . ARG A 1 190 ? -23.427 -8.563 26.348 1.00 90.81 190 ARG A N 1
ATOM 1469 C CA . ARG A 1 190 ? -23.134 -9.840 27.025 1.00 90.81 190 ARG A CA 1
ATOM 1470 C C . ARG A 1 190 ? -22.468 -9.611 28.381 1.00 90.81 190 ARG A C 1
ATOM 1472 O O . ARG A 1 190 ? -22.927 -10.186 29.363 1.00 90.81 190 ARG A O 1
ATOM 1479 N N . ILE A 1 191 ? -21.471 -8.728 28.460 1.00 87.50 191 ILE A N 1
ATOM 1480 C CA . ILE A 1 191 ? -20.788 -8.380 29.718 1.00 87.50 191 ILE A CA 1
ATOM 1481 C C . ILE A 1 191 ? -21.786 -7.811 30.732 1.00 87.50 191 ILE A C 1
ATOM 1483 O O . ILE A 1 191 ? -21.874 -8.317 31.849 1.00 87.50 191 ILE A O 1
ATOM 1487 N N . CYS A 1 192 ? -22.593 -6.820 30.341 1.00 86.94 192 CYS A N 1
ATOM 1488 C CA . CYS A 1 192 ? -23.613 -6.229 31.211 1.00 86.94 192 CYS A CA 1
ATOM 1489 C C . CYS A 1 192 ? -24.618 -7.276 31.711 1.00 86.94 192 CYS A C 1
ATOM 1491 O O . CYS A 1 192 ? -24.973 -7.268 32.889 1.00 86.94 192 CYS A O 1
ATOM 1493 N N . LYS A 1 193 ? -25.054 -8.206 30.848 1.00 89.06 193 LYS A N 1
ATOM 1494 C CA . LYS A 1 193 ? -25.964 -9.300 31.225 1.00 89.06 193 LYS A CA 1
ATOM 1495 C C . LYS A 1 193 ? -25.327 -10.260 32.227 1.00 89.06 193 LYS A C 1
ATOM 1497 O O . LYS A 1 193 ? -25.974 -10.590 33.222 1.00 89.06 193 LYS A O 1
ATOM 1502 N N . THR A 1 194 ? -24.085 -10.679 31.993 1.00 89.00 194 THR A N 1
ATOM 1503 C CA . THR A 1 194 ? -23.338 -11.559 32.902 1.00 89.00 194 THR A CA 1
ATOM 1504 C C . THR A 1 194 ? -23.161 -10.886 34.260 1.00 89.00 194 THR A C 1
ATOM 1506 O O . THR A 1 194 ? -23.600 -11.428 35.274 1.00 89.00 194 THR A O 1
ATOM 1509 N N . VAL A 1 195 ? -22.642 -9.655 34.290 1.00 85.56 195 VAL A N 1
ATOM 1510 C CA . VAL A 1 195 ? -22.423 -8.916 35.543 1.00 85.56 195 VAL A CA 1
ATOM 1511 C C . VAL A 1 195 ? -23.742 -8.603 36.256 1.00 85.56 195 VAL A C 1
ATOM 1513 O O . VAL A 1 195 ? -23.815 -8.750 37.471 1.00 85.56 195 VAL A O 1
ATOM 1516 N N . SER A 1 196 ? -24.815 -8.252 35.539 1.00 85.56 196 SER A N 1
ATOM 1517 C CA . SER A 1 196 ? -26.144 -8.060 36.139 1.00 85.56 196 SER A CA 1
ATOM 1518 C C . SER A 1 196 ? -26.699 -9.347 36.750 1.00 85.56 196 SER A C 1
ATOM 1520 O O . SER A 1 196 ? -27.339 -9.295 37.799 1.00 85.56 196 SER A O 1
ATOM 1522 N N . ARG A 1 197 ? -26.486 -10.504 36.110 1.00 89.12 197 ARG A N 1
ATOM 1523 C CA . ARG A 1 197 ? -26.925 -11.802 36.636 1.00 89.12 197 ARG A CA 1
ATOM 1524 C C . ARG A 1 197 ? -26.166 -12.154 37.913 1.00 89.12 197 ARG A C 1
ATOM 1526 O O . ARG A 1 197 ? -26.803 -12.422 38.924 1.00 89.12 197 ARG A O 1
ATOM 1533 N N . HIS A 1 198 ? -24.836 -12.082 37.890 1.00 87.69 198 HIS A N 1
ATOM 1534 C CA . HIS A 1 198 ? -24.022 -12.325 39.085 1.00 87.69 198 HIS A CA 1
ATOM 1535 C C . HIS A 1 198 ? -24.310 -11.301 40.186 1.00 87.69 198 HIS A C 1
ATOM 1537 O O . HIS A 1 198 ? -24.419 -11.671 41.348 1.00 87.69 198 HIS A O 1
ATOM 1543 N N . GLY A 1 199 ? -24.514 -10.033 39.821 1.00 83.56 199 GLY A N 1
ATOM 1544 C CA . GLY A 1 199 ? -24.899 -8.958 40.731 1.00 83.56 199 GLY A CA 1
ATOM 1545 C C . GLY A 1 199 ? -26.240 -9.204 41.415 1.00 83.56 199 GLY A C 1
ATOM 1546 O O . GLY A 1 199 ? -26.352 -8.978 42.613 1.00 83.56 199 GLY A O 1
ATOM 1547 N N . ARG A 1 200 ? -27.245 -9.714 40.692 1.00 84.88 200 ARG A N 1
ATOM 1548 C CA .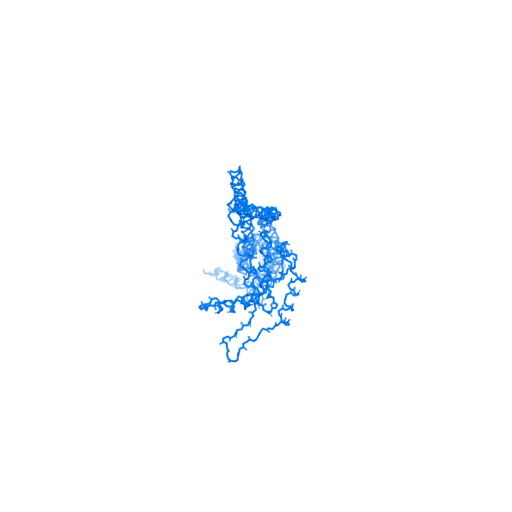 ARG A 1 200 ? -28.536 -10.102 41.281 1.00 84.88 200 ARG A CA 1
ATOM 1549 C C . ARG A 1 200 ? -28.391 -11.257 42.263 1.00 84.88 200 ARG A C 1
ATOM 1551 O O . ARG A 1 200 ? -28.844 -11.116 43.390 1.00 84.88 200 ARG A O 1
ATOM 1558 N N . ASN A 1 201 ? -27.686 -12.323 41.881 1.00 86.38 201 ASN A N 1
ATOM 1559 C CA . ASN A 1 201 ? -27.417 -13.447 42.783 1.00 86.38 201 ASN A CA 1
ATOM 1560 C C . ASN A 1 201 ? -26.686 -12.971 44.052 1.00 86.38 201 ASN A C 1
ATOM 1562 O O . ASN A 1 201 ? -27.062 -13.315 45.164 1.00 86.38 201 ASN A O 1
ATOM 1566 N N . PHE A 1 202 ? -25.690 -12.097 43.893 1.00 84.88 202 PHE A N 1
ATOM 1567 C CA . PHE A 1 202 ? -24.961 -11.517 45.017 1.00 84.88 202 PHE A CA 1
ATOM 1568 C C . PHE A 1 202 ? -25.852 -10.681 45.939 1.00 84.88 202 PHE A C 1
ATOM 1570 O O . PHE A 1 202 ? -25.751 -10.795 47.157 1.00 84.88 202 PHE A O 1
ATOM 1577 N N . VAL A 1 203 ? -26.738 -9.849 45.382 1.00 81.50 203 VAL A N 1
ATOM 1578 C CA . VAL A 1 203 ? -27.723 -9.076 46.156 1.00 81.50 203 VAL A CA 1
ATOM 1579 C C . VAL A 1 203 ? -28.670 -10.012 46.910 1.00 81.50 203 VAL A C 1
ATOM 1581 O O . VAL A 1 203 ? -28.944 -9.772 48.086 1.00 81.50 203 VAL A O 1
ATOM 1584 N N . GLU A 1 204 ? -29.157 -11.067 46.253 1.00 81.75 204 GLU A N 1
ATOM 1585 C CA . GLU A 1 204 ? -30.066 -12.057 46.836 1.00 81.75 204 GLU A CA 1
ATOM 1586 C C . GLU A 1 204 ? -29.435 -12.832 47.996 1.00 81.75 204 GLU A C 1
ATOM 1588 O O . GLU A 1 204 ? -30.119 -13.076 48.990 1.00 81.75 204 GLU A O 1
ATOM 1593 N N . ASP A 1 205 ? -28.143 -13.146 47.905 1.00 81.00 205 ASP A N 1
ATOM 1594 C CA . ASP A 1 205 ? -27.398 -13.883 48.931 1.00 81.00 205 ASP A CA 1
ATOM 1595 C C . ASP A 1 205 ? -26.880 -12.981 50.064 1.00 81.00 205 ASP A C 1
ATOM 1597 O O . ASP A 1 205 ? -26.826 -13.382 51.230 1.00 81.00 205 ASP A O 1
ATOM 1601 N N . THR A 1 206 ? -26.503 -11.738 49.754 1.00 75.44 206 THR A N 1
ATOM 1602 C CA . THR A 1 206 ? -25.931 -10.803 50.740 1.00 75.44 206 THR A CA 1
ATOM 1603 C C . THR A 1 206 ? -27.012 -10.166 51.612 1.00 75.44 206 THR A C 1
ATOM 1605 O O . THR A 1 206 ? -26.819 -10.004 52.815 1.00 75.44 206 THR A O 1
ATOM 1608 N N . LEU A 1 207 ? -28.175 -9.834 51.041 1.00 69.69 207 LEU A N 1
ATOM 1609 C CA . LEU A 1 207 ? -29.313 -9.255 51.766 1.00 69.69 207 LEU A CA 1
ATOM 1610 C C . LEU A 1 207 ? -30.236 -10.350 52.333 1.00 69.69 207 LEU A C 1
ATOM 1612 O O . LEU A 1 207 ? -31.449 -10.339 52.118 1.00 69.69 207 LEU A O 1
ATOM 1616 N N . GLN A 1 208 ? -29.656 -11.309 53.053 1.00 70.50 208 GLN A N 1
ATOM 1617 C CA . GLN A 1 208 ? -30.390 -12.317 53.821 1.00 70.50 208 GLN A CA 1
ATOM 1618 C C . GLN A 1 208 ? -30.186 -12.093 55.318 1.00 70.50 208 GLN A C 1
ATOM 1620 O O . GLN A 1 208 ? -29.091 -11.750 55.765 1.00 70.50 208 GLN A O 1
ATOM 1625 N N . LEU A 1 209 ? -31.228 -12.355 56.113 1.00 59.84 209 LEU A N 1
ATOM 1626 C CA . LEU A 1 209 ? -31.167 -12.284 57.580 1.00 59.84 209 LEU A CA 1
ATOM 1627 C C . LEU A 1 209 ? -30.147 -13.265 58.186 1.00 59.84 209 LEU A C 1
ATOM 1629 O O . LEU A 1 209 ? -29.703 -13.071 59.309 1.00 59.84 209 LEU A O 1
ATOM 1633 N N . SER A 1 210 ? -29.742 -14.300 57.450 1.00 59.53 210 SER A N 1
ATOM 1634 C CA . SER A 1 210 ? -28.678 -15.235 57.833 1.00 59.53 210 SER A CA 1
ATOM 1635 C C . SER A 1 210 ? -27.273 -14.610 57.787 1.00 59.53 210 SER A C 1
ATOM 1637 O O . SER A 1 210 ? -26.375 -15.086 58.479 1.00 59.53 210 SER A O 1
ATOM 1639 N N . ASN A 1 211 ? -27.073 -13.509 57.049 1.00 66.50 211 ASN A N 1
ATOM 1640 C CA . ASN A 1 211 ? -25.779 -12.839 56.861 1.00 66.50 211 ASN A CA 1
ATOM 1641 C C . ASN A 1 211 ? -25.529 -11.678 57.855 1.00 66.50 211 ASN A C 1
ATOM 1643 O O . ASN A 1 211 ? -24.873 -10.681 57.542 1.00 66.50 211 ASN A O 1
ATOM 1647 N N . LEU A 1 212 ? -25.996 -11.821 59.105 1.00 61.59 212 LEU A N 1
ATOM 1648 C CA . LEU A 1 212 ? -25.866 -10.822 60.187 1.00 61.59 212 LEU A CA 1
ATOM 1649 C C . LEU A 1 212 ? -24.424 -10.356 60.458 1.00 61.59 212 LEU A C 1
ATOM 1651 O O . LEU A 1 212 ? -24.218 -9.231 60.918 1.00 61.59 212 LEU A O 1
ATOM 1655 N N . ASN A 1 213 ? -23.420 -11.186 60.165 1.00 66.62 213 ASN A N 1
ATOM 1656 C CA . ASN A 1 213 ? -22.010 -10.828 60.348 1.00 66.62 213 ASN A CA 1
ATOM 1657 C C . ASN A 1 213 ? -21.554 -9.694 59.417 1.00 66.62 213 ASN A C 1
ATOM 1659 O O . ASN A 1 213 ? -20.790 -8.825 59.846 1.00 66.62 213 ASN A O 1
ATOM 1663 N N . ASP A 1 214 ? -22.033 -9.655 58.175 1.00 65.19 214 ASP A N 1
ATOM 1664 C CA . ASP A 1 214 ? -21.677 -8.598 57.222 1.00 65.19 214 ASP A CA 1
ATOM 1665 C C . ASP A 1 214 ? -22.370 -7.276 57.598 1.00 65.19 214 ASP A C 1
ATOM 1667 O O . ASP A 1 214 ? -21.741 -6.216 57.604 1.00 65.19 214 ASP A O 1
ATOM 1671 N N . ILE A 1 215 ? -23.611 -7.357 58.088 1.00 57.94 215 ILE A N 1
ATOM 1672 C CA . ILE A 1 215 ? -24.380 -6.217 58.615 1.00 57.94 215 ILE A CA 1
ATOM 1673 C C . ILE A 1 215 ? -23.722 -5.639 59.882 1.00 57.94 215 ILE A C 1
ATOM 1675 O O . ILE A 1 215 ? -23.544 -4.427 59.997 1.00 57.94 215 ILE A O 1
ATOM 1679 N N . ARG A 1 216 ? -23.271 -6.490 60.817 1.00 63.69 216 ARG A N 1
ATOM 1680 C CA . ARG A 1 216 ? -22.546 -6.061 62.031 1.00 63.69 216 ARG A CA 1
ATOM 1681 C C . ARG A 1 216 ? -21.211 -5.391 61.701 1.00 63.69 216 ARG A C 1
ATOM 1683 O O . ARG A 1 216 ? -20.811 -4.443 62.376 1.00 63.69 216 ARG A O 1
ATOM 1690 N N . THR A 1 217 ? -20.526 -5.864 60.661 1.00 64.69 217 THR A N 1
ATOM 1691 C CA . THR A 1 217 ? -19.247 -5.295 60.214 1.00 64.69 217 THR A CA 1
ATOM 1692 C C . THR A 1 217 ? -19.429 -3.876 59.671 1.00 64.69 217 THR A C 1
ATOM 1694 O O . THR A 1 217 ? -18.589 -3.022 59.963 1.00 64.69 217 THR A O 1
ATOM 1697 N N . ALA A 1 218 ? -20.554 -3.595 58.997 1.00 61.72 218 ALA A N 1
ATOM 1698 C CA . ALA A 1 218 ? -20.923 -2.273 58.472 1.00 61.72 218 ALA A CA 1
ATOM 1699 C C . ALA A 1 218 ? -20.924 -1.157 59.536 1.00 61.72 218 ALA A C 1
ATOM 1701 O O . ALA A 1 218 ? -20.602 -0.011 59.231 1.00 61.72 218 ALA A O 1
ATOM 1702 N N . LEU A 1 219 ? -21.267 -1.501 60.782 1.00 59.22 219 LEU A N 1
ATOM 1703 C CA . LEU A 1 219 ? -21.554 -0.566 61.880 1.00 59.22 219 LEU A CA 1
ATOM 1704 C C . LEU A 1 219 ? -20.338 -0.167 62.720 1.00 59.22 219 LEU A C 1
ATOM 1706 O O . LEU A 1 219 ? -20.442 0.670 63.616 1.00 59.22 219 LEU A O 1
ATOM 1710 N N . SER A 1 220 ? -19.174 -0.763 62.465 1.00 69.62 220 SER A N 1
ATOM 1711 C CA . SER A 1 220 ? -17.946 -0.358 63.152 1.00 69.62 220 SER A CA 1
ATOM 1712 C C . SER A 1 220 ? -17.440 1.002 62.639 1.00 69.62 220 SER A C 1
ATOM 1714 O O . SER A 1 220 ? -17.761 1.419 61.529 1.00 69.62 220 SER A O 1
ATOM 1716 N N . ARG A 1 221 ? -16.609 1.707 63.425 1.00 56.50 221 ARG A N 1
ATOM 1717 C CA . ARG A 1 221 ? -16.093 3.060 63.099 1.00 56.50 221 ARG A CA 1
ATOM 1718 C C . ARG A 1 221 ? -15.378 3.159 61.731 1.00 56.50 221 ARG A C 1
ATOM 1720 O O . ARG A 1 221 ? -15.385 4.231 61.145 1.00 56.50 221 ARG A O 1
ATOM 1727 N N . ASN A 1 222 ? -14.849 2.041 61.211 1.00 65.88 222 ASN A N 1
ATOM 1728 C CA . ASN A 1 222 ? -14.283 1.881 59.852 1.00 65.88 222 ASN A CA 1
ATOM 1729 C C . ASN A 1 222 ? -15.002 0.776 59.042 1.00 65.88 222 ASN A C 1
ATOM 1731 O O . ASN A 1 222 ? -14.454 0.199 58.101 1.00 65.88 222 ASN A O 1
ATOM 1735 N N . GLY A 1 223 ? -16.214 0.429 59.463 1.00 64.56 223 GLY A N 1
ATOM 1736 C CA . GLY A 1 223 ? -16.959 -0.746 59.039 1.00 64.56 223 GLY A CA 1
ATOM 1737 C C . GLY A 1 223 ? -17.418 -0.698 57.603 1.00 64.56 223 GLY A C 1
ATOM 1738 O O . GLY A 1 223 ? -17.345 -1.706 56.915 1.00 64.56 223 GLY A O 1
ATOM 1739 N N . LYS A 1 224 ? -17.795 0.490 57.127 1.00 64.75 224 LYS A N 1
ATOM 1740 C CA . LYS A 1 224 ? -18.196 0.709 55.738 1.00 64.75 224 LYS A CA 1
ATOM 1741 C C . LYS A 1 224 ? -17.078 0.352 54.758 1.00 64.75 224 LYS A C 1
ATOM 1743 O O . LYS A 1 224 ? -17.309 -0.445 53.864 1.00 64.75 224 LYS A O 1
ATOM 1748 N N . VAL A 1 225 ? -15.867 0.866 54.981 1.00 71.25 225 VAL A N 1
ATOM 1749 C CA . VAL A 1 225 ? -14.710 0.605 54.105 1.00 71.25 225 VAL A CA 1
ATOM 1750 C C . VAL A 1 225 ? -14.303 -0.869 54.167 1.00 71.25 225 VAL A C 1
ATOM 1752 O O . VAL A 1 225 ? -14.097 -1.497 53.138 1.00 71.25 225 VAL A O 1
ATOM 1755 N N . LYS A 1 226 ? -14.251 -1.462 55.370 1.00 72.19 226 LYS A N 1
ATOM 1756 C CA . LYS A 1 226 ? -13.922 -2.890 55.527 1.00 72.19 226 LYS A CA 1
ATOM 1757 C C . LYS A 1 226 ? -14.971 -3.814 54.911 1.00 72.19 226 LYS A C 1
ATOM 1759 O O . LYS A 1 226 ? -14.616 -4.848 54.356 1.00 72.19 226 LYS A O 1
ATOM 1764 N N . LEU A 1 227 ? -16.248 -3.464 55.038 1.00 71.00 227 LEU A N 1
ATOM 1765 C CA . LEU A 1 227 ? -17.341 -4.219 54.445 1.00 71.00 227 LEU A CA 1
ATOM 1766 C C . LEU A 1 227 ? -17.320 -4.089 52.926 1.00 71.00 227 LEU A C 1
ATOM 1768 O O . LEU A 1 227 ? -17.457 -5.093 52.247 1.00 71.00 227 LEU A O 1
ATOM 1772 N N . GLU A 1 228 ? -17.110 -2.889 52.396 1.00 71.69 228 GLU A N 1
ATOM 1773 C CA . GLU A 1 228 ? -16.993 -2.652 50.960 1.00 71.69 228 GLU A CA 1
ATOM 1774 C C . GLU A 1 228 ? -15.840 -3.463 50.355 1.00 71.69 228 GLU A C 1
ATOM 1776 O O . GLU A 1 228 ? -16.049 -4.169 49.373 1.00 71.69 228 GLU A O 1
ATOM 1781 N N . GLU A 1 229 ? -14.673 -3.485 51.006 1.00 79.25 229 GLU A N 1
ATOM 1782 C CA . GLU A 1 229 ? -13.524 -4.298 50.587 1.00 79.25 229 GLU A CA 1
ATOM 1783 C C . GLU A 1 229 ? -13.820 -5.810 50.659 1.00 79.25 229 GLU A C 1
ATOM 1785 O O . GLU A 1 229 ? -13.481 -6.568 49.748 1.00 79.25 229 GLU A O 1
ATOM 1790 N N . LYS A 1 230 ? -14.506 -6.261 51.719 1.00 79.31 230 LYS A N 1
ATOM 1791 C CA . LYS A 1 230 ? -14.899 -7.668 51.897 1.00 79.31 230 LYS A CA 1
ATOM 1792 C C . LYS A 1 230 ? -15.940 -8.103 50.862 1.00 79.31 230 LYS A C 1
ATOM 1794 O O . LYS A 1 230 ? -15.809 -9.171 50.273 1.00 79.31 230 LYS A O 1
ATOM 1799 N N . LEU A 1 231 ? -16.960 -7.281 50.623 1.00 78.00 231 LEU A N 1
ATOM 1800 C CA . LEU A 1 231 ? -17.992 -7.517 49.614 1.00 78.00 231 LEU A CA 1
ATOM 1801 C C . LEU A 1 231 ? -17.392 -7.479 48.205 1.00 78.00 231 LEU A C 1
ATOM 1803 O O . LEU A 1 231 ? -17.756 -8.305 47.374 1.00 78.00 231 LEU A O 1
ATOM 1807 N N . LYS A 1 232 ? -16.422 -6.590 47.956 1.00 80.25 232 LYS A N 1
ATOM 1808 C CA . LYS A 1 232 ? -15.631 -6.556 46.721 1.00 80.25 232 LYS A CA 1
ATOM 1809 C C . LYS A 1 232 ? -14.887 -7.864 46.507 1.00 80.25 232 LYS A C 1
ATOM 1811 O O . LYS A 1 232 ? -15.033 -8.458 45.444 1.00 80.25 232 LYS A O 1
ATOM 1816 N N . GLN A 1 233 ? -14.145 -8.342 47.506 1.00 83.00 233 GLN A N 1
ATOM 1817 C CA . GLN A 1 233 ? -13.442 -9.624 47.412 1.00 83.00 233 GLN A CA 1
ATOM 1818 C C . GLN A 1 233 ? -14.404 -10.788 47.176 1.00 83.00 233 GLN A C 1
ATOM 1820 O O . GLN A 1 233 ? -14.196 -11.539 46.231 1.00 83.00 233 GLN A O 1
ATOM 1825 N N . ARG A 1 234 ? -15.498 -10.898 47.943 1.00 81.75 234 ARG A N 1
ATOM 1826 C CA . ARG A 1 234 ? -16.503 -11.957 47.738 1.00 81.75 234 ARG A CA 1
ATOM 1827 C C . ARG A 1 234 ? -17.114 -11.901 46.341 1.00 81.75 234 ARG A C 1
ATOM 1829 O O . ARG A 1 234 ? -17.214 -12.921 45.673 1.00 81.75 234 ARG A O 1
ATOM 1836 N N . PHE A 1 235 ? -17.476 -10.717 45.854 1.00 81.50 235 PHE A N 1
ATOM 1837 C CA . PHE A 1 235 ? -18.068 -10.589 44.526 1.00 81.50 235 PHE A CA 1
ATOM 1838 C C . PHE A 1 235 ? -17.081 -10.950 43.405 1.00 81.50 235 PHE A C 1
ATOM 1840 O O . PHE A 1 235 ? -17.459 -11.631 42.453 1.00 81.50 235 PHE A O 1
ATOM 1847 N N . VAL A 1 236 ? -15.810 -10.548 43.522 1.00 83.31 236 VAL A N 1
ATOM 1848 C CA . VAL A 1 236 ? -14.757 -10.899 42.551 1.00 83.31 236 VAL A CA 1
ATOM 1849 C C . VAL A 1 236 ? -14.422 -12.391 42.589 1.00 83.31 236 VAL A C 1
ATOM 1851 O O . VAL A 1 236 ? -14.312 -13.013 41.531 1.00 83.31 236 VAL A O 1
ATOM 1854 N N . ASP A 1 237 ? -14.255 -12.953 43.784 1.00 84.94 237 ASP A N 1
ATOM 1855 C CA . ASP A 1 237 ? -13.681 -14.284 43.980 1.00 84.94 237 ASP A CA 1
ATOM 1856 C C . ASP A 1 237 ? -14.750 -15.388 43.935 1.00 84.94 237 ASP A C 1
ATOM 1858 O O . ASP A 1 237 ? -14.532 -16.415 43.295 1.00 84.94 237 ASP A O 1
ATOM 1862 N N . GLU A 1 238 ? -15.916 -15.178 44.556 1.00 84.75 238 GLU A N 1
ATOM 1863 C CA . GLU A 1 238 ? -16.979 -16.192 44.677 1.00 84.75 238 GLU A CA 1
ATOM 1864 C C . GLU A 1 238 ? -17.969 -16.133 43.501 1.00 84.75 238 GLU A C 1
ATOM 1866 O O . GLU A 1 238 ? -18.376 -17.176 42.986 1.00 84.75 238 GLU A O 1
ATOM 1871 N N . TYR A 1 239 ? -18.343 -14.927 43.049 1.00 85.31 239 TYR A N 1
ATOM 1872 C CA . TYR A 1 239 ? -19.408 -14.748 42.048 1.00 85.31 239 TYR A CA 1
ATOM 1873 C C . TYR A 1 239 ? -18.876 -14.575 40.631 1.00 85.31 239 TYR A C 1
ATOM 1875 O O . TYR A 1 239 ? -19.322 -15.275 39.726 1.00 85.31 239 TYR A O 1
ATOM 1883 N N . LEU A 1 240 ? -17.953 -13.635 40.422 1.00 82.44 240 LEU A N 1
ATOM 1884 C CA . LEU A 1 240 ? -17.362 -13.399 39.104 1.00 82.44 240 LEU A CA 1
ATOM 1885 C C . LEU A 1 240 ? -16.224 -14.373 38.788 1.00 82.44 240 LEU A C 1
ATOM 1887 O O . LEU A 1 240 ? -15.889 -14.524 37.616 1.00 82.44 240 LEU A O 1
ATOM 1891 N N . GLN A 1 241 ? -15.636 -15.000 39.813 1.00 86.88 241 GLN A N 1
ATOM 1892 C CA . GLN A 1 241 ? -14.554 -15.985 39.711 1.00 86.88 241 GLN A CA 1
ATOM 1893 C C . GLN A 1 241 ? -13.355 -15.497 38.881 1.00 86.88 241 GLN A C 1
ATOM 1895 O O . GLN A 1 241 ? -12.668 -16.280 38.230 1.00 86.88 241 GLN A O 1
ATOM 1900 N N . LEU A 1 242 ? -13.053 -14.192 38.918 1.00 81.62 242 LEU A N 1
ATOM 1901 C CA . LEU A 1 242 ? -12.030 -13.595 38.042 1.00 81.62 242 LEU A CA 1
ATOM 1902 C C . LEU A 1 242 ? -10.607 -14.091 38.339 1.00 81.62 242 LEU A C 1
ATOM 1904 O O . LEU A 1 242 ? -9.726 -13.995 37.487 1.00 81.62 242 LEU A O 1
ATOM 1908 N N . ARG A 1 243 ? -10.363 -14.629 39.540 1.00 80.81 243 ARG A N 1
ATOM 1909 C CA . ARG A 1 243 ? -9.061 -15.197 39.925 1.00 80.81 243 ARG A CA 1
ATOM 1910 C C . ARG A 1 243 ? -8.816 -16.605 39.382 1.00 80.81 243 ARG A C 1
ATOM 1912 O O . ARG A 1 243 ? -7.664 -17.030 39.347 1.00 80.81 243 ARG A O 1
ATOM 1919 N N . GLN A 1 244 ? -9.858 -17.327 38.971 1.00 82.50 244 GLN A N 1
ATOM 1920 C CA . GLN A 1 244 ? -9.708 -18.649 38.366 1.00 82.50 244 GLN A CA 1
ATOM 1921 C C . GLN A 1 244 ? -9.389 -18.468 36.881 1.00 82.50 244 GLN A C 1
ATOM 1923 O O . GLN A 1 244 ? -10.192 -17.901 36.155 1.00 82.50 244 GLN A O 1
ATOM 1928 N N . LYS A 1 245 ? -8.205 -18.893 36.428 1.00 80.50 245 LYS A N 1
ATOM 1929 C CA . LYS A 1 245 ? -7.823 -18.807 35.010 1.00 80.50 245 LYS A CA 1
ATOM 1930 C C . LYS A 1 245 ? -7.902 -20.186 34.341 1.00 80.50 245 LYS A C 1
ATOM 1932 O O . LYS A 1 245 ? -7.344 -21.128 34.906 1.00 80.50 245 LYS A O 1
ATOM 1937 N N . PRO A 1 246 ? -8.495 -20.305 33.137 1.00 80.56 246 PRO A N 1
ATOM 1938 C CA . PRO A 1 246 ? -9.224 -19.262 32.402 1.00 80.56 246 PRO A CA 1
ATOM 1939 C C . PRO A 1 246 ? -10.595 -18.960 33.035 1.00 80.56 246 PRO A C 1
ATOM 1941 O O . PRO A 1 246 ? -11.272 -19.875 33.497 1.00 80.56 246 PRO A O 1
ATOM 1944 N N . ASN A 1 247 ? -11.005 -17.688 33.042 1.00 84.12 247 ASN A N 1
ATOM 1945 C CA . ASN A 1 247 ? -12.368 -17.284 33.416 1.00 84.12 247 ASN A CA 1
ATOM 1946 C C . ASN A 1 247 ? -13.199 -16.898 32.178 1.00 84.12 247 ASN A C 1
ATOM 1948 O O . ASN A 1 247 ? -12.687 -16.737 31.070 1.00 84.12 247 ASN A O 1
ATOM 1952 N N . TRP A 1 248 ? -14.495 -16.658 32.393 1.00 86.75 248 TRP A N 1
ATOM 1953 C CA . TRP A 1 248 ? -15.429 -16.202 31.358 1.00 86.75 248 TRP A CA 1
ATOM 1954 C C . TRP A 1 248 ? -15.011 -14.881 30.679 1.00 86.75 248 TRP A C 1
ATOM 1956 O O . TRP A 1 248 ? -15.409 -14.623 29.545 1.00 86.75 248 TRP A O 1
ATOM 1966 N N . MET A 1 249 ? -14.231 -14.021 31.348 1.00 83.38 249 MET A N 1
ATOM 1967 C CA . MET A 1 249 ? -13.725 -12.774 30.765 1.00 83.38 249 MET A CA 1
ATOM 1968 C C . MET A 1 249 ? -12.560 -13.040 29.807 1.00 83.38 249 MET A C 1
ATOM 1970 O O . MET A 1 249 ? -12.500 -12.413 28.753 1.00 83.38 249 MET A O 1
ATOM 1974 N N . ASP A 1 250 ? -11.671 -13.978 30.145 1.00 81.94 250 ASP A N 1
ATOM 1975 C CA . ASP A 1 250 ? -10.571 -14.420 29.282 1.00 81.94 250 ASP A CA 1
ATOM 1976 C C . ASP A 1 250 ? -11.113 -15.062 27.996 1.00 81.94 250 ASP A C 1
ATOM 1978 O O . ASP A 1 250 ? -10.627 -14.773 26.902 1.00 81.94 250 ASP A O 1
ATOM 1982 N N . GLU A 1 251 ? -12.157 -15.887 28.117 1.00 85.56 251 GLU A N 1
ATOM 1983 C CA . GLU A 1 251 ? -12.864 -16.478 26.973 1.00 85.56 251 GLU A CA 1
ATOM 1984 C C . GLU A 1 251 ? -13.530 -15.403 26.107 1.00 85.56 251 GLU A C 1
ATOM 1986 O O . GLU A 1 251 ? -13.297 -15.351 24.902 1.00 85.56 251 GLU A O 1
ATOM 1991 N N . LEU A 1 252 ? -14.275 -14.469 26.713 1.00 86.12 252 LEU A N 1
ATOM 1992 C CA . LEU A 1 252 ? -14.885 -13.355 25.977 1.00 86.12 252 LEU A CA 1
ATOM 1993 C C . LEU A 1 252 ? -13.854 -12.472 25.266 1.00 86.12 252 LEU A C 1
ATOM 1995 O O . LEU A 1 252 ? -14.140 -11.975 24.175 1.00 86.12 252 LEU A O 1
ATOM 1999 N N . ALA A 1 253 ? -12.697 -12.240 25.889 1.00 82.00 253 ALA A N 1
ATOM 2000 C CA . ALA A 1 253 ? -11.615 -11.463 25.300 1.00 82.00 253 ALA A CA 1
ATOM 2001 C C . ALA A 1 253 ? -11.039 -12.171 24.068 1.00 82.00 253 ALA A C 1
ATOM 2003 O O . ALA A 1 253 ? -10.862 -11.533 23.031 1.00 82.00 253 ALA A O 1
ATOM 2004 N N . ARG A 1 254 ? -10.791 -13.483 24.168 1.00 84.44 254 ARG A N 1
ATOM 2005 C CA . ARG A 1 254 ? -10.290 -14.296 23.054 1.00 84.44 254 ARG A CA 1
ATOM 2006 C C . ARG A 1 254 ? -11.283 -14.322 21.896 1.00 84.44 254 ARG A C 1
ATOM 2008 O O . ARG A 1 254 ? -10.910 -13.948 20.789 1.00 84.44 254 ARG A O 1
ATOM 2015 N N . ASP A 1 255 ? -12.544 -14.649 22.173 1.00 87.56 255 ASP A N 1
ATOM 2016 C CA . ASP A 1 255 ? -13.609 -14.669 21.167 1.00 87.56 255 ASP A CA 1
ATOM 2017 C C . ASP A 1 255 ? -13.727 -13.324 20.438 1.00 87.56 255 ASP A C 1
ATOM 2019 O O . ASP A 1 255 ? -13.851 -13.267 19.217 1.00 87.56 255 ASP A O 1
ATOM 2023 N N . TYR A 1 256 ? -13.715 -12.218 21.192 1.00 87.06 256 TYR A N 1
ATOM 2024 C CA . TYR A 1 256 ? -13.834 -10.887 20.607 1.00 87.06 256 TYR A CA 1
ATOM 2025 C C . TYR A 1 256 ? -12.624 -10.546 19.736 1.00 87.06 256 TYR A C 1
ATOM 2027 O O . TYR A 1 256 ? -12.792 -9.968 18.664 1.00 87.06 256 TYR A O 1
ATOM 2035 N N . ALA A 1 257 ? -11.414 -10.911 20.168 1.00 84.06 257 ALA A N 1
ATOM 2036 C CA . ALA A 1 257 ? -10.210 -10.688 19.380 1.00 84.06 257 ALA A CA 1
ATOM 2037 C C . ALA A 1 257 ? -10.235 -11.469 18.058 1.00 84.06 257 ALA A C 1
ATOM 2039 O O . ALA A 1 257 ? -9.932 -10.897 17.009 1.00 84.06 257 ALA A O 1
ATOM 2040 N N . GLU A 1 258 ? -10.664 -12.732 18.091 1.00 85.62 258 GLU A N 1
ATOM 2041 C CA . GLU A 1 258 ? -10.840 -13.562 16.896 1.00 85.62 258 GLU A CA 1
ATOM 2042 C C . GLU A 1 258 ? -11.898 -12.968 15.951 1.00 85.62 258 GLU A C 1
ATOM 2044 O O . GLU A 1 258 ? -11.641 -12.792 14.759 1.00 85.62 258 GLU A O 1
ATOM 2049 N N . GLU A 1 259 ? -13.062 -12.563 16.469 1.00 88.12 259 GLU A N 1
ATOM 2050 C CA . GLU A 1 259 ? -14.120 -11.919 15.674 1.00 88.12 259 GLU A CA 1
ATOM 2051 C C . GLU A 1 259 ? -13.648 -10.612 15.021 1.00 88.12 259 GLU A C 1
ATOM 2053 O O . GLU A 1 259 ? -13.895 -10.380 13.833 1.00 88.12 259 GLU A O 1
ATOM 2058 N N . VAL A 1 260 ? -12.936 -9.762 15.770 1.00 86.44 260 VAL A N 1
ATOM 2059 C CA . VAL A 1 260 ? -12.348 -8.524 15.238 1.00 86.44 260 VAL A CA 1
ATOM 2060 C C . VAL A 1 260 ? -11.337 -8.852 14.141 1.00 86.44 260 VAL A C 1
ATOM 2062 O O . VAL A 1 260 ? -11.385 -8.245 13.070 1.00 86.44 260 VAL A O 1
ATOM 2065 N N . GLN A 1 261 ? -10.471 -9.845 14.342 1.00 83.81 261 GLN A N 1
ATOM 2066 C CA . GLN A 1 261 ? -9.507 -10.277 13.330 1.00 83.81 261 GLN A CA 1
ATOM 2067 C C . GLN A 1 261 ? -10.193 -10.778 12.049 1.00 83.81 261 GLN A C 1
ATOM 2069 O O . GLN A 1 261 ? -9.761 -10.425 10.946 1.00 83.81 261 GLN A O 1
ATOM 2074 N N . HIS A 1 262 ? -11.283 -11.537 12.172 1.00 86.25 262 HIS A N 1
ATOM 2075 C CA . HIS A 1 262 ? -12.080 -12.009 11.037 1.00 86.25 262 HIS A CA 1
ATOM 2076 C C . HIS A 1 262 ? -12.768 -10.883 10.258 1.00 86.25 262 HIS A C 1
ATOM 2078 O O . HIS A 1 262 ? -13.073 -11.061 9.080 1.00 86.25 262 HIS A O 1
ATOM 2084 N N . VAL A 1 263 ? -12.987 -9.721 10.872 1.00 87.25 263 VAL A N 1
ATOM 2085 C CA . VAL A 1 263 ? -13.510 -8.530 10.192 1.00 87.25 263 VAL A CA 1
ATOM 2086 C C . VAL A 1 263 ? -12.391 -7.704 9.561 1.00 87.25 263 VAL A C 1
ATOM 2088 O O . VAL A 1 263 ? -12.495 -7.317 8.397 1.00 87.25 263 VAL A O 1
ATOM 2091 N N . VAL A 1 264 ? -11.328 -7.432 10.318 1.00 86.06 264 VAL A N 1
ATOM 2092 C CA . VAL A 1 264 ? -10.245 -6.522 9.925 1.00 86.06 264 VAL A CA 1
ATOM 2093 C C . VAL A 1 264 ? -9.420 -7.121 8.784 1.00 86.06 264 VAL A C 1
ATOM 2095 O O . VAL A 1 264 ? -9.241 -6.484 7.746 1.00 86.06 264 VAL A O 1
ATOM 2098 N N . ALA A 1 265 ? -8.946 -8.363 8.927 1.00 81.50 265 ALA A N 1
ATOM 2099 C CA . ALA A 1 265 ? -7.988 -8.937 7.981 1.00 81.50 265 ALA A CA 1
ATOM 2100 C C . ALA A 1 265 ? -8.526 -9.060 6.537 1.00 81.50 265 ALA A C 1
ATOM 2102 O O . ALA A 1 265 ? -7.796 -8.701 5.610 1.00 81.50 265 ALA A O 1
ATOM 2103 N N . PRO A 1 266 ? -9.769 -9.521 6.280 1.00 82.88 266 PRO A N 1
ATOM 2104 C CA . PRO A 1 266 ? -10.279 -9.628 4.913 1.00 82.88 266 PRO A CA 1
ATOM 2105 C C . PRO A 1 266 ? -10.438 -8.280 4.208 1.00 82.88 266 PRO A C 1
ATOM 2107 O O . PRO A 1 266 ? -10.136 -8.193 3.019 1.00 82.88 266 PRO A O 1
ATOM 2110 N N . LEU A 1 267 ? -10.874 -7.237 4.923 1.00 84.56 267 LEU A N 1
ATOM 2111 C CA . LEU A 1 267 ? -11.083 -5.906 4.343 1.00 84.56 267 LEU A CA 1
ATOM 2112 C C . LEU A 1 267 ? -9.756 -5.288 3.882 1.00 84.56 267 LEU A C 1
ATOM 2114 O O . LEU A 1 267 ? -9.649 -4.831 2.746 1.00 84.56 267 LEU A O 1
ATOM 2118 N N . TRP A 1 268 ? -8.708 -5.383 4.703 1.00 84.69 268 TRP A N 1
ATOM 2119 C CA . TRP A 1 268 ? -7.372 -4.926 4.312 1.00 84.69 268 TRP A CA 1
ATOM 2120 C C . TRP A 1 268 ? -6.741 -5.794 3.216 1.00 84.69 268 TRP A C 1
ATOM 2122 O O . TRP A 1 268 ? -6.102 -5.268 2.305 1.00 84.69 268 TRP A O 1
ATOM 2132 N N . ARG A 1 269 ? -6.959 -7.118 3.229 1.00 81.44 269 ARG A N 1
ATOM 2133 C CA . ARG A 1 269 ? -6.483 -8.004 2.149 1.00 81.44 269 ARG A CA 1
ATOM 2134 C C . ARG A 1 269 ? -7.092 -7.653 0.798 1.00 81.44 269 ARG A C 1
ATOM 2136 O O . ARG A 1 269 ? -6.375 -7.688 -0.193 1.00 81.44 269 ARG A O 1
ATOM 2143 N N . GLN A 1 270 ? -8.373 -7.297 0.729 1.00 79.44 270 GLN A N 1
ATOM 2144 C CA . GLN A 1 270 ? -9.004 -6.898 -0.537 1.00 79.44 270 GLN A CA 1
ATOM 2145 C C . GLN A 1 270 ? -8.338 -5.668 -1.168 1.00 79.44 270 GLN A C 1
ATOM 2147 O O . GLN A 1 270 ? -8.269 -5.576 -2.396 1.00 79.44 270 GLN A O 1
ATOM 2152 N N . LEU A 1 271 ? -7.811 -4.758 -0.345 1.00 79.38 271 LEU A N 1
ATOM 2153 C CA . LEU A 1 271 ? -7.064 -3.594 -0.815 1.00 79.38 271 LEU A CA 1
ATOM 2154 C C . LEU A 1 271 ? -5.689 -3.986 -1.392 1.00 79.38 271 LEU A C 1
ATOM 2156 O O . LEU A 1 271 ? -5.256 -3.404 -2.385 1.00 79.38 271 LEU A O 1
ATOM 2160 N N . LEU A 1 272 ? -5.043 -5.009 -0.821 1.00 71.88 272 LEU A N 1
ATOM 2161 C CA . LEU A 1 272 ? -3.710 -5.488 -1.220 1.00 71.88 272 LEU A CA 1
ATOM 2162 C C . LEU A 1 272 ? -3.723 -6.498 -2.389 1.00 71.88 272 LEU A C 1
ATOM 2164 O O . LEU A 1 272 ? -2.824 -6.482 -3.223 1.00 71.88 272 LEU A O 1
ATOM 2168 N N . VAL A 1 273 ? -4.740 -7.364 -2.490 1.00 64.62 273 VAL A N 1
ATOM 2169 C CA . VAL A 1 273 ? -4.811 -8.492 -3.453 1.00 64.62 273 VAL A CA 1
ATOM 2170 C C . VAL A 1 273 ? -5.003 -8.048 -4.915 1.00 64.62 273 VAL A C 1
ATOM 2172 O O . VAL A 1 273 ? -4.853 -8.850 -5.830 1.00 64.62 273 VAL A O 1
ATOM 2175 N N . LYS A 1 274 ? -5.233 -6.760 -5.202 1.00 56.38 274 LYS A N 1
ATOM 2176 C CA . LYS A 1 274 ? -5.272 -6.237 -6.586 1.00 56.38 274 LYS A CA 1
ATOM 2177 C C . LYS A 1 274 ? -3.882 -6.137 -7.261 1.00 56.38 274 LYS A C 1
ATOM 2179 O O . LYS A 1 274 ? -3.673 -5.262 -8.105 1.00 56.38 274 LYS A O 1
ATOM 2184 N N . GLN A 1 275 ? -2.941 -7.016 -6.917 1.00 47.00 275 GLN A N 1
ATOM 2185 C CA . GLN A 1 275 ? -1.682 -7.224 -7.634 1.00 47.00 275 GLN A CA 1
ATOM 2186 C C . GLN A 1 275 ? -1.734 -8.536 -8.440 1.00 47.00 275 GLN A C 1
ATOM 2188 O O . GLN A 1 275 ? -1.969 -9.592 -7.858 1.00 47.00 275 GLN A O 1
ATOM 2193 N N . PRO A 1 276 ? -1.427 -8.525 -9.748 1.00 37.72 276 PRO A N 1
ATOM 2194 C CA . PRO A 1 276 ? -0.863 -9.673 -10.433 1.00 37.72 276 PRO A CA 1
ATOM 2195 C C . PRO A 1 276 ? 0.661 -9.525 -10.379 1.00 37.72 276 PRO A C 1
ATOM 2197 O O . PRO A 1 276 ? 1.286 -9.108 -11.349 1.00 37.72 276 PRO A O 1
ATOM 2200 N N . VAL A 1 277 ? 1.277 -9.773 -9.226 1.00 36.44 277 VAL A N 1
ATOM 2201 C CA . VAL A 1 277 ? 2.739 -9.824 -9.129 1.00 36.44 277 VAL A CA 1
ATOM 2202 C C . VAL A 1 277 ? 3.104 -11.108 -8.414 1.00 36.44 277 VAL A C 1
ATOM 2204 O O . VAL A 1 277 ? 2.497 -11.461 -7.409 1.00 36.44 277 VAL A O 1
ATOM 2207 N N . ALA A 1 278 ? 4.027 -11.814 -9.062 1.00 33.31 278 ALA A N 1
ATOM 2208 C CA . ALA A 1 278 ? 4.649 -13.079 -8.722 1.00 33.31 278 ALA A CA 1
ATOM 2209 C C . ALA A 1 278 ? 4.534 -13.489 -7.254 1.00 33.31 278 ALA A C 1
ATOM 2211 O O . ALA A 1 278 ? 4.781 -12.679 -6.366 1.00 33.31 278 ALA A O 1
ATOM 2212 N N . GLN A 1 279 ? 4.248 -14.781 -7.070 1.00 32.72 279 GLN A N 1
ATOM 2213 C CA . GLN A 1 279 ? 4.536 -15.594 -5.891 1.00 32.72 279 GLN A CA 1
ATOM 2214 C C . GLN A 1 279 ? 5.811 -15.108 -5.189 1.00 32.72 279 GLN A C 1
ATOM 2216 O O . GLN A 1 279 ? 6.920 -15.559 -5.459 1.00 32.72 279 GLN A O 1
ATOM 2221 N N . SER A 1 280 ? 5.650 -14.123 -4.322 1.00 32.41 280 SER A N 1
ATOM 2222 C CA . SER A 1 280 ? 6.604 -13.797 -3.299 1.00 32.41 280 SER A CA 1
ATOM 2223 C C . SER A 1 280 ? 5.983 -14.412 -2.072 1.00 32.41 280 SER A C 1
ATOM 2225 O O . SER A 1 280 ? 4.935 -13.963 -1.613 1.00 32.41 280 SER A O 1
ATOM 2227 N N . ASP A 1 281 ? 6.651 -15.427 -1.544 1.00 32.78 281 ASP A N 1
ATOM 2228 C CA . ASP A 1 281 ? 6.445 -15.972 -0.203 1.00 32.78 281 ASP A CA 1
ATOM 2229 C C . ASP A 1 281 ? 6.701 -14.923 0.906 1.00 32.78 281 ASP A C 1
ATOM 2231 O O . ASP A 1 281 ? 6.903 -15.262 2.070 1.00 32.78 281 ASP A O 1
ATOM 2235 N N . ALA A 1 282 ? 6.684 -13.627 0.572 1.00 32.97 282 ALA A N 1
ATOM 2236 C CA . ALA A 1 282 ? 6.423 -12.568 1.517 1.00 32.97 282 ALA A CA 1
ATOM 2237 C C . ALA A 1 282 ? 5.022 -12.818 2.066 1.00 32.97 282 ALA A C 1
ATOM 2239 O O . ALA A 1 282 ? 4.018 -12.572 1.394 1.00 32.97 282 ALA A O 1
ATOM 2240 N N . ALA A 1 283 ? 4.990 -13.368 3.279 1.00 36.16 283 ALA A N 1
ATOM 2241 C CA . ALA A 1 283 ? 3.824 -13.413 4.132 1.00 36.16 283 ALA A CA 1
ATOM 2242 C C . ALA A 1 283 ? 2.952 -12.192 3.828 1.00 36.16 283 ALA A C 1
ATOM 2244 O O . ALA A 1 283 ? 3.372 -11.049 4.015 1.00 36.16 283 ALA A O 1
ATOM 2245 N N . GLY A 1 284 ? 1.741 -12.426 3.314 1.00 36.16 284 GLY A N 1
ATOM 2246 C CA . GLY A 1 284 ? 0.729 -11.378 3.323 1.00 36.16 284 GLY A CA 1
ATOM 2247 C C . GLY A 1 284 ? 0.502 -10.914 4.770 1.00 36.16 284 GLY A C 1
ATOM 2248 O O . GLY A 1 284 ? 1.210 -11.327 5.688 1.00 36.16 284 GLY A O 1
ATOM 2249 N N . PRO A 1 285 ? -0.566 -10.170 5.067 1.00 42.38 285 PRO A N 1
ATOM 2250 C CA . PRO A 1 285 ? -1.075 -10.110 6.434 1.00 42.38 285 PRO A CA 1
ATOM 2251 C C . PRO A 1 285 ? -1.653 -11.497 6.811 1.00 42.38 285 PRO A C 1
ATOM 2253 O O . PRO A 1 285 ? -2.861 -11.695 6.967 1.00 42.38 285 PRO A O 1
ATOM 2256 N N . GLN A 1 286 ? -0.798 -12.515 6.832 1.00 40.12 286 GLN A N 1
ATOM 2257 C CA . GLN A 1 286 ? -0.980 -13.836 7.381 1.00 40.12 286 GLN A CA 1
ATOM 2258 C C . GLN A 1 286 ? -0.498 -13.710 8.816 1.00 40.12 286 GLN A C 1
ATOM 2260 O O . GLN A 1 286 ? 0.691 -13.568 9.069 1.00 40.12 286 GLN A O 1
ATOM 2265 N N . ALA A 1 287 ? -1.456 -13.705 9.737 1.00 36.75 287 ALA A N 1
ATOM 2266 C CA . ALA A 1 287 ? -1.191 -13.875 11.154 1.00 36.75 287 ALA A CA 1
ATOM 2267 C C . ALA A 1 287 ? -0.137 -12.918 11.743 1.00 36.75 287 ALA A C 1
ATOM 2269 O O . ALA A 1 287 ? 0.652 -13.325 12.589 1.00 36.75 287 ALA A O 1
ATOM 2270 N N . ALA A 1 288 ? -0.202 -11.621 11.417 1.00 36.66 288 ALA A N 1
ATOM 2271 C CA . ALA A 1 288 ? 0.001 -10.670 12.501 1.00 36.66 288 ALA A CA 1
ATOM 2272 C C . ALA A 1 288 ? -1.102 -11.016 13.504 1.00 36.66 288 ALA A C 1
ATOM 2274 O O . ALA A 1 288 ? -2.279 -10.726 13.265 1.00 36.66 288 ALA A O 1
ATOM 2275 N N . THR A 1 289 ? -0.759 -11.796 14.530 1.00 41.03 289 THR A N 1
ATOM 2276 C CA . THR A 1 289 ? -1.575 -11.917 15.727 1.00 41.03 289 THR A CA 1
ATOM 2277 C C . THR A 1 289 ? -1.895 -10.486 16.095 1.00 41.03 289 THR A C 1
ATOM 2279 O O . THR A 1 289 ? -0.995 -9.719 16.434 1.00 41.03 289 THR A O 1
ATOM 2282 N N . LEU A 1 290 ? -3.152 -10.095 15.881 1.00 48.16 290 LEU A N 1
ATOM 2283 C CA . LEU A 1 290 ? -3.683 -8.837 16.364 1.00 48.16 290 LEU A CA 1
ATOM 2284 C C . LEU A 1 290 ? -3.581 -8.955 17.878 1.00 48.16 290 LEU A C 1
ATOM 2286 O O . LEU A 1 290 ? -4.494 -9.433 18.544 1.00 48.16 290 LEU A O 1
ATOM 2290 N N . GLU A 1 291 ? -2.419 -8.606 18.419 1.00 50.59 291 GLU A N 1
ATOM 2291 C CA . GLU A 1 291 ? -2.262 -8.375 19.834 1.00 50.59 291 GLU A CA 1
ATOM 2292 C C . GLU A 1 291 ? -3.066 -7.114 20.094 1.00 50.59 291 GLU A C 1
ATOM 2294 O O . GLU A 1 291 ? -2.598 -5.987 19.931 1.00 50.59 291 GLU A O 1
ATOM 2299 N N . ILE A 1 292 ? -4.346 -7.316 20.406 1.00 57.59 292 ILE A N 1
ATOM 2300 C CA . ILE A 1 292 ? -5.240 -6.263 20.858 1.00 57.59 292 ILE A CA 1
ATOM 2301 C C . ILE A 1 292 ? -4.764 -5.882 22.261 1.00 57.59 292 ILE A C 1
ATOM 2303 O O . ILE A 1 292 ? -5.298 -6.329 23.281 1.00 57.59 292 ILE A O 1
ATOM 2307 N N . GLY A 1 293 ? -3.678 -5.111 22.299 1.00 51.53 293 GLY A N 1
ATOM 2308 C CA . GLY A 1 293 ? -3.043 -4.650 23.519 1.00 51.53 293 GLY A CA 1
ATOM 2309 C C . GLY A 1 293 ? -4.068 -3.948 24.400 1.00 51.53 293 GLY A C 1
ATOM 2310 O O . GLY A 1 293 ? -4.838 -3.107 23.939 1.00 51.53 293 GLY A O 1
ATOM 2311 N N . GLY A 1 294 ? -4.110 -4.328 25.676 1.00 58.28 294 GLY A N 1
ATOM 2312 C CA . GLY A 1 294 ? -5.005 -3.707 26.648 1.00 58.28 294 GLY A CA 1
ATOM 2313 C C . GLY A 1 294 ? -6.474 -4.132 26.565 1.00 58.28 294 GLY A C 1
ATOM 2314 O O . GLY A 1 294 ? -7.275 -3.569 27.306 1.00 58.28 294 GLY A O 1
ATOM 2315 N N . LEU A 1 295 ? -6.859 -5.129 25.750 1.00 65.00 295 LEU A N 1
ATOM 2316 C CA . LEU A 1 295 ? -8.234 -5.661 25.755 1.00 65.00 295 LEU A CA 1
ATOM 2317 C C . LEU A 1 295 ? -8.630 -6.204 27.135 1.00 65.00 295 LEU A C 1
ATOM 2319 O O . LEU A 1 295 ? -9.711 -5.901 27.641 1.00 65.00 295 LEU A O 1
ATOM 2323 N N . HIS A 1 296 ? -7.734 -6.969 27.761 1.00 66.75 296 HIS A N 1
ATOM 2324 C CA . HIS A 1 296 ? -7.946 -7.497 29.106 1.00 66.75 296 HIS A CA 1
ATOM 2325 C C . HIS A 1 296 ? -8.061 -6.362 30.135 1.00 66.75 296 HIS A C 1
ATOM 2327 O O . HIS A 1 296 ? -9.009 -6.334 30.910 1.00 66.75 296 HIS A O 1
ATOM 2333 N N . ASP A 1 297 ? -7.182 -5.359 30.079 1.00 66.94 297 ASP A N 1
ATOM 2334 C CA . ASP A 1 297 ? -7.240 -4.201 30.981 1.00 66.94 297 ASP A CA 1
ATOM 2335 C C . ASP A 1 297 ? -8.508 -3.360 30.779 1.00 66.94 297 ASP A C 1
ATOM 2337 O O . ASP A 1 297 ? -9.105 -2.879 31.745 1.00 66.94 297 ASP A O 1
ATOM 2341 N N . ALA A 1 298 ? -8.951 -3.186 29.532 1.00 66.25 298 ALA A N 1
ATOM 2342 C CA . ALA A 1 298 ? -10.184 -2.487 29.191 1.00 66.25 298 ALA A CA 1
ATOM 2343 C C . ALA A 1 298 ? -11.411 -3.211 29.763 1.00 66.25 298 ALA A C 1
ATOM 2345 O O . ALA A 1 298 ? -12.271 -2.567 30.374 1.00 66.25 298 ALA A O 1
ATOM 2346 N N . LEU A 1 299 ? -11.454 -4.541 29.620 1.00 66.50 299 LEU A N 1
ATOM 2347 C CA . LEU A 1 299 ? -12.485 -5.412 30.187 1.00 66.50 299 LEU A CA 1
ATOM 2348 C C . LEU A 1 299 ? -12.469 -5.396 31.720 1.00 66.50 299 LEU A C 1
ATOM 2350 O O . LEU A 1 299 ? -13.515 -5.207 32.339 1.00 66.50 299 LEU A O 1
ATOM 2354 N N . VAL A 1 300 ? -11.293 -5.502 32.340 1.00 72.94 300 VAL A N 1
ATOM 2355 C CA . VAL A 1 300 ? -11.132 -5.447 33.799 1.00 72.94 300 VAL A CA 1
ATOM 2356 C C . VAL A 1 300 ? -11.610 -4.103 34.338 1.00 72.94 300 VAL A C 1
ATOM 2358 O O . VAL A 1 300 ? -12.451 -4.070 35.233 1.00 72.94 300 VAL A O 1
ATOM 2361 N N . LYS A 1 301 ? -11.165 -2.977 33.766 1.00 71.19 301 LYS A N 1
ATOM 2362 C CA . LYS A 1 301 ? -11.622 -1.645 34.197 1.00 71.19 301 LYS A CA 1
ATOM 2363 C C . LYS A 1 301 ? -13.127 -1.451 33.981 1.00 71.19 301 LYS A C 1
ATOM 2365 O O . LYS A 1 301 ? -13.757 -0.721 34.741 1.00 71.19 301 LYS A O 1
ATOM 2370 N N . ALA A 1 302 ? -13.699 -2.034 32.926 1.00 65.56 302 ALA A N 1
ATOM 2371 C CA . ALA A 1 302 ? -15.137 -1.989 32.660 1.00 65.56 302 ALA A CA 1
ATOM 2372 C C . ALA A 1 302 ? -15.926 -2.753 33.732 1.00 65.56 302 ALA A C 1
ATOM 2374 O O . ALA A 1 302 ? -16.877 -2.222 34.304 1.00 65.56 302 ALA A O 1
ATOM 2375 N N . VAL A 1 303 ? -15.496 -3.975 34.051 1.00 71.31 303 VAL A N 1
ATOM 2376 C CA . VAL A 1 303 ? -16.130 -4.806 35.080 1.00 71.31 303 VAL A CA 1
ATOM 2377 C C . VAL A 1 303 ? -15.966 -4.197 36.469 1.00 71.31 303 VAL A C 1
ATOM 2379 O O . VAL A 1 303 ? -16.935 -4.173 37.223 1.00 71.31 303 VAL A O 1
ATOM 2382 N N . LEU A 1 304 ? -14.798 -3.632 36.790 1.00 75.50 304 LEU A N 1
ATOM 2383 C CA . LEU A 1 304 ? -14.568 -2.927 38.053 1.00 75.50 304 LEU A CA 1
ATOM 2384 C C . LEU A 1 304 ? -15.501 -1.717 38.227 1.00 75.50 304 LEU A C 1
ATOM 2386 O O . LEU A 1 304 ? -16.061 -1.554 39.306 1.00 75.50 304 LEU A O 1
ATOM 2390 N N . SER A 1 305 ? -15.751 -0.931 37.172 1.00 70.94 305 SER A N 1
ATOM 2391 C CA . SER A 1 305 ? -16.705 0.193 37.230 1.00 70.94 305 SER A CA 1
ATOM 2392 C C . SER A 1 305 ? -18.129 -0.272 37.564 1.00 70.94 305 SER A C 1
ATOM 2394 O O . SER A 1 305 ? -18.811 0.310 38.411 1.00 70.94 305 SER A O 1
ATOM 2396 N N . VAL A 1 306 ? -18.590 -1.361 36.935 1.00 70.81 306 VAL A N 1
ATOM 2397 C CA . VAL A 1 306 ? -19.915 -1.932 37.236 1.00 70.81 306 VAL A CA 1
ATOM 2398 C C . VAL A 1 306 ? -19.953 -2.475 38.667 1.00 70.81 306 VAL A C 1
ATOM 2400 O O . VAL A 1 306 ? -20.935 -2.278 39.381 1.00 70.81 306 VAL A O 1
ATOM 2403 N N . LEU A 1 307 ? -18.869 -3.112 39.104 1.00 72.56 307 LEU A N 1
ATOM 2404 C CA . LEU A 1 307 ? -18.719 -3.688 40.433 1.00 72.56 307 LEU A CA 1
ATOM 2405 C C . LEU A 1 307 ? -18.802 -2.627 41.538 1.00 72.56 307 LEU A C 1
ATOM 2407 O O . LEU A 1 307 ? -19.573 -2.796 42.479 1.00 72.56 307 LEU A O 1
ATOM 2411 N N . GLU A 1 308 ? -18.077 -1.517 41.407 1.00 72.44 308 GLU A N 1
ATOM 2412 C CA . GLU A 1 308 ? -18.106 -0.406 42.372 1.00 72.44 308 GLU A CA 1
ATOM 2413 C C . GLU A 1 308 ? -19.526 0.151 42.555 1.00 72.44 308 GLU A C 1
ATOM 2415 O O . GLU A 1 308 ? -19.976 0.397 43.676 1.00 72.44 308 GLU A O 1
ATOM 2420 N N . ARG A 1 309 ? -20.293 0.259 41.463 1.00 69.06 309 ARG A N 1
ATOM 2421 C CA . ARG A 1 309 ? -21.691 0.715 41.511 1.00 69.06 309 ARG A CA 1
ATOM 2422 C C . ARG A 1 309 ? -22.619 -0.292 42.187 1.00 69.06 309 ARG A C 1
ATOM 2424 O O . ARG A 1 309 ? -23.494 0.114 42.953 1.00 69.06 309 ARG A O 1
ATOM 2431 N N . ILE A 1 310 ? -22.433 -1.588 41.923 1.00 70.50 310 ILE A N 1
ATOM 2432 C CA . ILE A 1 310 ? -23.191 -2.663 42.582 1.00 70.50 310 ILE A CA 1
ATOM 2433 C C . ILE A 1 310 ? -22.952 -2.620 44.094 1.00 70.50 310 ILE A C 1
ATOM 2435 O O . ILE A 1 310 ? -23.912 -2.617 44.866 1.00 70.50 310 ILE A O 1
ATOM 2439 N N . LEU A 1 311 ? -21.690 -2.521 44.519 1.00 69.62 311 LEU A N 1
ATOM 2440 C CA . LEU A 1 311 ? -21.322 -2.458 45.934 1.00 69.62 311 LEU A CA 1
ATOM 2441 C C . LEU A 1 311 ? -21.882 -1.217 46.628 1.00 69.62 311 LEU A C 1
ATOM 2443 O O . LEU A 1 311 ? -22.410 -1.330 47.734 1.00 69.62 311 LEU A O 1
ATOM 2447 N N . GLY A 1 312 ? -21.848 -0.058 45.964 1.00 64.62 312 GLY A N 1
ATOM 2448 C CA . GLY A 1 312 ? -22.473 1.161 46.472 1.00 64.62 312 GLY A CA 1
ATOM 2449 C C . GLY A 1 312 ? -23.972 0.982 46.742 1.00 64.62 312 GLY A C 1
ATOM 2450 O O . GLY A 1 312 ? -24.461 1.383 47.799 1.00 64.62 312 GLY A O 1
ATOM 2451 N N . ILE A 1 313 ? -24.704 0.322 45.835 1.00 67.50 313 ILE A N 1
ATOM 2452 C CA . ILE A 1 313 ? -26.138 0.036 46.015 1.00 67.50 313 ILE A CA 1
ATOM 2453 C C . ILE A 1 313 ? -26.372 -0.924 47.186 1.00 67.50 313 ILE A C 1
ATOM 2455 O O . ILE A 1 313 ? -27.239 -0.654 48.019 1.00 67.50 313 ILE A O 1
ATOM 2459 N N . VAL A 1 314 ? -25.612 -2.021 47.263 1.00 66.75 314 VAL A N 1
ATOM 2460 C CA . VAL A 1 314 ? -25.740 -3.021 48.337 1.00 66.75 314 VAL A CA 1
ATOM 2461 C C . VAL A 1 314 ? -25.412 -2.407 49.696 1.00 66.75 314 VAL A C 1
ATOM 2463 O O . VAL A 1 314 ? -26.170 -2.593 50.644 1.00 66.75 314 VAL A O 1
ATOM 2466 N N . GLY A 1 315 ? -24.339 -1.620 49.791 1.00 64.62 315 GLY A N 1
ATOM 2467 C CA . GLY A 1 315 ? -23.949 -0.944 51.027 1.00 64.62 315 GLY A CA 1
ATOM 2468 C C . GLY A 1 315 ? -25.007 0.047 51.518 1.00 64.62 315 GLY A C 1
ATOM 2469 O O . GLY A 1 315 ? -25.324 0.072 52.706 1.00 64.62 315 GLY A O 1
ATOM 2470 N N . VAL A 1 316 ? -25.608 0.828 50.611 1.00 64.56 316 VAL A N 1
ATOM 2471 C CA . VAL A 1 316 ? -26.717 1.738 50.953 1.00 64.56 316 VAL A CA 1
ATOM 2472 C C . VAL A 1 316 ? -27.967 0.959 51.374 1.00 64.56 316 VAL A C 1
ATOM 2474 O O . VAL A 1 316 ? -28.603 1.330 52.358 1.00 64.56 316 VAL A O 1
ATOM 2477 N N . ALA A 1 317 ? -28.312 -0.126 50.676 1.00 65.00 317 ALA A N 1
ATOM 2478 C CA . ALA A 1 317 ? -29.463 -0.960 51.024 1.00 65.00 317 ALA A CA 1
ATOM 2479 C C . ALA A 1 317 ? -29.296 -1.633 52.399 1.00 65.00 317 ALA A C 1
ATOM 2481 O O . ALA A 1 317 ? -30.222 -1.610 53.205 1.00 65.00 317 ALA A O 1
ATOM 2482 N N . ALA A 1 318 ? -28.103 -2.155 52.701 1.00 64.69 318 ALA A N 1
ATOM 2483 C CA . ALA A 1 318 ? -27.783 -2.753 53.996 1.00 64.69 318 ALA A CA 1
ATOM 2484 C C . ALA A 1 318 ? -27.855 -1.735 55.151 1.00 64.69 318 ALA A C 1
ATOM 2486 O O . ALA A 1 318 ? -28.331 -2.068 56.233 1.00 64.69 318 ALA A O 1
ATOM 2487 N N . LEU A 1 319 ? -27.429 -0.487 54.919 1.00 62.66 319 LEU A N 1
ATOM 2488 C CA . LEU A 1 319 ? -27.570 0.606 55.888 1.00 62.66 319 LEU A CA 1
ATOM 2489 C C . LEU A 1 319 ? -29.039 0.971 56.135 1.00 62.66 319 LEU A C 1
ATOM 2491 O O . LEU A 1 319 ? -29.444 1.109 57.286 1.00 62.66 319 LEU A O 1
ATOM 2495 N N . LEU A 1 320 ? -29.840 1.112 55.071 1.00 60.06 320 LEU A N 1
ATOM 2496 C CA . LEU A 1 320 ? -31.262 1.464 55.168 1.00 60.06 320 LEU A CA 1
ATOM 2497 C C . LEU A 1 320 ? -32.082 0.393 55.896 1.00 60.06 320 LEU A C 1
ATOM 2499 O O . LEU A 1 320 ? -32.944 0.745 56.696 1.00 60.06 320 LEU A O 1
ATOM 2503 N N . ALA A 1 321 ? -31.763 -0.887 55.688 1.00 61.97 321 ALA A N 1
ATOM 2504 C CA . ALA A 1 321 ? -32.382 -2.004 56.402 1.00 61.97 321 ALA A CA 1
ATOM 2505 C C . ALA A 1 321 ? -32.151 -1.968 57.930 1.00 61.97 321 ALA A C 1
ATOM 2507 O O . ALA A 1 321 ? -32.847 -2.662 58.668 1.00 61.97 321 ALA A O 1
ATOM 2508 N N . TRP A 1 322 ? -31.187 -1.173 58.414 1.00 57.59 322 TRP A N 1
ATOM 2509 C CA . TRP A 1 322 ? -30.802 -1.095 59.827 1.00 57.59 322 TRP A CA 1
ATOM 2510 C C . TRP A 1 322 ? -31.184 0.230 60.510 1.00 57.59 322 TRP A C 1
ATOM 2512 O O . TRP A 1 322 ? -31.010 0.356 61.721 1.00 57.59 322 TRP A O 1
ATOM 2522 N N . ILE A 1 323 ? -31.708 1.228 59.779 1.00 58.06 323 ILE A N 1
ATOM 2523 C CA . ILE A 1 323 ? -32.196 2.473 60.395 1.00 58.06 323 ILE A CA 1
ATOM 2524 C C . ILE A 1 323 ? -33.469 2.145 61.195 1.00 58.06 323 ILE A C 1
ATOM 2526 O O . ILE A 1 323 ? -34.481 1.770 60.599 1.00 58.06 323 ILE A O 1
ATOM 2530 N N . PRO A 1 324 ? -33.483 2.343 62.527 1.00 45.28 324 PRO A N 1
ATOM 2531 C CA . PRO A 1 324 ? -34.563 1.884 63.407 1.00 45.28 324 PRO A CA 1
ATOM 2532 C C . PRO A 1 324 ? -35.889 2.661 63.257 1.00 45.28 324 PRO A C 1
ATOM 2534 O O . PRO A 1 324 ? -36.794 2.499 64.066 1.00 45.28 324 PRO A O 1
ATOM 2537 N N . GLY A 1 325 ? -36.056 3.483 62.216 1.00 42.97 325 GLY A N 1
ATOM 2538 C CA . GLY A 1 325 ? -37.275 4.262 61.964 1.00 42.97 325 GLY A CA 1
ATOM 2539 C C . GLY A 1 325 ? -38.423 3.479 61.313 1.00 42.97 325 GLY A C 1
ATOM 2540 O O . GLY A 1 325 ? -39.575 3.862 61.479 1.00 42.97 325 GLY A O 1
ATOM 2541 N N . GLY A 1 326 ? -38.139 2.370 60.616 1.00 43.69 326 GLY A N 1
ATOM 2542 C CA . GLY A 1 326 ? -39.174 1.458 60.098 1.00 43.69 326 GLY A CA 1
ATOM 2543 C C . GLY A 1 326 ? -39.680 0.459 61.146 1.00 43.69 326 GLY A C 1
ATOM 2544 O O . GLY A 1 326 ? -40.831 0.042 61.116 1.00 43.69 326 GLY A O 1
ATOM 2545 N N . GLN A 1 327 ? -38.841 0.131 62.130 1.00 47.12 327 GLN A N 1
ATOM 2546 C CA . GLN A 1 327 ? -39.133 -0.882 63.146 1.00 47.12 327 GLN A CA 1
ATOM 2547 C C . GLN A 1 327 ? -40.005 -0.366 64.298 1.00 47.12 327 GLN A C 1
ATOM 2549 O O . GLN A 1 327 ? -40.614 -1.169 64.994 1.00 47.12 327 GLN A O 1
ATOM 2554 N N . VAL A 1 328 ? -40.126 0.953 64.497 1.00 43.81 328 VAL A N 1
ATOM 2555 C CA . VAL A 1 328 ? -41.024 1.518 65.526 1.00 43.81 328 VAL A CA 1
ATOM 2556 C C . VAL A 1 328 ? -42.498 1.431 65.106 1.00 43.81 328 VAL A C 1
ATOM 2558 O O . VAL A 1 328 ? -43.365 1.307 65.967 1.00 43.81 328 VAL A O 1
ATOM 2561 N N . VAL A 1 329 ? -42.791 1.407 63.801 1.00 44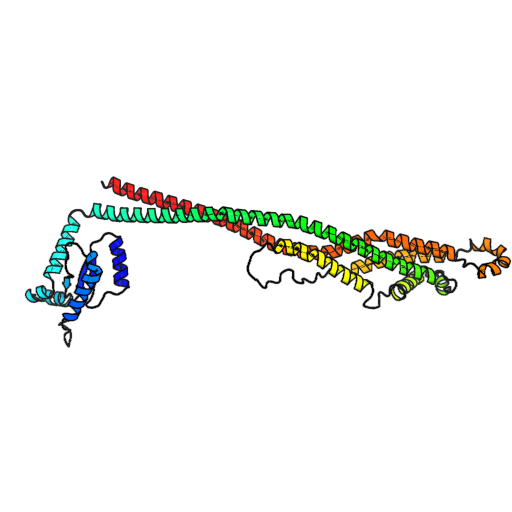.50 329 VAL A N 1
ATOM 2562 C CA . VAL A 1 329 ? -44.159 1.184 63.295 1.00 44.50 329 VAL A CA 1
ATOM 2563 C C . VAL A 1 329 ? -44.535 -0.306 63.361 1.00 44.50 329 VAL A C 1
ATOM 2565 O O . VAL A 1 329 ? -45.667 -0.630 63.708 1.00 44.50 329 VAL A O 1
ATOM 2568 N N . ASP A 1 330 ? -43.571 -1.211 63.166 1.00 35.81 330 ASP A N 1
ATOM 2569 C CA . ASP A 1 330 ? -43.777 -2.665 63.282 1.00 35.81 330 ASP A CA 1
ATOM 2570 C C . ASP A 1 330 ? -43.678 -3.203 64.721 1.00 35.81 330 ASP A C 1
ATOM 2572 O O . ASP A 1 330 ? -44.148 -4.308 65.002 1.00 35.81 330 ASP A O 1
ATOM 2576 N N . ALA A 1 331 ? -43.134 -2.431 65.669 1.00 40.44 331 ALA A N 1
ATOM 2577 C CA . ALA A 1 331 ? -42.998 -2.854 67.063 1.00 40.44 331 ALA A CA 1
ATOM 2578 C C . ALA A 1 331 ? -44.352 -3.063 67.768 1.00 40.44 331 ALA A C 1
ATOM 2580 O O . ALA A 1 331 ? -44.490 -3.941 68.619 1.00 40.44 331 ALA A O 1
ATOM 2581 N N . ILE A 1 332 ? -45.383 -2.316 67.363 1.00 44.47 332 ILE A N 1
ATOM 2582 C CA . ILE A 1 332 ? -46.763 -2.501 67.844 1.00 44.47 332 ILE A CA 1
ATOM 2583 C C . ILE A 1 332 ? -47.418 -3.736 67.181 1.00 44.47 332 ILE A C 1
ATOM 2585 O O . ILE A 1 332 ? -48.393 -4.282 67.691 1.00 44.47 332 ILE A O 1
ATOM 2589 N N . GLY A 1 333 ? -46.827 -4.254 66.099 1.00 40.69 333 GLY A N 1
ATOM 2590 C CA . GLY A 1 333 ? -47.218 -5.484 65.416 1.00 40.69 333 GLY A CA 1
ATOM 2591 C C . GLY A 1 333 ? -46.524 -6.759 65.910 1.00 40.69 333 GLY A C 1
ATOM 2592 O O . GLY A 1 333 ? -46.899 -7.828 65.448 1.00 40.69 333 GLY A O 1
ATOM 2593 N N . ILE A 1 334 ? -45.566 -6.706 66.848 1.00 44.59 334 ILE A N 1
ATOM 2594 C CA . ILE A 1 334 ? -44.666 -7.830 67.218 1.00 44.59 334 ILE A CA 1
ATOM 2595 C C . ILE A 1 334 ? -45.388 -9.128 67.643 1.00 44.59 334 ILE A C 1
ATOM 2597 O O . ILE A 1 334 ? -44.843 -10.214 67.458 1.00 44.59 334 ILE A O 1
ATOM 2601 N N . VAL A 1 335 ? -46.634 -9.063 68.123 1.00 44.50 335 VAL A N 1
ATOM 2602 C CA . VAL A 1 335 ? -47.431 -10.268 68.438 1.00 44.50 335 VAL A CA 1
ATOM 2603 C C . VAL A 1 335 ? -48.193 -10.811 67.212 1.00 44.50 335 VAL A C 1
ATOM 2605 O O . VAL A 1 335 ? -48.369 -12.019 67.092 1.00 44.50 335 VAL A O 1
ATOM 2608 N N . GLY A 1 336 ? -48.575 -9.960 66.252 1.00 41.78 336 GLY A N 1
ATOM 2609 C CA . GLY A 1 336 ? -49.164 -10.374 64.965 1.00 41.78 336 GLY A CA 1
ATOM 2610 C C . GLY A 1 336 ? -48.124 -10.739 63.891 1.00 41.78 336 GLY A C 1
ATOM 2611 O O . GLY A 1 336 ? -48.391 -11.554 63.009 1.00 41.78 336 GLY A O 1
ATOM 2612 N N . LEU A 1 337 ? -46.909 -10.190 63.993 1.00 40.41 337 LEU A N 1
ATOM 2613 C CA . LEU A 1 337 ? -45.805 -10.358 63.044 1.00 40.41 337 LEU A CA 1
ATOM 2614 C C . LEU A 1 337 ? -45.021 -11.659 63.225 1.00 40.41 337 LEU A C 1
ATOM 2616 O O . LEU A 1 337 ? -44.355 -12.067 62.285 1.00 40.41 337 LEU A O 1
ATOM 2620 N N . LEU A 1 338 ? -45.123 -12.352 64.364 1.00 42.25 338 LEU A N 1
ATOM 2621 C CA . LEU A 1 338 ? -44.542 -13.696 64.517 1.00 42.25 338 LEU A CA 1
ATOM 2622 C C . LEU A 1 338 ? -45.233 -14.747 63.626 1.00 42.25 338 LEU A C 1
ATOM 2624 O O . LEU A 1 338 ? -44.632 -15.767 63.307 1.00 42.25 338 LEU A O 1
ATOM 2628 N N . ILE A 1 339 ? -46.466 -14.481 63.178 1.00 42.72 339 ILE A N 1
ATOM 2629 C CA . ILE A 1 339 ? -47.195 -15.323 62.216 1.00 42.72 339 ILE A CA 1
ATOM 2630 C C . ILE A 1 339 ? -46.891 -14.891 60.766 1.00 42.72 339 ILE A C 1
ATOM 2632 O O . ILE A 1 339 ? -46.854 -15.725 59.866 1.00 42.72 339 ILE A O 1
ATOM 2636 N N . VAL A 1 340 ? -46.594 -13.606 60.529 1.00 40.59 340 VAL A N 1
ATOM 2637 C CA . VAL A 1 340 ? -46.262 -13.062 59.194 1.00 40.59 340 VAL A CA 1
ATOM 2638 C C . VAL A 1 340 ? -44.771 -13.208 58.848 1.00 40.59 340 VAL A C 1
ATOM 2640 O O . VAL A 1 340 ? -44.427 -13.371 57.679 1.00 40.59 340 VAL A O 1
ATOM 2643 N N . SER A 1 341 ? -43.874 -13.260 59.836 1.00 38.97 341 SER A N 1
ATOM 2644 C CA . SER A 1 341 ? -42.444 -13.549 59.640 1.00 38.97 341 SER A CA 1
ATOM 2645 C C . SER A 1 341 ? -42.176 -14.989 59.187 1.00 38.97 341 SER A C 1
ATOM 2647 O O . SER A 1 341 ? -41.107 -15.270 58.651 1.00 38.97 341 SER A O 1
ATOM 2649 N N . ALA A 1 342 ? -43.164 -15.882 59.318 1.00 43.78 342 ALA A N 1
ATOM 2650 C CA . ALA A 1 342 ? -43.162 -17.201 58.693 1.00 43.78 342 ALA A CA 1
ATOM 2651 C C . ALA A 1 342 ? -43.602 -17.179 57.209 1.00 43.78 342 ALA A C 1
ATOM 2653 O O . ALA A 1 342 ? -43.430 -18.180 56.518 1.00 43.78 342 ALA A O 1
ATOM 2654 N N . VAL A 1 343 ? -44.160 -16.067 56.703 1.00 47.56 343 VAL A N 1
ATOM 2655 C CA . VAL A 1 343 ? -44.810 -15.995 55.375 1.00 47.56 343 VAL A CA 1
ATOM 2656 C C . VAL A 1 343 ? -44.196 -14.940 54.439 1.00 47.56 343 VAL A C 1
ATOM 2658 O O . VAL A 1 343 ? -44.275 -15.096 53.221 1.00 47.56 343 VAL A O 1
ATOM 2661 N N . SER A 1 344 ? -43.521 -13.901 54.941 1.00 53.25 344 SER A N 1
ATOM 2662 C CA . SER A 1 344 ? -42.909 -12.875 54.079 1.00 53.25 344 SER A CA 1
ATOM 2663 C C . SER A 1 344 ? -41.595 -12.329 54.634 1.00 53.25 344 SER A C 1
ATOM 2665 O O . SER A 1 344 ? -41.560 -11.721 55.700 1.00 53.25 344 SER A O 1
ATOM 2667 N N . ASP A 1 345 ? -40.517 -12.524 53.872 1.00 61.28 345 ASP A N 1
ATOM 2668 C CA . ASP A 1 345 ? -39.181 -12.007 54.170 1.00 61.28 345 ASP A CA 1
ATOM 2669 C C . ASP A 1 345 ? -39.185 -10.459 54.165 1.00 61.28 345 ASP A C 1
ATOM 2671 O O . ASP A 1 345 ? -39.448 -9.863 53.111 1.00 61.28 345 ASP A O 1
ATOM 2675 N N . PRO A 1 346 ? -38.888 -9.788 55.298 1.00 62.59 346 PRO A N 1
ATOM 2676 C CA . PRO A 1 346 ? -38.967 -8.330 55.426 1.00 62.59 346 PRO A CA 1
ATOM 2677 C C . PRO A 1 346 ? -37.989 -7.590 54.501 1.00 62.59 346 PRO A C 1
ATOM 2679 O O . PRO A 1 346 ? -38.206 -6.424 54.180 1.00 62.59 346 PRO A O 1
ATOM 2682 N N . LEU A 1 347 ? -36.947 -8.266 54.003 1.00 69.12 347 LEU A N 1
ATOM 2683 C CA . LEU A 1 347 ? -35.980 -7.699 53.062 1.00 69.12 347 LEU A CA 1
ATOM 2684 C C . LEU A 1 347 ? -36.372 -7.926 51.595 1.00 69.12 347 LEU A C 1
ATOM 2686 O O . LEU A 1 347 ? -35.691 -7.435 50.694 1.00 69.12 347 LEU A O 1
ATOM 2690 N N . ALA A 1 348 ? -37.472 -8.631 51.302 1.00 70.56 348 ALA A N 1
ATOM 2691 C CA . ALA A 1 348 ? -37.860 -8.967 49.930 1.00 70.56 348 ALA A CA 1
ATOM 2692 C C . ALA A 1 348 ? -38.082 -7.731 49.038 1.00 70.56 348 ALA A C 1
ATOM 2694 O O . ALA A 1 348 ? -37.678 -7.734 47.871 1.00 70.56 348 ALA A O 1
ATOM 2695 N N . GLY A 1 349 ? -38.689 -6.668 49.578 1.00 71.69 349 GLY A N 1
ATOM 2696 C CA . GLY A 1 349 ? -38.913 -5.414 48.851 1.00 71.69 349 GLY A CA 1
ATOM 2697 C C . GLY A 1 349 ? -37.614 -4.672 48.521 1.00 71.69 349 GLY A C 1
ATOM 2698 O O . GLY A 1 349 ? -37.459 -4.139 47.419 1.00 71.69 349 GLY A O 1
ATOM 2699 N N . ASP A 1 350 ? -36.654 -4.681 49.442 1.00 69.69 350 ASP A N 1
ATOM 2700 C CA . ASP A 1 350 ? -35.364 -4.014 49.262 1.00 69.69 350 ASP A CA 1
ATOM 2701 C C . ASP A 1 350 ? -34.419 -4.829 48.383 1.00 69.69 350 ASP A C 1
ATOM 2703 O O . ASP A 1 350 ? -33.763 -4.256 47.513 1.00 69.69 350 ASP A O 1
ATOM 2707 N N . ARG A 1 351 ? -34.447 -6.164 48.484 1.00 75.25 351 ARG A N 1
ATOM 2708 C CA . ARG A 1 351 ? -33.766 -7.067 47.544 1.00 75.25 351 ARG A CA 1
ATOM 2709 C C . ARG A 1 351 ? -34.225 -6.864 46.112 1.00 75.25 351 ARG A C 1
ATOM 2711 O O . ARG A 1 351 ? -33.384 -6.737 45.223 1.00 75.25 351 ARG A O 1
ATOM 2718 N N . ARG A 1 352 ? -35.541 -6.800 45.872 1.00 77.44 352 ARG A N 1
ATOM 2719 C CA . ARG A 1 352 ? -36.085 -6.550 44.525 1.00 77.44 352 ARG A CA 1
ATOM 2720 C C . ARG A 1 352 ? -35.643 -5.188 43.993 1.00 77.44 352 ARG A C 1
ATOM 2722 O O . ARG A 1 352 ? -35.184 -5.102 42.857 1.00 77.44 352 ARG A O 1
ATOM 2729 N N . ARG A 1 353 ? -35.718 -4.134 44.816 1.00 74.00 353 ARG A N 1
ATOM 2730 C CA . ARG A 1 353 ? -35.279 -2.780 44.431 1.00 74.00 353 ARG A CA 1
ATOM 2731 C C . ARG A 1 353 ? -33.773 -2.704 44.160 1.00 74.00 353 ARG A C 1
ATOM 2733 O O . ARG A 1 353 ? -33.374 -2.087 43.176 1.00 74.00 353 ARG A O 1
ATOM 2740 N N . ALA A 1 354 ? -32.942 -3.331 44.989 1.00 71.81 354 ALA A N 1
ATOM 2741 C CA . ALA A 1 354 ? -31.495 -3.391 44.790 1.00 71.81 354 ALA A CA 1
ATOM 2742 C C . ALA A 1 354 ? -31.134 -4.190 43.528 1.00 71.81 354 ALA A C 1
ATOM 2744 O O . ALA A 1 354 ? -30.348 -3.713 42.715 1.00 71.81 354 ALA A O 1
ATOM 2745 N N . SER A 1 355 ? -31.777 -5.339 43.309 1.00 79.44 355 SER A N 1
ATOM 2746 C CA . SER A 1 355 ? -31.588 -6.183 42.122 1.00 79.44 355 SER A CA 1
ATOM 2747 C C . SER A 1 355 ? -31.939 -5.460 40.821 1.00 79.44 355 SER A C 1
ATOM 2749 O O . SER A 1 355 ? -31.175 -5.514 39.855 1.00 79.44 355 SER A O 1
ATOM 2751 N N . GLU A 1 356 ? -33.057 -4.729 40.796 1.00 78.44 356 GLU A N 1
ATOM 2752 C CA . GLU A 1 356 ? -33.451 -3.947 39.620 1.00 78.44 356 GLU A CA 1
ATOM 2753 C C . GLU A 1 356 ? -32.506 -2.757 39.394 1.00 78.44 356 GLU A C 1
ATOM 2755 O O . GLU A 1 356 ? -32.107 -2.487 38.262 1.00 78.44 356 GLU A O 1
ATOM 2760 N N . ARG A 1 357 ? -32.047 -2.088 40.463 1.00 73.81 357 ARG A N 1
ATOM 2761 C CA . ARG A 1 357 ? -31.027 -1.028 40.359 1.00 73.81 357 ARG A CA 1
ATOM 2762 C C . ARG A 1 357 ? -29.692 -1.552 39.833 1.00 73.81 357 ARG A C 1
ATOM 2764 O O . ARG A 1 357 ? -29.065 -0.865 39.033 1.00 73.81 357 ARG A O 1
ATOM 2771 N N . VAL A 1 358 ? -29.273 -2.752 40.238 1.00 75.38 358 VAL A N 1
ATOM 2772 C CA . VAL A 1 358 ? -28.080 -3.418 39.692 1.00 75.38 358 VAL A CA 1
ATOM 2773 C C . VAL A 1 358 ? -28.237 -3.659 38.194 1.00 75.38 358 VAL A C 1
ATOM 2775 O O . VAL A 1 358 ? -27.316 -3.356 37.436 1.00 75.38 358 VAL A O 1
ATOM 2778 N N . ARG A 1 359 ? -29.403 -4.148 37.747 1.00 82.75 359 ARG A N 1
ATOM 2779 C CA . ARG A 1 359 ? -29.680 -4.324 36.314 1.00 82.75 359 ARG A CA 1
ATOM 2780 C C . ARG A 1 359 ? -29.574 -3.000 35.559 1.00 82.75 359 ARG A C 1
ATOM 2782 O O . ARG A 1 359 ? -28.805 -2.919 34.606 1.00 82.75 359 ARG A O 1
ATOM 2789 N N . LEU A 1 360 ? -30.266 -1.963 36.029 1.00 78.50 360 LEU A N 1
ATOM 2790 C CA . LEU A 1 360 ? -30.271 -0.646 35.387 1.00 78.50 360 LEU A CA 1
ATOM 2791 C C . LEU A 1 360 ? -28.877 -0.003 35.349 1.00 78.50 360 LEU A C 1
ATOM 2793 O O . LEU A 1 360 ? -28.509 0.591 34.341 1.00 78.50 360 LEU A O 1
ATOM 2797 N N . GLN A 1 361 ? -28.074 -0.132 36.411 1.00 77.00 361 GLN A N 1
ATOM 2798 C CA . GLN A 1 361 ? -26.707 0.405 36.434 1.00 77.00 361 GLN A CA 1
ATOM 2799 C C . GLN A 1 361 ? -25.756 -0.362 35.513 1.00 77.00 361 GLN A C 1
ATOM 2801 O O . GLN A 1 361 ? -24.931 0.259 34.845 1.00 77.00 361 GLN A O 1
ATOM 2806 N N . ALA A 1 362 ? -25.875 -1.691 35.447 1.00 77.38 362 ALA A N 1
ATOM 2807 C CA . ALA A 1 362 ? -25.097 -2.492 34.509 1.00 77.38 362 ALA A CA 1
ATOM 2808 C C . ALA A 1 362 ? -25.454 -2.136 33.056 1.00 77.38 362 ALA A C 1
ATOM 2810 O O . ALA A 1 362 ? -24.559 -1.933 32.241 1.00 77.38 362 ALA A O 1
ATOM 2811 N N . GLU A 1 363 ? -26.744 -1.991 32.741 1.00 80.81 363 GLU A N 1
ATOM 2812 C CA . GLU A 1 363 ? -27.224 -1.558 31.420 1.00 80.81 363 GLU A CA 1
ATOM 2813 C C . GLU A 1 363 ? -26.763 -0.130 31.081 1.00 80.81 363 GLU A C 1
ATOM 2815 O O . GLU A 1 363 ? -26.284 0.116 29.976 1.00 80.81 363 GLU A O 1
ATOM 2820 N N . ALA A 1 364 ? -26.798 0.801 32.041 1.00 81.38 364 ALA A N 1
ATOM 2821 C CA . ALA A 1 364 ? -26.325 2.175 31.850 1.00 81.38 364 ALA A CA 1
ATOM 2822 C C . ALA A 1 364 ? -24.821 2.267 31.527 1.00 81.38 364 ALA A C 1
ATOM 2824 O O . ALA A 1 364 ? -24.360 3.266 30.977 1.00 81.38 364 ALA A O 1
ATOM 2825 N N . GLN A 1 365 ? -24.041 1.235 31.856 1.00 82.62 365 GLN A N 1
ATOM 2826 C CA . GLN A 1 365 ? -22.613 1.159 31.550 1.00 82.62 365 GLN A CA 1
ATOM 2827 C C . GLN A 1 365 ? -22.311 0.571 30.171 1.00 82.62 365 GLN A C 1
ATOM 2829 O O . GLN A 1 365 ? -21.173 0.660 29.717 1.00 82.62 365 GLN A O 1
ATOM 2834 N N . GLN A 1 366 ? -23.315 0.052 29.458 1.00 87.19 366 GLN A N 1
ATOM 2835 C CA . GLN A 1 366 ? -23.129 -0.586 28.155 1.00 87.19 366 GLN A CA 1
ATOM 2836 C C . GLN A 1 366 ? -22.362 0.297 27.161 1.00 87.19 366 GLN A C 1
ATOM 2838 O O . GLN A 1 366 ? -21.447 -0.192 26.502 1.00 87.19 366 GLN A O 1
ATOM 2843 N N . TYR A 1 367 ? -22.695 1.588 27.071 1.00 87.06 367 TYR A N 1
ATOM 2844 C CA . TYR A 1 367 ? -22.029 2.517 26.151 1.00 87.06 367 TYR A CA 1
ATOM 2845 C C . TYR A 1 367 ? -20.548 2.723 26.478 1.00 87.06 367 TYR A C 1
ATOM 2847 O O . TYR A 1 367 ? -19.713 2.791 25.580 1.00 87.06 367 TYR A O 1
ATOM 2855 N N . GLU A 1 368 ? -20.206 2.794 27.762 1.00 83.19 368 GLU A N 1
ATOM 2856 C CA . GLU A 1 368 ? -18.823 2.971 28.198 1.00 83.19 368 GLU A CA 1
ATOM 2857 C C . GLU A 1 368 ? -17.988 1.720 27.897 1.00 83.19 368 GLU A C 1
ATOM 2859 O O . GLU A 1 368 ? -16.889 1.820 27.351 1.00 83.19 368 GLU A O 1
ATOM 2864 N N . ILE A 1 369 ? -18.541 0.535 28.176 1.00 83.00 369 ILE A N 1
ATOM 2865 C CA . ILE A 1 369 ? -17.909 -0.750 27.850 1.00 83.00 369 ILE A CA 1
ATOM 2866 C C . ILE A 1 369 ? -17.738 -0.889 26.334 1.00 83.00 369 ILE A C 1
ATOM 2868 O O . ILE A 1 369 ? -16.663 -1.262 25.868 1.00 83.00 369 ILE A O 1
ATOM 2872 N N . GLN A 1 370 ? -18.766 -0.535 25.559 1.00 91.00 370 GLN A N 1
ATOM 2873 C CA . GLN A 1 370 ? -18.714 -0.542 24.100 1.00 91.00 370 GLN A CA 1
ATOM 2874 C C . GLN A 1 370 ? -17.589 0.354 23.570 1.00 91.00 370 GLN A C 1
ATOM 2876 O O . GLN A 1 370 ? -16.847 -0.077 22.691 1.00 91.00 370 GLN A O 1
ATOM 2881 N N . ASN A 1 371 ? -17.445 1.577 24.087 1.00 88.38 371 ASN A N 1
ATOM 2882 C CA . ASN A 1 371 ? -16.403 2.498 23.633 1.00 88.38 371 ASN A CA 1
ATOM 2883 C C . ASN A 1 371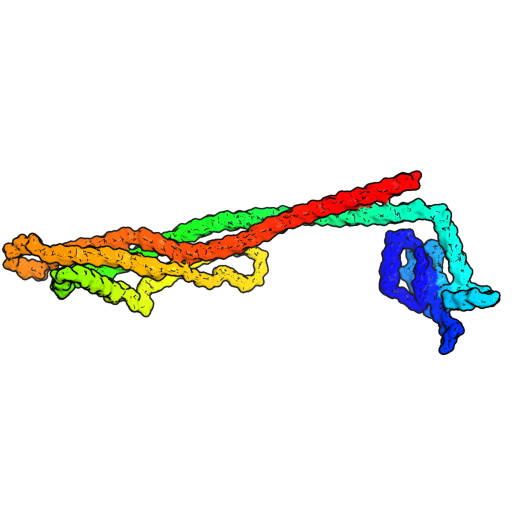 ? -15.002 1.958 23.926 1.00 88.38 371 ASN A C 1
ATOM 2885 O O . ASN A 1 371 ? -14.157 1.973 23.037 1.00 88.38 371 ASN A O 1
ATOM 2889 N N . ARG A 1 372 ? -14.777 1.390 25.116 1.00 84.56 372 ARG A N 1
ATOM 2890 C CA . ARG A 1 372 ? -13.485 0.779 25.469 1.00 84.56 372 ARG A CA 1
ATOM 2891 C C . ARG A 1 372 ? -13.154 -0.435 24.597 1.00 84.56 372 ARG A C 1
ATOM 2893 O O . ARG A 1 372 ? -12.016 -0.593 24.170 1.00 84.56 372 ARG A O 1
ATOM 2900 N N . LEU A 1 373 ? -14.145 -1.279 24.300 1.00 85.94 373 LEU A N 1
ATOM 2901 C CA . LEU A 1 373 ? -13.981 -2.419 23.389 1.00 85.94 373 LEU A CA 1
ATOM 2902 C C . LEU A 1 373 ? -13.718 -1.977 21.947 1.00 85.94 373 LEU A C 1
ATOM 2904 O O . LEU A 1 373 ? -12.923 -2.607 21.247 1.00 85.94 373 LEU A O 1
ATOM 2908 N N . LEU A 1 374 ? -14.375 -0.904 21.503 1.00 90.44 374 LEU A N 1
ATOM 2909 C CA . LEU A 1 374 ? -14.145 -0.303 20.194 1.00 90.44 374 LEU A CA 1
ATOM 2910 C C . LEU A 1 374 ? -12.728 0.269 20.103 1.00 90.44 374 LEU A C 1
ATOM 2912 O O . LEU A 1 374 ? -12.038 -0.017 19.135 1.00 90.44 374 LEU A O 1
ATOM 2916 N N . GLU A 1 375 ? -12.282 1.037 21.097 1.00 87.50 375 GLU A N 1
ATOM 2917 C CA . GLU A 1 375 ? -10.920 1.584 21.157 1.00 87.50 375 GLU A CA 1
ATOM 2918 C C . GLU A 1 375 ? -9.869 0.474 21.118 1.00 87.50 375 GLU A C 1
ATOM 2920 O O . GLU A 1 375 ? -8.956 0.535 20.296 1.00 87.50 375 GLU A O 1
ATOM 2925 N N . ALA A 1 376 ? -10.042 -0.576 21.927 1.00 83.25 376 ALA A N 1
ATOM 2926 C CA . ALA A 1 376 ? -9.156 -1.736 21.910 1.00 83.25 376 ALA A CA 1
ATOM 2927 C C . ALA A 1 376 ? -9.139 -2.400 20.521 1.00 83.25 376 ALA A C 1
ATOM 2929 O O . ALA A 1 376 ? -8.076 -2.559 19.928 1.00 83.25 376 ALA A O 1
ATOM 2930 N N . GLY A 1 377 ? -10.310 -2.716 19.953 1.00 84.75 377 GLY A N 1
ATOM 2931 C CA . GLY A 1 377 ? -10.410 -3.331 18.625 1.00 84.75 377 GLY A CA 1
ATOM 2932 C C . GLY A 1 377 ? -9.804 -2.476 17.503 1.00 84.75 377 GLY A C 1
ATOM 2933 O O . GLY A 1 377 ? -9.186 -3.010 16.583 1.00 84.75 377 GLY A O 1
ATOM 2934 N N . MET A 1 378 ? -9.922 -1.148 17.596 1.00 88.25 378 MET A N 1
ATOM 2935 C CA . MET A 1 378 ? -9.344 -0.214 16.626 1.00 88.25 378 MET A CA 1
ATOM 2936 C C . MET A 1 378 ? -7.834 -0.021 16.796 1.00 88.25 378 MET A C 1
ATOM 2938 O O . MET A 1 378 ? -7.163 0.224 15.799 1.00 88.25 378 MET A O 1
ATOM 2942 N N . ALA A 1 379 ? -7.276 -0.194 17.998 1.00 82.44 379 ALA A N 1
ATOM 2943 C CA . ALA A 1 379 ? -5.830 -0.111 18.207 1.00 82.44 379 ALA A CA 1
ATOM 2944 C C . ALA A 1 379 ? -5.072 -1.132 17.341 1.00 82.44 379 ALA A C 1
ATOM 2946 O O . ALA A 1 379 ? -4.050 -0.808 16.739 1.00 82.44 379 ALA A O 1
ATOM 2947 N N . GLY A 1 380 ? -5.618 -2.345 17.208 1.00 76.25 380 GLY A N 1
ATOM 2948 C CA . GLY A 1 380 ? -5.083 -3.353 16.294 1.00 76.25 380 GLY A CA 1
ATOM 2949 C C . GLY A 1 380 ? -5.237 -2.974 14.813 1.00 76.25 380 GLY A C 1
ATOM 2950 O O . GLY A 1 380 ? -4.326 -3.193 14.015 1.00 76.25 380 GLY A O 1
ATOM 2951 N N . ASN A 1 381 ? -6.357 -2.346 14.441 1.00 85.06 381 ASN A N 1
ATOM 2952 C CA . ASN A 1 381 ? -6.568 -1.830 13.087 1.00 85.06 381 ASN A CA 1
ATOM 2953 C C . ASN A 1 381 ? -5.562 -0.729 12.714 1.00 85.06 381 ASN A C 1
ATOM 2955 O O . ASN A 1 381 ? -5.068 -0.726 11.591 1.00 85.06 381 ASN A O 1
ATOM 2959 N N . ASP A 1 382 ? -5.236 0.181 13.634 1.00 83.31 382 ASP A N 1
ATOM 2960 C CA . ASP A 1 382 ? -4.318 1.298 13.372 1.00 83.31 382 ASP A CA 1
ATOM 2961 C C . ASP A 1 382 ? -2.891 0.819 13.035 1.00 83.31 382 ASP A C 1
ATOM 2963 O O . ASP A 1 382 ? -2.176 1.473 12.272 1.00 83.31 382 ASP A O 1
ATOM 2967 N N . VAL A 1 383 ? -2.467 -0.331 13.574 1.00 80.94 383 VAL A N 1
ATOM 2968 C CA . VAL A 1 383 ? -1.185 -0.966 13.217 1.00 80.94 383 VAL A CA 1
ATOM 2969 C C . VAL A 1 383 ? -1.211 -1.439 11.763 1.00 80.94 383 VAL A C 1
ATOM 2971 O O . VAL A 1 383 ? -0.316 -1.096 10.989 1.00 80.94 383 VAL A O 1
ATOM 2974 N N . ILE A 1 384 ? -2.271 -2.152 11.372 1.00 80.50 384 ILE A N 1
ATOM 2975 C CA . ILE A 1 384 ? -2.445 -2.663 10.006 1.00 80.50 384 ILE A CA 1
ATOM 2976 C C . ILE A 1 384 ? -2.592 -1.507 9.008 1.00 80.50 384 ILE A C 1
ATOM 2978 O O . ILE A 1 384 ? -1.975 -1.532 7.946 1.00 80.50 384 ILE A O 1
ATOM 2982 N N . GLU A 1 385 ? -3.347 -0.461 9.356 1.00 85.69 385 GLU A N 1
ATOM 2983 C CA . GLU A 1 385 ? -3.502 0.735 8.523 1.00 85.69 385 GLU A CA 1
ATOM 2984 C C . GLU A 1 385 ? -2.144 1.379 8.215 1.00 85.69 385 GLU A C 1
ATOM 2986 O O . GLU A 1 385 ? -1.871 1.716 7.061 1.00 85.69 385 GLU A O 1
ATOM 2991 N N . LYS A 1 386 ? -1.279 1.549 9.225 1.00 84.94 386 LYS A N 1
ATOM 2992 C CA . LYS A 1 386 ? 0.057 2.137 9.037 1.00 84.94 386 LYS A CA 1
ATOM 2993 C C . LYS A 1 386 ? 0.907 1.316 8.076 1.00 84.94 386 LYS A C 1
ATOM 2995 O O . LYS A 1 386 ? 1.579 1.888 7.216 1.00 84.94 386 LYS A O 1
ATOM 3000 N N . GLU A 1 387 ? 0.870 -0.003 8.208 1.00 80.56 387 GLU A N 1
ATOM 3001 C CA . GLU A 1 387 ? 1.637 -0.905 7.355 1.00 80.56 387 GLU A CA 1
ATOM 3002 C C . GLU A 1 387 ? 1.125 -0.886 5.909 1.00 80.56 387 GLU A C 1
ATOM 3004 O O . GLU A 1 387 ? 1.901 -0.676 4.976 1.00 80.56 387 GLU A O 1
ATOM 3009 N N . VAL A 1 388 ? -0.194 -0.965 5.715 1.00 84.06 388 VAL A N 1
ATOM 3010 C CA . VAL A 1 388 ? -0.824 -0.857 4.392 1.00 84.06 388 VAL A CA 1
ATOM 3011 C C . VAL A 1 388 ? -0.539 0.499 3.744 1.00 84.06 388 VAL A C 1
ATOM 3013 O O . VAL A 1 388 ? -0.188 0.560 2.565 1.00 84.06 388 VAL A O 1
ATOM 3016 N N . ARG A 1 389 ? -0.630 1.594 4.507 1.00 85.81 389 ARG A N 1
ATOM 3017 C CA . ARG A 1 389 ? -0.323 2.946 4.022 1.00 85.81 389 ARG A CA 1
ATOM 3018 C C . ARG A 1 389 ? 1.140 3.073 3.590 1.00 85.81 389 ARG A C 1
ATOM 3020 O O . ARG A 1 389 ? 1.407 3.726 2.587 1.00 85.81 389 ARG A O 1
ATOM 3027 N N . SER A 1 390 ? 2.070 2.438 4.304 1.00 83.12 390 SER A N 1
ATOM 3028 C CA . SER A 1 390 ? 3.489 2.391 3.928 1.00 83.12 390 SER A CA 1
ATOM 3029 C C . SER A 1 390 ? 3.696 1.664 2.594 1.00 83.12 390 SER A C 1
ATOM 3031 O O . SER A 1 390 ? 4.325 2.203 1.682 1.00 83.12 390 SER A O 1
ATOM 3033 N N . VAL A 1 391 ? 3.097 0.477 2.437 1.00 82.19 391 VAL A N 1
ATOM 3034 C CA . VAL A 1 391 ? 3.190 -0.317 1.199 1.00 82.19 391 VAL A CA 1
ATOM 3035 C C . VAL A 1 391 ? 2.613 0.449 0.005 1.00 82.19 391 VAL A C 1
ATOM 3037 O O . VAL A 1 391 ? 3.289 0.602 -1.013 1.00 82.19 391 VAL A O 1
ATOM 3040 N N . LEU A 1 392 ? 1.401 0.995 0.141 1.00 82.31 392 LEU A N 1
ATOM 3041 C CA . LEU A 1 392 ? 0.756 1.777 -0.919 1.00 82.31 392 LEU A CA 1
ATOM 3042 C C . LEU A 1 392 ? 1.494 3.096 -1.205 1.00 82.31 392 LEU A C 1
ATOM 3044 O O . LEU A 1 392 ? 1.565 3.523 -2.357 1.00 82.31 392 LEU A O 1
ATOM 3048 N N . GLY A 1 393 ? 2.097 3.718 -0.188 1.00 83.25 393 GLY A N 1
ATOM 3049 C CA . GLY A 1 393 ? 2.944 4.900 -0.348 1.00 83.25 393 GLY A CA 1
ATOM 3050 C C . GLY A 1 393 ? 4.172 4.621 -1.217 1.00 83.25 393 GLY A C 1
ATOM 3051 O O . GLY A 1 393 ? 4.458 5.377 -2.145 1.00 83.25 393 GLY A O 1
ATOM 3052 N N . LEU A 1 394 ? 4.849 3.489 -0.999 1.00 83.75 394 LEU A N 1
ATOM 3053 C CA . LEU A 1 394 ? 5.977 3.063 -1.835 1.00 83.75 394 LEU A CA 1
ATOM 3054 C C . LEU A 1 394 ? 5.557 2.787 -3.287 1.00 83.75 394 LEU A C 1
ATOM 3056 O O . LEU A 1 394 ? 6.296 3.129 -4.214 1.00 83.75 394 LEU A O 1
ATOM 3060 N N . GLU A 1 395 ? 4.385 2.184 -3.510 1.00 81.19 395 GLU A N 1
ATOM 3061 C CA . GLU A 1 395 ? 3.830 2.000 -4.860 1.00 81.19 395 GLU A CA 1
ATOM 3062 C C . GLU A 1 395 ? 3.573 3.345 -5.543 1.00 81.19 395 GLU A C 1
ATOM 3064 O O . GLU A 1 395 ? 3.987 3.559 -6.688 1.00 81.19 395 GLU A O 1
ATOM 3069 N N . HIS A 1 396 ? 2.946 4.272 -4.820 1.00 83.94 396 HIS A N 1
ATOM 3070 C CA . HIS A 1 396 ? 2.662 5.611 -5.306 1.00 83.94 396 HIS A CA 1
ATOM 3071 C C . HIS A 1 396 ? 3.948 6.357 -5.701 1.00 83.94 396 HIS A C 1
ATOM 3073 O O . HIS A 1 396 ? 4.057 6.878 -6.817 1.00 83.94 396 HIS A O 1
ATOM 3079 N N . GLU A 1 397 ? 4.963 6.344 -4.836 1.00 85.69 397 GLU A N 1
ATOM 3080 C CA . GLU A 1 397 ? 6.263 6.957 -5.109 1.00 85.69 397 GLU A CA 1
ATOM 3081 C C . GLU A 1 397 ? 6.957 6.344 -6.330 1.00 85.69 397 GLU A C 1
ATOM 3083 O O . GLU A 1 397 ? 7.522 7.072 -7.156 1.00 85.69 397 GLU A O 1
ATOM 3088 N N . ARG A 1 398 ? 6.911 5.012 -6.477 1.00 85.69 398 ARG A N 1
ATOM 3089 C CA . ARG A 1 398 ? 7.462 4.313 -7.649 1.00 85.69 398 ARG A CA 1
ATOM 3090 C C . ARG A 1 398 ? 6.754 4.746 -8.929 1.00 85.69 398 ARG A C 1
ATOM 3092 O O . ARG A 1 398 ? 7.435 5.094 -9.895 1.00 85.69 398 ARG A O 1
ATOM 3099 N N . ALA A 1 399 ? 5.423 4.795 -8.930 1.00 84.50 399 ALA A N 1
ATOM 3100 C CA . ALA A 1 399 ? 4.644 5.223 -10.089 1.00 84.50 399 ALA A CA 1
ATOM 3101 C C . ALA A 1 399 ? 4.958 6.680 -10.480 1.00 84.50 399 ALA A C 1
ATOM 3103 O O . ALA A 1 399 ? 5.242 6.971 -11.644 1.00 84.50 399 ALA A O 1
ATOM 3104 N N . VAL A 1 400 ? 5.011 7.598 -9.506 1.00 86.62 400 VAL A N 1
ATOM 3105 C CA . VAL A 1 400 ? 5.389 9.003 -9.740 1.00 86.62 400 VAL A CA 1
ATOM 3106 C C . VAL A 1 400 ? 6.808 9.117 -10.302 1.00 86.62 400 VAL A C 1
ATOM 3108 O O . VAL A 1 400 ? 7.037 9.863 -11.260 1.00 86.62 400 VAL A O 1
ATOM 3111 N N . ARG A 1 401 ? 7.762 8.359 -9.750 1.00 89.69 401 ARG A N 1
ATOM 3112 C CA . ARG A 1 401 ? 9.154 8.341 -10.215 1.00 89.69 401 ARG A CA 1
ATOM 3113 C C . ARG A 1 401 ? 9.265 7.823 -11.648 1.00 89.69 401 ARG A C 1
ATOM 3115 O O . ARG A 1 401 ? 10.006 8.415 -12.432 1.00 89.69 401 ARG A O 1
ATOM 3122 N N . ASN A 1 402 ? 8.528 6.772 -12.002 1.00 85.75 402 ASN A N 1
ATOM 3123 C CA . ASN A 1 402 ? 8.521 6.211 -13.354 1.00 85.75 402 ASN A CA 1
ATOM 3124 C C . ASN A 1 402 ? 7.959 7.208 -14.371 1.00 85.75 402 ASN A C 1
ATOM 3126 O O . ASN A 1 402 ? 8.603 7.460 -15.387 1.00 85.75 402 ASN A O 1
ATOM 3130 N N . VAL A 1 403 ? 6.838 7.871 -14.060 1.00 87.94 403 VAL A N 1
ATOM 3131 C CA . VAL A 1 403 ? 6.282 8.933 -14.918 1.00 87.94 403 VAL A CA 1
ATOM 3132 C C . VAL A 1 403 ? 7.278 10.086 -15.093 1.00 87.94 403 VAL A C 1
ATOM 3134 O O . VAL A 1 403 ? 7.461 10.576 -16.208 1.00 87.94 403 VAL A O 1
ATOM 3137 N N . LYS A 1 404 ? 7.965 10.510 -14.022 1.00 90.62 404 LYS A N 1
ATOM 3138 C CA . LYS A 1 404 ? 8.990 11.565 -14.104 1.00 90.62 404 LYS A CA 1
ATOM 3139 C C . LYS A 1 404 ? 10.174 11.144 -14.983 1.00 90.62 404 LYS A C 1
ATOM 3141 O O . LYS A 1 404 ? 10.591 11.922 -15.835 1.00 90.62 404 LYS A O 1
ATOM 3146 N N . LYS A 1 405 ? 10.683 9.918 -14.813 1.00 90.56 405 LYS A N 1
ATOM 3147 C CA . LYS A 1 405 ? 11.774 9.366 -15.634 1.00 90.56 405 LYS A CA 1
ATOM 3148 C C . LYS A 1 405 ? 11.387 9.255 -17.107 1.00 90.56 405 LYS A C 1
ATOM 3150 O O . LYS A 1 405 ? 12.182 9.635 -17.953 1.00 90.56 405 LYS A O 1
ATOM 3155 N N . LEU A 1 406 ? 10.173 8.795 -17.414 1.00 88.88 406 LEU A N 1
ATOM 3156 C CA . LEU A 1 406 ? 9.681 8.716 -18.793 1.00 88.88 406 LEU A CA 1
ATOM 3157 C C . LEU A 1 406 ? 9.618 10.092 -19.459 1.00 88.88 406 LEU A C 1
ATOM 3159 O O . LEU A 1 406 ? 10.021 10.229 -20.609 1.00 88.88 406 LEU A O 1
ATOM 3163 N N . ARG A 1 407 ? 9.159 11.122 -18.734 1.00 88.94 407 ARG A N 1
ATOM 3164 C CA . ARG A 1 407 ? 9.160 12.503 -19.243 1.00 88.94 407 ARG A CA 1
ATOM 3165 C C . ARG A 1 407 ? 10.572 13.010 -19.520 1.00 88.94 407 ARG A C 1
ATOM 3167 O O . ARG A 1 407 ? 10.774 13.621 -20.562 1.00 88.94 407 ARG A O 1
ATOM 3174 N N . GLN A 1 408 ? 11.522 12.724 -18.628 1.00 92.38 408 GLN A N 1
ATOM 3175 C CA . GLN A 1 408 ? 12.922 13.100 -18.823 1.00 92.38 408 GLN A CA 1
ATOM 3176 C C . GLN A 1 408 ? 13.523 12.400 -20.045 1.00 92.38 408 GLN A C 1
ATOM 3178 O O . GLN A 1 408 ? 13.994 13.072 -20.948 1.00 92.38 408 GLN A O 1
ATOM 3183 N N . LEU A 1 409 ? 13.408 11.071 -20.135 1.00 90.00 409 LEU A N 1
ATOM 3184 C CA . LEU A 1 409 ? 13.933 10.302 -21.270 1.00 90.00 409 LEU A CA 1
ATOM 3185 C C . LEU A 1 409 ? 13.345 10.760 -22.606 1.00 90.00 409 LEU A C 1
ATOM 3187 O O . LEU A 1 409 ? 14.037 10.778 -23.618 1.00 90.00 409 LEU A O 1
ATOM 3191 N N . ARG A 1 410 ? 12.063 11.141 -22.618 1.00 89.94 410 ARG A N 1
ATOM 3192 C CA . ARG A 1 410 ? 11.417 11.688 -23.812 1.00 89.94 410 ARG A CA 1
ATOM 3193 C C . ARG A 1 410 ? 11.994 13.051 -24.198 1.00 89.94 410 ARG A C 1
ATOM 3195 O O . ARG A 1 410 ? 12.148 13.314 -25.385 1.00 89.94 410 ARG A O 1
ATOM 3202 N N . GLN A 1 411 ? 12.277 13.908 -23.220 1.00 92.31 411 GLN A N 1
ATOM 3203 C CA . GLN A 1 411 ? 12.908 15.206 -23.450 1.00 92.31 411 GLN A CA 1
ATOM 3204 C C . GLN A 1 411 ? 14.329 15.030 -24.002 1.00 92.31 411 GLN A C 1
ATOM 3206 O O . GLN A 1 411 ? 14.639 15.592 -25.048 1.00 92.31 411 GLN A O 1
ATOM 3211 N N . ASP A 1 412 ? 15.131 14.170 -23.373 1.00 89.56 412 ASP A N 1
ATOM 3212 C CA . ASP A 1 412 ? 16.497 13.865 -23.809 1.00 89.56 412 ASP A CA 1
ATOM 3213 C C . ASP A 1 412 ? 16.502 13.289 -25.242 1.00 89.56 412 ASP A C 1
ATOM 3215 O O . ASP A 1 412 ? 17.313 13.673 -26.083 1.00 89.56 412 ASP A O 1
ATOM 3219 N N . ALA A 1 413 ? 15.543 12.409 -25.560 1.00 85.75 413 ALA A N 1
ATOM 3220 C CA . ALA A 1 413 ? 15.368 11.882 -26.910 1.00 85.75 413 ALA A CA 1
ATOM 3221 C C . ALA A 1 413 ? 15.019 12.989 -27.922 1.00 85.75 413 ALA A C 1
ATOM 3223 O O . ALA A 1 413 ? 15.591 13.031 -29.005 1.00 85.75 413 ALA A O 1
ATOM 3224 N N . LEU A 1 414 ? 14.124 13.923 -27.589 1.00 88.81 414 LEU A N 1
ATOM 3225 C CA . LEU A 1 414 ? 13.814 15.047 -28.483 1.00 88.81 414 LEU A CA 1
ATOM 3226 C C . LEU A 1 414 ? 15.038 15.932 -28.755 1.00 88.81 414 LEU A C 1
ATOM 3228 O O . LEU A 1 414 ? 15.250 16.342 -29.895 1.00 88.81 414 LEU A O 1
ATOM 3232 N N . GLU A 1 415 ? 15.861 16.185 -27.739 1.00 90.12 415 GLU A N 1
ATOM 3233 C CA . GLU A 1 415 ? 17.099 16.958 -27.878 1.00 90.12 415 GLU A CA 1
ATOM 3234 C C . GLU A 1 415 ? 18.121 16.241 -28.773 1.00 90.12 415 GLU A C 1
ATOM 3236 O O . GLU A 1 415 ? 18.704 16.861 -29.665 1.00 90.12 415 GLU A O 1
ATOM 3241 N N . CYS A 1 416 ? 18.283 14.921 -28.616 1.00 83.94 416 CYS A N 1
ATOM 3242 C CA . CYS A 1 416 ? 19.112 14.113 -29.514 1.00 83.94 416 CYS A CA 1
ATOM 3243 C C . CYS A 1 416 ? 18.604 14.130 -30.963 1.00 83.94 416 CYS A C 1
ATOM 3245 O O . CYS A 1 416 ? 19.413 14.240 -31.888 1.00 83.94 416 CYS A O 1
ATOM 3247 N N . ALA A 1 417 ? 17.287 14.038 -31.173 1.00 84.25 417 ALA A N 1
ATOM 3248 C CA . ALA A 1 417 ? 16.694 14.080 -32.508 1.00 84.25 417 ALA A CA 1
ATOM 3249 C C . ALA A 1 417 ? 16.952 15.428 -33.200 1.00 84.25 417 ALA A C 1
ATOM 3251 O O . ALA A 1 417 ? 17.341 15.455 -34.369 1.00 84.25 417 ALA A O 1
ATOM 3252 N N . GLU A 1 418 ? 16.800 16.541 -32.478 1.00 87.19 418 GLU A N 1
ATOM 3253 C CA . GLU A 1 418 ? 17.082 17.870 -33.028 1.00 87.19 418 GLU A CA 1
ATOM 3254 C C . GLU A 1 418 ? 18.580 18.058 -33.307 1.00 87.19 418 GLU A C 1
ATOM 3256 O O . GLU A 1 418 ? 18.948 18.566 -34.365 1.00 87.19 418 GLU A O 1
ATOM 3261 N N . GLY A 1 419 ? 19.464 17.566 -32.430 1.00 84.44 419 GLY A N 1
ATOM 3262 C CA . GLY A 1 419 ? 20.911 17.592 -32.670 1.00 84.44 419 GLY A CA 1
ATOM 3263 C C . GLY A 1 419 ? 21.327 16.791 -33.911 1.00 84.44 419 GLY A C 1
ATOM 3264 O O . GLY A 1 419 ? 22.168 17.242 -34.698 1.00 84.44 419 GLY A O 1
ATOM 3265 N N . ALA A 1 420 ? 20.698 15.633 -34.137 1.00 77.00 420 ALA A N 1
ATOM 3266 C CA . ALA A 1 420 ? 20.902 14.842 -35.346 1.00 77.00 420 ALA A CA 1
ATOM 3267 C C . ALA A 1 420 ? 20.425 15.599 -36.596 1.00 77.00 420 ALA A C 1
ATOM 3269 O O . ALA A 1 420 ? 21.158 15.669 -37.582 1.00 77.00 420 ALA A O 1
ATOM 3270 N N . ARG A 1 421 ? 19.248 16.238 -36.533 1.00 86.88 421 ARG A N 1
ATOM 3271 C CA . ARG A 1 421 ? 18.689 17.048 -37.627 1.00 86.88 421 ARG A CA 1
ATOM 3272 C C . ARG A 1 421 ? 19.592 18.223 -38.005 1.00 86.88 421 ARG A C 1
ATOM 3274 O O . ARG A 1 421 ? 19.880 18.407 -39.185 1.00 86.88 421 ARG A O 1
ATOM 3281 N N . ILE A 1 422 ? 20.077 18.976 -37.015 1.00 87.69 422 ILE A N 1
ATOM 3282 C CA . ILE A 1 422 ? 21.018 20.091 -37.220 1.00 87.69 422 ILE A CA 1
ATOM 3283 C C . ILE A 1 422 ? 22.307 19.587 -37.881 1.00 87.69 422 ILE A C 1
ATOM 3285 O O . ILE A 1 422 ? 22.812 20.213 -38.811 1.00 87.69 422 ILE A O 1
ATOM 3289 N N . SER A 1 423 ? 22.818 18.434 -37.442 1.00 77.50 423 SER A N 1
ATOM 3290 C CA . SER A 1 423 ? 24.036 17.835 -38.002 1.00 77.50 423 SER A CA 1
ATOM 3291 C C . SER A 1 423 ? 23.855 17.424 -39.465 1.00 77.50 423 SER A C 1
ATOM 3293 O O . SER A 1 423 ? 24.705 17.735 -40.295 1.00 77.50 423 SER A O 1
ATOM 3295 N N . VAL A 1 424 ? 22.734 16.773 -39.799 1.00 79.56 424 VAL A N 1
ATOM 3296 C CA . VAL A 1 424 ? 22.373 16.422 -41.184 1.00 79.56 424 VAL A CA 1
ATOM 3297 C C . VAL A 1 424 ? 22.304 17.674 -42.058 1.00 79.56 424 VAL A C 1
ATOM 3299 O O . VAL A 1 424 ? 22.928 17.719 -43.115 1.00 79.56 424 VAL A O 1
ATOM 3302 N N . GLN A 1 425 ? 21.623 18.718 -41.583 1.00 85.12 425 GLN A N 1
ATOM 3303 C CA . GLN A 1 425 ? 21.496 19.976 -42.313 1.00 85.12 425 GLN A CA 1
ATOM 3304 C C . GLN A 1 425 ? 22.857 20.646 -42.551 1.00 85.12 425 GLN A C 1
ATOM 3306 O O . GLN A 1 425 ? 23.132 21.093 -43.662 1.00 85.12 425 GLN A O 1
ATOM 3311 N N . ALA A 1 426 ? 23.741 20.647 -41.550 1.00 79.44 426 ALA A N 1
ATOM 3312 C CA . ALA A 1 426 ? 25.096 21.169 -41.693 1.00 79.44 426 ALA A CA 1
ATOM 3313 C C . ALA A 1 426 ? 25.916 20.387 -42.737 1.00 79.44 426 ALA A C 1
ATOM 3315 O O . ALA A 1 426 ? 26.625 20.995 -43.541 1.00 79.44 426 ALA A O 1
ATOM 3316 N N . PHE A 1 427 ? 25.809 19.052 -42.773 1.00 75.25 427 PHE A N 1
ATOM 3317 C CA . PHE A 1 427 ? 26.471 18.245 -43.804 1.00 75.25 427 PHE A CA 1
ATOM 3318 C C . PHE A 1 427 ? 25.922 18.536 -45.206 1.00 75.25 427 PHE A C 1
ATOM 3320 O O . PHE A 1 427 ? 26.710 18.664 -46.147 1.00 75.25 427 PHE A O 1
ATOM 3327 N N . ASP A 1 428 ? 24.607 18.695 -45.345 1.00 77.75 428 ASP A N 1
ATOM 3328 C CA . ASP A 1 428 ? 23.962 19.025 -46.618 1.00 77.75 428 ASP A CA 1
ATOM 3329 C C . ASP A 1 428 ? 24.326 20.437 -47.108 1.00 77.75 428 ASP A C 1
ATOM 3331 O O . ASP A 1 428 ? 24.504 20.653 -48.310 1.00 77.75 428 ASP A O 1
ATOM 3335 N N . ASP A 1 429 ? 24.483 21.402 -46.199 1.00 81.38 429 ASP A N 1
ATOM 3336 C CA . ASP A 1 429 ? 24.927 22.765 -46.514 1.00 81.38 429 ASP A CA 1
ATOM 3337 C C . ASP A 1 429 ? 26.388 22.790 -46.984 1.00 81.38 429 ASP A C 1
ATOM 3339 O O . ASP A 1 429 ? 26.710 23.465 -47.963 1.00 81.38 429 ASP A O 1
ATOM 3343 N N . VAL A 1 430 ? 27.261 21.984 -46.368 1.00 74.56 430 VAL A N 1
ATOM 3344 C CA . VAL A 1 430 ? 28.654 21.803 -46.814 1.00 74.56 430 VAL A CA 1
ATOM 3345 C C . VAL A 1 430 ? 28.717 21.167 -48.206 1.00 74.56 430 VAL A C 1
ATOM 3347 O O . VAL A 1 430 ? 29.499 21.612 -49.045 1.00 74.56 430 VAL A O 1
ATOM 3350 N N . ILE A 1 431 ? 27.880 20.160 -48.489 1.00 73.06 431 ILE A N 1
ATOM 3351 C CA . ILE A 1 431 ? 27.786 19.566 -49.834 1.00 73.06 431 ILE A CA 1
ATOM 3352 C C . ILE A 1 431 ? 27.314 20.609 -50.852 1.00 73.06 431 ILE A C 1
ATOM 3354 O O . ILE A 1 431 ? 27.835 20.645 -51.966 1.00 73.06 431 ILE A O 1
ATOM 3358 N N . ARG A 1 432 ? 26.324 21.435 -50.494 1.00 74.62 432 ARG A N 1
ATOM 3359 C CA . ARG A 1 432 ? 25.776 22.467 -51.384 1.00 74.62 432 ARG A CA 1
ATOM 3360 C C . ARG A 1 432 ? 26.765 23.590 -51.668 1.00 74.62 432 ARG A C 1
ATOM 3362 O O . ARG A 1 432 ? 26.831 24.005 -52.811 1.00 74.62 432 ARG A O 1
ATOM 3369 N N . GLY A 1 433 ? 27.525 24.050 -50.674 1.00 70.00 433 GLY A N 1
ATOM 3370 C CA . GLY A 1 433 ? 28.526 25.109 -50.855 1.00 70.00 433 GLY A CA 1
ATOM 3371 C C . GLY A 1 433 ? 29.804 24.665 -51.577 1.00 70.00 433 GLY A C 1
ATOM 3372 O O . GLY A 1 433 ? 30.562 25.510 -52.039 1.00 70.00 433 GLY A O 1
ATOM 3373 N N . ALA A 1 434 ? 30.061 23.356 -51.660 1.00 60.62 434 ALA A N 1
ATOM 3374 C CA . ALA A 1 434 ? 31.177 22.795 -52.424 1.00 60.62 434 ALA A CA 1
ATOM 3375 C C . ALA A 1 434 ? 30.863 22.589 -53.920 1.00 60.62 434 ALA A C 1
ATOM 3377 O O . ALA A 1 434 ? 31.786 22.314 -54.686 1.00 60.62 434 ALA A O 1
ATOM 3378 N N . ARG A 1 435 ? 29.585 22.679 -54.309 1.00 56.00 435 ARG A N 1
ATOM 3379 C CA . ARG A 1 435 ? 29.112 22.690 -55.701 1.00 56.00 435 ARG A CA 1
ATOM 3380 C C . ARG A 1 435 ? 29.000 24.122 -56.197 1.00 56.00 435 ARG A C 1
ATOM 3382 O O . ARG A 1 435 ? 29.216 24.310 -57.412 1.00 56.00 435 ARG A O 1
#

Foldseek 3Di:
DEQEDELDADDPVSVVVLVVVVVLPDAYAAAYAFPWAVPDVVGRDTDPVSVVVNFVVCCVPPVVRHDPVHNTHQYAHPNQCVVQVPDPDRDVVSCVVRRVVVVVVVVVVVVVVCPPDPPLVVLCSVLVVLLVVLVVLLVVLVVVLVVLVVCLVVLVVLLVVLVVLLVCLVVLLVQLLVQLLVLLLVLLVVLLVLLLVLLLVLLVVCLDPVNVVLLVLCPDPCSLVVSLVVSLCCSVCVRQVVVDPPGPLVVSLVVSLVVLCVSQVVSLVVSVVPDPDDPDPPDDPPDPSLCLDCSSVLSVVLSVVLSSQSSVLSSVLSVVVPPCPVVVVCVVVVVVCVVVVVPDDPCPVSSVVSSVSSSVSSVVSSVVSSVSSSVSSVVSNVVSSVVSSVVSVVSSVVSVVVSVVSVVSSVVSVVSSVVSVVSSVVSVVSSVVVD